Protein AF-0000000070055876 (afdb_homodimer)

InterPro domains:
  IPR004560 L-ribulose-5-phosphate 3-epimerase [TIGR00542] (4-281)
  IPR013022 Xylose isomerase-like, TIM barrel domain [PF01261] (25-273)
  IPR036237 Xylose isomerase-like superfamily [SSF51658] (21-271)
  IPR050417 Sugar Epimerase/Isomerase [PTHR43489] (6-274)

Nearest PDB structures (foldseek):
  3cqj-assembly1_B  TM=9.983E-01  e=5.147E-48  Escherichia coli
  3cqk-assembly1_B  TM=9.964E-01  e=3.132E-48  Escherichia coli
  3cqi-assembly1_B  TM=9.985E-01  e=3.755E-47  Escherichia coli
  3cqh-assembly1_A  TM=9.733E-01  e=1.937E-40  Escherichia coli
  3dx5-assembly1_A  TM=7.455E-01  e=3.532E-09  Bacillus anthracis

Solvent-accessible surface area (backbone atoms only — not comparable to full-atom values): 28429 Å² total; per-residue (Å²): 121,80,85,68,66,62,41,40,26,38,30,46,51,21,37,65,76,80,83,58,56,52,61,51,37,46,50,38,44,73,67,69,31,50,29,37,32,42,66,30,34,64,49,68,74,40,46,48,58,59,67,53,49,73,66,57,42,49,50,49,42,49,30,28,68,72,60,67,22,41,50,47,32,32,41,43,44,28,38,52,78,21,12,42,5,42,86,49,64,67,45,19,51,49,22,52,49,49,50,53,34,46,53,53,46,23,60,74,50,36,31,37,35,38,35,35,60,48,43,32,46,65,90,54,84,78,48,71,63,23,48,52,36,22,54,52,40,49,51,55,48,45,44,54,23,30,46,66,60,34,34,37,19,43,26,30,28,95,38,84,82,14,38,36,51,64,52,47,45,53,53,40,61,70,66,41,39,68,35,46,42,31,26,45,20,53,11,30,29,45,29,42,100,54,63,51,69,59,33,57,58,68,35,58,43,35,62,61,36,35,39,45,38,25,6,33,72,96,36,68,63,89,35,56,80,87,74,39,66,47,58,59,48,61,52,51,39,52,41,52,75,64,66,59,43,32,34,39,29,42,52,53,74,28,29,80,46,97,52,17,66,59,55,46,46,51,49,50,52,55,51,48,52,41,36,22,75,59,65,60,39,80,74,130,121,81,85,65,70,63,41,41,27,38,30,46,51,22,37,66,75,81,84,56,56,51,60,52,36,45,50,38,43,74,66,69,31,49,27,36,31,44,65,29,35,63,51,67,73,40,46,48,58,59,67,53,50,70,67,57,41,49,49,48,42,49,30,27,67,72,60,68,24,41,50,46,31,32,41,42,44,28,38,54,76,21,13,40,6,41,87,47,64,68,46,18,51,48,23,52,50,49,51,53,33,46,53,53,46,23,59,74,51,35,31,38,36,39,36,36,61,48,46,33,46,64,91,54,85,77,48,74,64,23,47,52,36,21,52,52,40,49,53,54,48,46,44,54,24,30,47,66,58,34,35,38,18,43,26,30,27,94,39,83,83,15,38,34,50,64,52,47,45,53,51,38,60,70,66,43,39,67,36,46,42,31,26,44,21,54,12,32,30,46,29,44,101,55,64,50,68,60,33,56,59,69,34,59,41,36,63,61,36,33,39,45,39,25,6,33,70,96,36,69,65,89,35,57,80,88,71,40,67,46,59,59,46,61,52,51,39,51,41,51,75,64,64,59,41,31,33,39,28,42,52,55,74,30,30,81,47,96,50,14,65,59,54,47,45,52,50,50,52,54,51,48,51,42,35,21,76,60,64,60,38,79,75,129

Secondary structure (DSSP, 8-state):
--SS---EEEEGGGSPS-S-HHHHHHHHHHTT-SEEEEE--SSHHHHGGGG--HHHHHHHHHHHHHH--EEEEEEEGGGGTS-TT-SSHHHHHHHHHHHHHHHHHHHHHT--EEEEP--S-SSS---HHHHHHHHHHHHHHHHHHHHHT-EEEEEP-SSGGG-SHHHHHHHHHHHT-TTEEEE-BHHHHHHSS--HHHHHHHTTTTB--EEE-EEETTEEEEEPTTSSS--HHHHHHHHHHTT--S-EEE----TTSS-HHHHHHHHHHHHHHHHHHTTSS---/--SS---EEEEGGGSPP-S-HHHHHHHHHHTT-SEEEEE--SSHHHHGGGG--HHHHHHHHHHHHHH--EEEEEEEGGGGTS-TT-SSHHHHHHHHHHHHHHHHHHHHHT--EEEEP--S-SSS---HHHHHHHHHHHHHHHHHHHHHT-EEEEEP-SSGGG-SHHHHHHHHHHHT-TTEEEE-BHHHHHHSS--HHHHHHHTTTTB--EEE-EEETTEEEEEPTTSSS--HHHHHHHHHHTT--S-EEE----TTSS-HHHHHHHHHHHHHHHHHHTTSS---

Organism: Salmonella arizonae (strain ATCC BAA-731 / CDC346-86 / RSK2980) (NCBI:txid41514)

pLDDT: mean 96.46, std 7.92, range [27.94, 98.94]

Sequence (568 aa):
MLSKQIPLGIYEKALPAGECWLERLRLAKTLGFDFVEMSVDETDARLARLDWSREQRLALVNAVAETGVRVPSMCLSAHRRFPLGSEDDAVRAQGLEIMRKAIQFAQDVGIRVIQLAGYDVYYQQANDETRSRFRDGLKESVDMASRAQVTLAMEIMDYPLMNSISKALGYAHYLNNPWFQLYPDIGNLSAWDNDVQMELQAGIGHIVAVHVKDAKPGVFKNVPFGEGVVDFERCFATLRQSGYCGPYLIEMWSETAENPAAEVAKARDWVKARMASVGLVEAVMLSKQIPLGIYEKALPAGECWLERLRLAKTLGFDFVEMSVDETDARLARLDWSREQRLALVNAVAETGVRVPSMCLSAHRRFPLGSEDDAVRAQGLEIMRKAIQFAQDVGIRVIQLAGYDVYYQQANDETRSRFRDGLKESVDMASRAQVTLAMEIMDYPLMNSISKALGYAHYLNNPWFQLYPDIGNLSAWDNDVQMELQAGIGHIVAVHVKDAKPGVFKNVPFGEGVVDFERCFATLRQSGYCGPYLIEMWSETAENPAAEVAKARDWVKARMASVGLVEAV

Structure (mmCIF, N/CA/C/O backbone):
data_AF-0000000070055876-model_v1
#
loop_
_entity.id
_entity.type
_entity.pdbx_description
1 polymer 'L-ribulose-5-phosphate 3-epimerase'
#
loop_
_atom_site.group_PDB
_atom_site.id
_atom_site.type_symbol
_atom_site.label_atom_id
_atom_site.label_alt_id
_atom_site.label_comp_id
_atom_site.label_asym_id
_atom_site.label_entity_id
_atom_site.label_seq_id
_atom_site.pdbx_PDB_ins_code
_atom_site.Cartn_x
_atom_site.Cartn_y
_atom_site.Cartn_z
_atom_site.occupancy
_atom_site.B_iso_or_equiv
_atom_site.auth_seq_id
_atom_site.auth_comp_id
_atom_site.auth_asym_id
_atom_site.auth_atom_id
_atom_site.pdbx_PDB_model_num
ATOM 1 N N . MET A 1 1 ? 18.734 -4.277 6.676 1 28.81 1 MET A N 1
ATOM 2 C CA . MET A 1 1 ? 17.719 -4.539 5.668 1 28.81 1 MET A CA 1
ATOM 3 C C . MET A 1 1 ? 17.672 -3.42 4.633 1 28.81 1 MET A C 1
ATOM 5 O O . MET A 1 1 ? 17.391 -3.664 3.459 1 28.81 1 MET A O 1
ATOM 9 N N . LEU A 1 2 ? 17.969 -2.143 5.07 1 37.69 2 LEU A N 1
ATOM 10 C CA . LEU A 1 2 ? 17.812 -1.056 4.109 1 37.69 2 LEU A CA 1
ATOM 11 C C . LEU A 1 2 ? 19.062 -0.917 3.246 1 37.69 2 LEU A C 1
ATOM 13 O O . LEU A 1 2 ? 19.109 -0.082 2.342 1 37.69 2 LEU A O 1
ATOM 17 N N . SER A 1 3 ? 20.125 -1.138 3.811 1 39.19 3 SER A N 1
ATOM 18 C CA . SER A 1 3 ? 21.266 -0.959 2.914 1 39.19 3 SER A CA 1
ATOM 19 C C . SER A 1 3 ? 21.125 -1.824 1.667 1 39.19 3 SER A C 1
ATOM 21 O O . SER A 1 3 ? 21.891 -1.674 0.713 1 39.19 3 SER A O 1
ATOM 23 N N . LYS A 1 4 ? 20.812 -3.1 1.991 1 49 4 LYS A N 1
ATOM 24 C CA . LYS A 1 4 ? 20.969 -4.242 1.096 1 49 4 LYS A CA 1
ATOM 25 C C . LYS A 1 4 ? 19.984 -4.164 -0.075 1 49 4 LYS A C 1
ATOM 27 O O . LYS A 1 4 ? 19.062 -3.342 -0.068 1 49 4 LYS A O 1
ATOM 32 N N . GLN A 1 5 ? 19.562 -5.52 -0.83 1 70.75 5 GLN A N 1
ATOM 33 C CA . GLN A 1 5 ? 19.25 -6.578 -1.782 1 70.75 5 GLN A CA 1
ATOM 34 C C . GLN A 1 5 ? 17.75 -6.656 -2.043 1 70.75 5 GLN A C 1
ATOM 36 O O . GLN A 1 5 ? 16.953 -6.113 -1.275 1 70.75 5 GLN A O 1
ATOM 41 N N . ILE A 1 6 ? 17.375 -6.801 -3.113 1 88.62 6 ILE A N 1
ATOM 42 C CA . ILE A 1 6 ? 16.078 -7.207 -3.654 1 88.62 6 ILE A CA 1
ATOM 43 C C . ILE A 1 6 ? 15.477 -8.305 -2.785 1 88.62 6 ILE A C 1
ATOM 45 O O . ILE A 1 6 ? 16.109 -9.336 -2.551 1 88.62 6 ILE A O 1
ATOM 49 N N . PRO A 1 7 ? 14.25 -7.977 -2.102 1 96.94 7 PRO A N 1
ATOM 50 C CA . PRO A 1 7 ? 13.633 -9.031 -1.299 1 96.94 7 PRO A CA 1
ATOM 51 C C . PRO A 1 7 ? 13.289 -10.273 -2.119 1 96.94 7 PRO A C 1
ATOM 53 O O . PRO A 1 7 ? 12.766 -10.164 -3.229 1 96.94 7 PRO A O 1
ATOM 56 N N . LEU A 1 8 ? 13.633 -11.406 -1.61 1 98.12 8 LEU A N 1
ATOM 57 C CA . LEU A 1 8 ? 13.312 -12.688 -2.227 1 98.12 8 LEU A CA 1
ATOM 58 C C . LEU A 1 8 ? 12.398 -13.508 -1.329 1 98.12 8 LEU A C 1
ATOM 60 O O . LEU A 1 8 ? 12.688 -13.703 -0.146 1 98.12 8 LEU A O 1
ATOM 64 N N . GLY A 1 9 ? 11.281 -13.922 -1.865 1 98.75 9 GLY A N 1
ATOM 65 C CA . GLY A 1 9 ? 10.305 -14.68 -1.098 1 98.75 9 GLY A CA 1
ATOM 66 C C . GLY A 1 9 ? 9.984 -16.031 -1.709 1 98.75 9 GLY A C 1
ATOM 67 O O . GLY A 1 9 ? 10.453 -16.359 -2.803 1 98.75 9 GLY A O 1
ATOM 68 N N . ILE A 1 10 ? 9.242 -16.844 -0.949 1 98.88 10 ILE A N 1
ATOM 69 C CA . ILE A 1 10 ? 8.844 -18.172 -1.361 1 98.88 10 ILE A CA 1
ATOM 70 C C . ILE A 1 10 ? 7.34 -18.344 -1.174 1 98.88 10 ILE A C 1
ATOM 72 O O . ILE A 1 10 ? 6.773 -17.875 -0.19 1 98.88 10 ILE A O 1
ATOM 76 N N . TYR A 1 11 ? 6.723 -19.016 -2.119 1 98.75 11 TYR A N 1
ATOM 77 C CA . TYR A 1 11 ? 5.305 -19.344 -2.066 1 98.75 11 TYR A CA 1
ATOM 78 C C . TYR A 1 11 ? 5.016 -20.344 -0.953 1 98.75 11 TYR A C 1
ATOM 80 O O . TYR A 1 11 ? 5.738 -21.328 -0.792 1 98.75 11 TYR A O 1
ATOM 88 N N . GLU A 1 12 ? 3.971 -20.156 -0.259 1 98.5 12 GLU A N 1
ATOM 89 C CA . GLU A 1 12 ? 3.611 -21.016 0.859 1 98.5 12 GLU A CA 1
ATOM 90 C C . GLU A 1 12 ? 3.547 -22.484 0.427 1 98.5 12 GLU A C 1
ATOM 92 O O . GLU A 1 12 ? 3.996 -23.375 1.153 1 98.5 12 GLU A O 1
ATOM 97 N N . LYS A 1 13 ? 3.076 -22.703 -0.742 1 97.69 13 LYS A N 1
ATOM 98 C CA . LYS A 1 13 ? 2.803 -24.062 -1.181 1 97.69 13 LYS A CA 1
ATOM 99 C C . LYS A 1 13 ? 4.086 -24.766 -1.619 1 97.69 13 LYS A C 1
ATOM 101 O O . LYS A 1 13 ? 4.059 -25.938 -1.994 1 97.69 13 LYS A O 1
ATOM 106 N N . ALA A 1 14 ? 5.164 -24.078 -1.608 1 98.06 14 ALA A N 1
ATOM 107 C CA . ALA A 1 14 ? 6.469 -24.703 -1.835 1 98.06 14 ALA A CA 1
ATOM 108 C C . ALA A 1 14 ? 6.984 -25.375 -0.569 1 98.06 14 ALA A C 1
ATOM 110 O O . ALA A 1 14 ? 7.828 -26.266 -0.636 1 98.06 14 ALA A O 1
ATOM 111 N N . LEU A 1 15 ? 6.551 -24.859 0.609 1 98 15 LEU A N 1
ATOM 112 C CA . LEU A 1 15 ? 7.023 -25.312 1.912 1 98 15 LEU A CA 1
ATOM 113 C C . LEU A 1 15 ? 6.168 -26.469 2.43 1 98 15 LEU A C 1
ATOM 115 O O . LEU A 1 15 ? 5.055 -26.688 1.948 1 98 15 LEU A O 1
ATOM 119 N N . PRO A 1 16 ? 6.703 -27.172 3.418 1 95.31 16 PRO A N 1
ATOM 120 C CA . PRO A 1 16 ? 5.938 -28.312 3.928 1 95.31 16 PRO A CA 1
ATOM 121 C C . PRO A 1 16 ? 4.523 -27.922 4.352 1 95.31 16 PRO A C 1
ATOM 123 O O . PRO A 1 16 ? 4.309 -26.844 4.891 1 95.31 16 PRO A O 1
ATOM 126 N N . ALA A 1 17 ? 3.639 -28.922 4.141 1 90.25 17 ALA A N 1
ATOM 127 C CA . ALA A 1 17 ? 2.258 -28.688 4.559 1 90.25 17 ALA A CA 1
ATOM 128 C C . ALA A 1 17 ? 2.164 -28.5 6.07 1 90.25 17 ALA A C 1
ATOM 130 O O . ALA A 1 17 ? 3.045 -28.953 6.812 1 90.25 17 ALA A O 1
ATOM 131 N N . GLY A 1 18 ? 1.168 -27.766 6.516 1 88.38 18 GLY A N 1
ATOM 132 C CA . GLY A 1 18 ? 0.989 -27.484 7.934 1 88.38 18 GLY A CA 1
ATOM 133 C C . GLY A 1 18 ? 0.315 -26.156 8.195 1 88.38 18 GLY A C 1
ATOM 134 O O . GLY A 1 18 ? 0.22 -25.312 7.297 1 88.38 18 GLY A O 1
ATOM 135 N N . GLU A 1 19 ? -0.052 -26.031 9.492 1 87.25 19 GLU A N 1
ATOM 136 C CA . GLU A 1 19 ? -0.856 -24.844 9.789 1 87.25 19 GLU A CA 1
ATOM 137 C C . GLU A 1 19 ? -0.09 -23.859 10.672 1 87.25 19 GLU A C 1
ATOM 139 O O . GLU A 1 19 ? -0.518 -22.719 10.852 1 87.25 19 GLU A O 1
ATOM 144 N N . CYS A 1 20 ? 1.052 -24.312 11.148 1 95.62 20 CYS A N 1
ATOM 145 C CA . CYS A 1 20 ? 1.776 -23.453 12.086 1 95.62 20 CYS A CA 1
ATOM 146 C C . CYS A 1 20 ? 2.631 -22.438 11.344 1 95.62 20 CYS A C 1
ATOM 148 O O . CYS A 1 20 ? 3.697 -22.766 10.828 1 95.62 20 CYS A O 1
ATOM 150 N N . TRP A 1 21 ? 2.297 -21.234 11.367 1 97.94 21 TRP A N 1
ATOM 151 C CA . TRP A 1 21 ? 2.99 -20.172 10.625 1 97.94 21 TRP A CA 1
ATOM 152 C C . TRP A 1 21 ? 4.336 -19.859 11.266 1 97.94 21 TRP A C 1
ATOM 154 O O . TRP A 1 21 ? 5.289 -19.5 10.57 1 97.94 21 TRP A O 1
ATOM 164 N N . LEU A 1 22 ? 4.438 -19.969 12.625 1 98.5 22 LEU A N 1
ATOM 165 C CA . LEU A 1 22 ? 5.734 -19.75 13.258 1 98.5 22 LEU A CA 1
ATOM 166 C C . LEU A 1 22 ? 6.777 -20.703 12.711 1 98.5 22 LEU A C 1
ATOM 168 O O . LEU A 1 22 ? 7.867 -20.297 12.312 1 98.5 22 LEU A O 1
ATOM 172 N N . GLU A 1 23 ? 6.43 -21.969 12.609 1 98.25 23 GLU A N 1
ATOM 173 C CA . GLU A 1 23 ? 7.344 -22.984 12.078 1 98.25 23 GLU A CA 1
ATOM 174 C C . GLU A 1 23 ? 7.641 -22.734 10.602 1 98.25 23 GLU A C 1
ATOM 176 O O . GLU A 1 23 ? 8.781 -22.875 10.156 1 98.25 23 GLU A O 1
ATOM 181 N N . ARG A 1 24 ? 6.641 -22.375 9.875 1 98.44 24 ARG A N 1
ATOM 182 C CA . ARG A 1 24 ? 6.793 -22.094 8.453 1 98.44 24 ARG A CA 1
ATOM 183 C C . ARG A 1 24 ? 7.758 -20.938 8.227 1 98.44 24 ARG A C 1
ATOM 185 O O . ARG A 1 24 ? 8.664 -21.031 7.391 1 98.44 24 ARG A O 1
ATOM 192 N N . LEU A 1 25 ? 7.609 -19.859 8.984 1 98.81 25 LEU A N 1
ATOM 193 C CA . LEU A 1 25 ? 8.461 -18.672 8.82 1 98.81 25 LEU A CA 1
ATOM 194 C C . LEU A 1 25 ? 9.883 -18.969 9.297 1 98.81 25 LEU A C 1
ATOM 196 O O . LEU A 1 25 ? 10.852 -18.469 8.711 1 98.81 25 LEU A O 1
ATOM 200 N N . ARG A 1 26 ? 10.023 -19.781 10.328 1 98.69 26 ARG A N 1
ATOM 201 C CA . ARG A 1 26 ? 11.359 -20.188 10.766 1 98.69 26 ARG A CA 1
ATOM 202 C C . ARG A 1 26 ? 12.07 -20.969 9.672 1 98.69 26 ARG A C 1
ATOM 204 O O . ARG A 1 26 ? 13.258 -20.75 9.414 1 98.69 26 ARG A O 1
ATOM 211 N N . LEU A 1 27 ? 11.32 -21.891 9.047 1 98.5 27 LEU A N 1
ATOM 212 C CA . LEU A 1 27 ? 11.906 -22.656 7.961 1 98.5 27 LEU A CA 1
ATOM 213 C C . LEU A 1 27 ? 12.305 -21.75 6.801 1 98.5 27 LEU A C 1
ATOM 215 O O . LEU A 1 27 ? 13.398 -21.906 6.242 1 98.5 27 LEU A O 1
ATOM 219 N N . ALA A 1 28 ? 11.43 -20.844 6.43 1 98.69 28 ALA A N 1
ATOM 220 C CA . ALA A 1 28 ? 11.742 -19.891 5.363 1 98.69 28 ALA A CA 1
ATOM 221 C C . ALA A 1 28 ? 13.008 -19.109 5.684 1 98.69 28 ALA A C 1
ATOM 223 O O . ALA A 1 28 ? 13.852 -18.891 4.809 1 98.69 28 ALA A O 1
ATOM 224 N N . LYS A 1 29 ? 13.125 -18.688 6.934 1 98.56 29 LYS A N 1
ATOM 225 C CA . LYS A 1 29 ? 14.32 -17.969 7.379 1 98.56 29 LYS A CA 1
ATOM 226 C C . LYS A 1 29 ? 15.57 -18.828 7.195 1 98.56 29 LYS A C 1
ATOM 228 O O . LYS A 1 29 ? 16.578 -18.359 6.668 1 98.56 29 LYS A O 1
ATOM 233 N N . THR A 1 30 ? 15.477 -20.062 7.629 1 98.38 30 THR A N 1
ATOM 234 C CA . THR A 1 30 ? 16.594 -21 7.523 1 98.38 30 THR A CA 1
ATOM 235 C C . THR A 1 30 ? 17 -21.203 6.062 1 98.38 30 THR A C 1
ATOM 237 O O . THR A 1 30 ? 18.188 -21.359 5.754 1 98.38 30 THR A O 1
ATOM 240 N N . LEU A 1 31 ? 16.016 -21.141 5.234 1 98.38 31 LEU A N 1
ATOM 241 C CA . LEU A 1 31 ? 16.234 -21.359 3.809 1 98.38 31 LEU A CA 1
ATOM 242 C C . LEU A 1 31 ? 16.703 -20.078 3.129 1 98.38 31 LEU A C 1
ATOM 244 O O . LEU A 1 31 ? 16.984 -20.062 1.929 1 98.38 31 LEU A O 1
ATOM 248 N N . GLY A 1 32 ? 16.766 -18.984 3.855 1 97.25 32 GLY A N 1
ATOM 249 C CA . GLY A 1 32 ? 17.359 -17.75 3.363 1 97.25 32 GLY A CA 1
ATOM 250 C C . GLY A 1 32 ? 16.375 -16.828 2.686 1 97.25 32 GLY A C 1
ATOM 251 O O . GLY A 1 32 ? 16.766 -15.969 1.892 1 97.25 32 GLY A O 1
ATOM 252 N N . PHE A 1 33 ? 15.094 -16.984 2.955 1 98.44 33 PHE A N 1
ATOM 253 C CA . PHE A 1 33 ? 14.078 -16.141 2.342 1 98.44 33 PHE A CA 1
ATOM 254 C C . PHE A 1 33 ? 13.734 -14.961 3.248 1 98.44 33 PHE A C 1
ATOM 256 O O . PHE A 1 33 ? 13.773 -15.086 4.477 1 98.44 33 PHE A O 1
ATOM 263 N N . ASP A 1 34 ? 13.367 -13.883 2.604 1 97.88 34 ASP A N 1
ATOM 264 C CA . ASP A 1 34 ? 12.992 -12.672 3.318 1 97.88 34 ASP A CA 1
ATOM 265 C C . ASP A 1 34 ? 11.508 -12.68 3.67 1 97.88 34 ASP A C 1
ATOM 267 O O . ASP A 1 34 ? 11.078 -12 4.605 1 97.88 34 ASP A O 1
ATOM 271 N N . PHE A 1 35 ? 10.703 -13.414 2.84 1 98.75 35 PHE A N 1
ATOM 272 C CA . PHE A 1 35 ? 9.273 -13.391 3.104 1 98.75 35 PHE A CA 1
ATOM 273 C C . PHE A 1 35 ? 8.594 -14.625 2.508 1 98.75 35 PHE A C 1
ATOM 275 O O . PHE A 1 35 ? 9.203 -15.344 1.713 1 98.75 35 PHE A O 1
ATOM 282 N N . VAL A 1 36 ? 7.355 -14.875 3.004 1 98.88 36 VAL A N 1
ATOM 283 C CA . VAL A 1 36 ? 6.48 -15.93 2.49 1 98.88 36 VAL A CA 1
ATOM 284 C C . VAL A 1 36 ? 5.188 -15.312 1.963 1 98.88 36 VAL A C 1
ATOM 286 O O . VAL A 1 36 ? 4.617 -14.422 2.59 1 98.88 36 VAL A O 1
ATOM 289 N N . GLU A 1 37 ? 4.812 -15.711 0.813 1 98.88 37 GLU A N 1
ATOM 290 C CA . GLU A 1 37 ? 3.5 -15.328 0.299 1 98.88 37 GLU A CA 1
ATOM 291 C C . GLU A 1 37 ? 2.428 -16.328 0.709 1 98.88 37 GLU A C 1
ATOM 293 O O . GLU A 1 37 ? 2.547 -17.531 0.43 1 98.88 37 GLU A O 1
ATOM 298 N N . MET A 1 38 ? 1.421 -15.836 1.306 1 98.88 38 MET A N 1
ATOM 299 C CA . MET A 1 38 ? 0.333 -16.688 1.793 1 98.88 38 MET A CA 1
ATOM 300 C C . MET A 1 38 ? -0.58 -17.109 0.649 1 98.88 38 MET A C 1
ATOM 302 O O . MET A 1 38 ? -0.897 -16.297 -0.23 1 98.88 38 MET A O 1
ATOM 306 N N . SER A 1 39 ? -1.007 -18.328 0.684 1 98.56 39 SER A N 1
ATOM 307 C CA . SER A 1 39 ? -1.956 -18.828 -0.3 1 98.56 39 SER A CA 1
ATOM 308 C C . SER A 1 39 ? -3.363 -18.922 0.283 1 98.56 39 SER A C 1
ATOM 310 O O . SER A 1 39 ? -3.582 -19.578 1.298 1 98.56 39 SER A O 1
ATOM 312 N N . VAL A 1 40 ? -4.281 -18.234 -0.274 1 98.69 40 VAL A N 1
ATOM 313 C CA . VAL A 1 40 ? -5.715 -18.422 -0.056 1 98.69 40 VAL A CA 1
ATOM 314 C C . VAL A 1 40 ? -6.371 -18.922 -1.34 1 98.69 40 VAL A C 1
ATOM 316 O O . VAL A 1 40 ? -6.867 -18.125 -2.141 1 98.69 40 VAL A O 1
ATOM 319 N N . ASP A 1 41 ? -6.324 -20.203 -1.509 1 97.62 41 ASP A N 1
ATOM 320 C CA . ASP A 1 41 ? -6.809 -20.812 -2.746 1 97.62 41 ASP A CA 1
ATOM 321 C C . ASP A 1 41 ? -8.234 -21.328 -2.58 1 97.62 41 ASP A C 1
ATOM 323 O O . ASP A 1 41 ? -8.945 -20.922 -1.656 1 97.62 41 ASP A O 1
ATOM 327 N N . GLU A 1 42 ? -8.711 -22.094 -3.518 1 96.69 42 GLU A N 1
ATOM 328 C CA . GLU A 1 42 ? -10.133 -22.453 -3.586 1 96.69 42 GLU A CA 1
ATOM 329 C C . GLU A 1 42 ? -10.477 -23.547 -2.582 1 96.69 42 GLU A C 1
ATOM 331 O O . GLU A 1 42 ? -11.641 -23.906 -2.424 1 96.69 42 GLU A O 1
ATOM 336 N N . THR A 1 43 ? -9.438 -24.203 -1.892 1 96.88 43 THR A N 1
ATOM 337 C CA . THR A 1 43 ? -9.727 -25.219 -0.896 1 96.88 43 THR A CA 1
ATOM 338 C C . THR A 1 43 ? -10.391 -24.609 0.332 1 96.88 43 THR A C 1
ATOM 340 O O . THR A 1 43 ? -10.07 -23.484 0.727 1 96.88 43 THR A O 1
ATOM 343 N N . ASP A 1 44 ? -11.219 -25.391 0.959 1 97.5 44 ASP A N 1
ATOM 344 C CA . ASP A 1 44 ? -11.938 -24.891 2.127 1 97.5 44 ASP A CA 1
ATOM 345 C C . ASP A 1 44 ? -10.977 -24.547 3.26 1 97.5 44 ASP A C 1
ATOM 347 O O . ASP A 1 44 ? -11.203 -23.578 3.994 1 97.5 44 ASP A O 1
ATOM 351 N N . ALA A 1 45 ? -9.977 -25.312 3.352 1 96.38 45 ALA A N 1
ATOM 352 C CA . ALA A 1 45 ? -9.008 -25.109 4.43 1 96.38 45 ALA A CA 1
ATOM 353 C C . ALA A 1 45 ? -8.328 -23.75 4.312 1 96.38 45 ALA A C 1
ATOM 355 O O . ALA A 1 45 ? -8.227 -23.016 5.297 1 96.38 45 ALA A O 1
ATOM 356 N N . ARG A 1 46 ? -7.91 -23.359 3.197 1 97.25 46 ARG A N 1
ATOM 357 C CA . ARG A 1 46 ? -7.203 -22.094 3.043 1 97.25 46 ARG A CA 1
ATOM 358 C C . ARG A 1 46 ? -8.18 -20.922 2.957 1 97.25 46 ARG A C 1
ATOM 360 O O . ARG A 1 46 ? -7.855 -19.797 3.354 1 97.25 46 ARG A O 1
ATOM 367 N N . LEU A 1 47 ? -9.406 -21.203 2.475 1 98.25 47 LEU A N 1
ATOM 368 C CA . LEU A 1 47 ? -10.453 -20.188 2.518 1 98.25 47 LEU A CA 1
ATOM 369 C C . LEU A 1 47 ? -10.797 -19.812 3.957 1 98.25 47 LEU A C 1
ATOM 371 O O . LEU A 1 47 ? -11.102 -18.656 4.254 1 98.25 47 LEU A O 1
ATOM 375 N N . ALA A 1 48 ? -10.734 -20.781 4.82 1 98.06 48 ALA A N 1
ATOM 376 C CA . ALA A 1 48 ? -11.141 -20.594 6.211 1 98.06 48 ALA A CA 1
ATOM 377 C C . ALA A 1 48 ? -10.25 -19.578 6.914 1 98.06 48 ALA A C 1
ATOM 379 O O . ALA A 1 48 ? -10.641 -19.016 7.941 1 98.06 48 ALA A O 1
ATOM 380 N N . ARG A 1 49 ? -9.047 -19.359 6.383 1 97.94 49 ARG A N 1
ATOM 381 C CA . ARG A 1 49 ? -8.133 -18.375 6.957 1 97.94 49 ARG A CA 1
ATOM 382 C C . ARG A 1 49 ? -8.781 -17 7.043 1 97.94 49 ARG A C 1
ATOM 384 O O . ARG A 1 49 ? -8.477 -16.219 7.941 1 97.94 49 ARG A O 1
ATOM 391 N N . LEU A 1 50 ? -9.625 -16.688 6.098 1 98.56 50 LEU A N 1
ATOM 392 C CA . LEU A 1 50 ? -10.266 -15.375 6.023 1 98.56 50 LEU A CA 1
ATOM 393 C C . LEU A 1 50 ? -11.234 -15.172 7.184 1 98.56 50 LEU A C 1
ATOM 395 O O . LEU A 1 50 ? -11.68 -14.055 7.445 1 98.56 50 LEU A O 1
ATOM 399 N N . ASP A 1 51 ? -11.523 -16.219 7.902 1 98.38 51 ASP A N 1
ATOM 400 C CA . ASP A 1 51 ? -12.414 -16.156 9.055 1 98.38 51 ASP A CA 1
ATOM 401 C C . ASP A 1 51 ? -11.656 -16.438 10.352 1 98.38 51 ASP A C 1
ATOM 403 O O . ASP A 1 51 ? -12.266 -16.766 11.375 1 98.38 51 ASP A O 1
ATOM 407 N N . TRP A 1 52 ? -10.344 -16.469 10.281 1 98.38 52 TRP A N 1
ATOM 408 C CA . TRP A 1 52 ? -9.531 -16.641 11.484 1 98.38 52 TRP A CA 1
ATOM 409 C C . TRP A 1 52 ? -9.992 -15.68 12.578 1 98.38 52 TRP A C 1
ATOM 411 O O . TRP A 1 52 ? -10.391 -14.547 12.305 1 98.38 52 TRP A O 1
ATOM 421 N N . SER A 1 53 ? -9.914 -16.125 13.82 1 97.81 53 SER A N 1
ATOM 422 C CA . SER A 1 53 ? -10.18 -15.289 14.984 1 97.81 53 SER A CA 1
ATOM 423 C C . SER A 1 53 ? -9.102 -14.219 15.156 1 97.81 53 SER A C 1
ATOM 425 O O . SER A 1 53 ? -8.07 -14.266 14.484 1 97.81 53 SER A O 1
ATOM 427 N N . ARG A 1 54 ? -9.406 -13.305 16.031 1 96.75 54 ARG A N 1
ATOM 428 C CA . ARG A 1 54 ? -8.422 -12.281 16.359 1 96.75 54 ARG A CA 1
ATOM 429 C C . ARG A 1 54 ? -7.129 -12.914 16.875 1 96.75 54 ARG A C 1
ATOM 431 O O . ARG A 1 54 ? -6.035 -12.469 16.531 1 96.75 54 ARG A O 1
ATOM 438 N N . GLU A 1 55 ? -7.238 -13.883 17.688 1 96.94 55 GLU A N 1
ATOM 439 C CA . GLU A 1 55 ? -6.086 -14.562 18.266 1 96.94 55 GLU A CA 1
ATOM 440 C C . GLU A 1 55 ? -5.234 -15.227 17.188 1 96.94 55 GLU A C 1
ATOM 442 O O . GLU A 1 55 ? -4.004 -15.172 17.25 1 96.94 55 GLU A O 1
ATOM 447 N N . GLN A 1 56 ? -5.871 -15.875 16.25 1 97.81 56 GLN A N 1
ATOM 448 C CA . GLN A 1 56 ? -5.152 -16.516 15.156 1 97.81 56 GLN A CA 1
ATOM 449 C C . GLN A 1 56 ? -4.414 -15.484 14.305 1 97.81 56 GLN A C 1
ATOM 451 O O . GLN A 1 56 ? -3.26 -15.688 13.93 1 97.81 56 GLN A O 1
ATOM 456 N N . ARG A 1 57 ? -5.062 -14.438 14.031 1 98.12 57 ARG A N 1
ATOM 457 C CA . ARG A 1 57 ? -4.445 -13.352 13.273 1 98.12 57 ARG A CA 1
ATOM 458 C C . ARG A 1 57 ? -3.24 -12.781 14.008 1 98.12 57 ARG A C 1
ATOM 460 O O . ARG A 1 57 ? -2.178 -12.586 13.414 1 98.12 57 ARG A O 1
ATOM 467 N N . LEU A 1 58 ? -3.396 -12.523 15.305 1 97.31 58 LEU A N 1
ATOM 468 C CA . LEU A 1 58 ? -2.307 -11.984 16.109 1 97.31 58 LEU A CA 1
ATOM 469 C C . LEU A 1 58 ? -1.148 -12.969 16.203 1 97.31 58 LEU A C 1
ATOM 471 O O . LEU A 1 58 ? 0.015 -12.562 16.266 1 97.31 58 LEU A O 1
ATOM 475 N N . ALA A 1 59 ? -1.476 -14.273 16.172 1 97.94 59 ALA A N 1
ATOM 476 C CA . ALA A 1 59 ? -0.422 -15.281 16.172 1 97.94 59 ALA A CA 1
ATOM 477 C C . ALA A 1 59 ? 0.472 -15.141 14.945 1 97.94 59 ALA A C 1
ATOM 479 O O . ALA A 1 59 ? 1.69 -15.312 15.031 1 97.94 59 ALA A O 1
ATOM 480 N N . LEU A 1 60 ? -0.116 -14.875 13.836 1 98.56 60 LEU A N 1
ATOM 481 C CA . LEU A 1 60 ? 0.67 -14.648 12.625 1 98.56 60 LEU A CA 1
ATOM 482 C C . LEU A 1 60 ? 1.536 -13.398 12.773 1 98.56 60 LEU A C 1
ATOM 484 O O . LEU A 1 60 ? 2.723 -13.422 12.438 1 98.56 60 LEU A O 1
ATOM 488 N N . VAL A 1 61 ? 0.952 -12.336 13.281 1 98.44 61 VAL A N 1
ATOM 489 C CA . VAL A 1 61 ? 1.687 -11.094 13.477 1 98.44 61 VAL A CA 1
ATOM 490 C C . VAL A 1 61 ? 2.877 -11.336 14.406 1 98.44 61 VAL A C 1
ATOM 492 O O . VAL A 1 61 ? 3.986 -10.867 14.141 1 98.44 61 VAL A O 1
ATOM 495 N N . ASN A 1 62 ? 2.666 -12.094 15.438 1 97.69 62 ASN A N 1
ATOM 496 C CA . ASN A 1 62 ? 3.727 -12.422 16.375 1 97.69 62 ASN A CA 1
ATOM 497 C C . ASN A 1 62 ? 4.812 -13.273 15.727 1 97.69 62 ASN A C 1
ATOM 499 O O . ASN A 1 62 ? 6 -13.086 16 1 97.69 62 ASN A O 1
ATOM 503 N N . ALA A 1 63 ? 4.387 -14.219 14.922 1 98.5 63 ALA A N 1
ATOM 504 C CA . ALA A 1 63 ? 5.352 -15.062 14.219 1 98.5 63 ALA A CA 1
ATOM 505 C C . ALA A 1 63 ? 6.262 -14.227 13.328 1 98.5 63 ALA A C 1
ATOM 507 O O . ALA A 1 63 ? 7.473 -14.453 13.281 1 98.5 63 ALA A O 1
ATOM 508 N N . VAL A 1 64 ? 5.684 -13.273 12.656 1 98.62 64 VAL A N 1
ATOM 509 C CA . VAL A 1 64 ? 6.449 -12.367 11.797 1 98.62 64 VAL A CA 1
ATOM 510 C C . VAL A 1 64 ? 7.445 -11.578 12.641 1 98.62 64 VAL A C 1
ATOM 512 O O . VAL A 1 64 ? 8.625 -11.484 12.297 1 98.62 64 VAL A O 1
ATOM 515 N N . ALA A 1 65 ? 6.973 -11.039 13.742 1 97.44 65 ALA A N 1
ATOM 516 C CA . ALA A 1 65 ? 7.824 -10.242 14.625 1 97.44 65 ALA A CA 1
ATOM 517 C C . ALA A 1 65 ? 8.961 -11.078 15.195 1 97.44 65 ALA A C 1
ATOM 519 O O . ALA A 1 65 ? 10.094 -10.602 15.32 1 97.44 65 ALA A O 1
ATOM 520 N N . GLU A 1 66 ? 8.664 -12.266 15.523 1 97.12 66 GLU A N 1
ATOM 521 C CA . GLU A 1 66 ? 9.633 -13.148 16.172 1 97.12 66 GLU A CA 1
ATOM 522 C C . GLU A 1 66 ? 10.703 -13.602 15.18 1 97.12 66 GLU A C 1
ATOM 524 O O . GLU A 1 66 ? 11.891 -13.633 15.516 1 97.12 66 GLU A O 1
ATOM 529 N N . THR A 1 67 ? 10.336 -13.945 13.938 1 98.12 67 THR A N 1
ATOM 530 C CA . THR A 1 67 ? 11.258 -14.57 12.992 1 98.12 67 THR A CA 1
ATOM 531 C C . THR A 1 67 ? 11.969 -13.516 12.156 1 98.12 67 THR A C 1
ATOM 533 O O . THR A 1 67 ? 13.055 -13.766 11.625 1 98.12 67 THR A O 1
ATOM 536 N N . GLY A 1 68 ? 11.297 -12.414 11.961 1 96.88 68 GLY A N 1
ATOM 537 C CA . GLY A 1 68 ? 11.828 -11.406 11.047 1 96.88 68 GLY A CA 1
ATOM 538 C C . GLY A 1 68 ? 11.516 -11.695 9.594 1 96.88 68 GLY A C 1
ATOM 539 O O . GLY A 1 68 ? 11.898 -10.938 8.703 1 96.88 68 GLY A O 1
ATOM 540 N N . VAL A 1 69 ? 10.852 -12.82 9.312 1 98.62 69 VAL A N 1
ATOM 541 C CA . VAL A 1 69 ? 10.391 -13.156 7.969 1 98.62 69 VAL A CA 1
ATOM 542 C C . VAL A 1 69 ? 8.977 -12.625 7.762 1 98.62 69 VAL A C 1
ATOM 544 O O . VAL A 1 69 ? 8.07 -12.93 8.539 1 98.62 69 VAL A O 1
ATOM 547 N N . ARG A 1 70 ? 8.789 -11.867 6.758 1 98.38 70 ARG A N 1
ATOM 548 C CA . ARG A 1 70 ? 7.527 -11.164 6.57 1 98.38 70 ARG A CA 1
ATOM 549 C C . ARG A 1 70 ? 6.543 -12.008 5.766 1 98.38 70 ARG A C 1
ATOM 551 O O . ARG A 1 70 ? 6.922 -13.016 5.172 1 98.38 70 ARG A O 1
ATOM 558 N N . VAL A 1 71 ? 5.25 -11.609 5.801 1 98.81 71 VAL A N 1
ATOM 559 C CA . VAL A 1 71 ? 4.168 -12.102 4.953 1 98.81 71 VAL A CA 1
ATOM 560 C C . VAL A 1 71 ? 3.473 -10.922 4.27 1 98.81 71 VAL A C 1
ATOM 562 O O . VAL A 1 71 ? 2.318 -10.617 4.578 1 98.81 71 VAL A O 1
ATOM 565 N N . PRO A 1 72 ? 4.117 -10.352 3.291 1 98.69 72 PRO A N 1
ATOM 566 C CA . PRO A 1 72 ? 3.633 -9.078 2.744 1 98.69 72 PRO A CA 1
ATOM 567 C C . PRO A 1 72 ? 2.613 -9.266 1.624 1 98.69 72 PRO A C 1
ATOM 569 O O . PRO A 1 72 ? 1.971 -8.305 1.2 1 98.69 72 PRO A O 1
ATOM 572 N N . SER A 1 73 ? 2.42 -10.492 1.125 1 98.81 73 SER A N 1
ATOM 573 C CA . SER A 1 73 ? 1.498 -10.688 0.012 1 98.81 73 SER A CA 1
ATOM 574 C C . SER A 1 73 ? 0.687 -11.969 0.189 1 98.81 73 SER A C 1
ATOM 576 O O . SER A 1 73 ? 1.097 -12.875 0.92 1 98.81 73 SER A O 1
ATOM 578 N N . MET A 1 74 ? -0.455 -11.891 -0.394 1 98.88 74 MET A N 1
ATOM 579 C CA . MET A 1 74 ? -1.393 -13.016 -0.451 1 98.88 74 MET A CA 1
ATOM 580 C C . MET A 1 74 ? -1.763 -13.336 -1.894 1 98.88 74 MET A C 1
ATOM 582 O O . MET A 1 74 ? -2.098 -12.445 -2.672 1 98.88 74 MET A O 1
ATOM 586 N N . CYS A 1 75 ? -1.568 -14.586 -2.254 1 98.75 75 CYS A N 1
ATOM 587 C CA . CYS A 1 75 ? -2.133 -15.062 -3.514 1 98.75 75 CYS A CA 1
ATOM 588 C C . CYS A 1 75 ? -3.588 -15.477 -3.338 1 98.75 75 CYS A C 1
ATOM 590 O O . CYS A 1 75 ? -3.869 -16.516 -2.727 1 98.75 75 CYS A O 1
ATOM 592 N N . LEU A 1 76 ? -4.516 -14.734 -3.855 1 98.75 76 LEU A N 1
ATOM 593 C CA . LEU A 1 76 ? -5.941 -14.992 -3.689 1 98.75 76 LEU A CA 1
ATOM 594 C C . LEU A 1 76 ? -6.5 -15.75 -4.887 1 98.75 76 LEU A C 1
ATOM 596 O O . LEU A 1 76 ? -7.246 -15.188 -5.691 1 98.75 76 LEU A O 1
ATOM 600 N N . SER A 1 77 ? -6.227 -16.984 -4.969 1 97.81 77 SER A N 1
ATOM 601 C CA . SER A 1 77 ? -6.66 -17.797 -6.09 1 97.81 77 SER A CA 1
ATOM 602 C C . SER A 1 77 ? -8.008 -18.453 -5.805 1 97.81 77 SER A C 1
ATOM 604 O O . SER A 1 77 ? -8.508 -19.234 -6.621 1 97.81 77 SER A O 1
ATOM 606 N N . ALA A 1 78 ? -8.641 -18.141 -4.68 1 98.38 78 ALA A N 1
ATOM 607 C CA . ALA A 1 78 ? -9.992 -18.562 -4.348 1 98.38 78 ALA A CA 1
ATOM 608 C C . ALA A 1 78 ? -10.977 -18.188 -5.449 1 98.38 78 ALA A C 1
ATOM 610 O O . ALA A 1 78 ? -11.992 -18.859 -5.648 1 98.38 78 ALA A O 1
ATOM 611 N N . HIS A 1 79 ? -10.695 -17.188 -6.211 1 97.81 79 HIS A N 1
ATOM 612 C CA . HIS A 1 79 ? -11.594 -16.656 -7.238 1 97.81 79 HIS A CA 1
ATOM 613 C C . HIS A 1 79 ? -11.609 -17.562 -8.469 1 97.81 79 HIS A C 1
ATOM 615 O O . HIS A 1 79 ? -12.383 -17.344 -9.398 1 97.81 79 HIS A O 1
ATOM 621 N N . ARG A 1 80 ? -10.734 -18.562 -8.422 1 97.12 80 ARG A N 1
ATOM 622 C CA . ARG A 1 80 ? -10.891 -19.609 -9.422 1 97.12 80 ARG A CA 1
ATOM 623 C C . ARG A 1 80 ? -12.234 -20.312 -9.273 1 97.12 80 ARG A C 1
ATOM 625 O O . ARG A 1 80 ? -12.953 -20.516 -10.258 1 97.12 80 ARG A O 1
ATOM 632 N N . ARG A 1 81 ? -12.586 -20.656 -8.062 1 97.94 81 ARG A N 1
ATOM 633 C CA . ARG A 1 81 ? -13.844 -21.312 -7.73 1 97.94 81 ARG A CA 1
ATOM 634 C C . ARG A 1 81 ? -14.977 -20.297 -7.617 1 97.94 81 ARG A C 1
ATOM 636 O O . ARG A 1 81 ? -16.125 -20.594 -7.98 1 97.94 81 ARG A O 1
ATOM 643 N N . PHE A 1 82 ? -14.703 -19.094 -7.195 1 98.38 82 PHE A N 1
ATOM 644 C CA . PHE A 1 82 ? -15.695 -18.047 -6.992 1 98.38 82 PHE A CA 1
ATOM 645 C C . PHE A 1 82 ? -15.344 -16.797 -7.797 1 98.38 82 PHE A C 1
ATOM 647 O O . PHE A 1 82 ? -15.086 -15.734 -7.227 1 98.38 82 PHE A O 1
ATOM 654 N N . PRO A 1 83 ? -15.445 -16.938 -9.07 1 98.5 83 PRO A N 1
ATOM 655 C CA . PRO A 1 83 ? -14.992 -15.836 -9.93 1 98.5 83 PRO A CA 1
ATOM 656 C C . PRO A 1 83 ? -15.938 -14.641 -9.898 1 98.5 83 PRO A C 1
ATOM 658 O O . PRO A 1 83 ? -17.156 -14.812 -9.812 1 98.5 83 PRO A O 1
ATOM 661 N N . LEU A 1 84 ? -15.414 -13.469 -10.047 1 98.5 84 LEU A N 1
ATOM 662 C CA . LEU A 1 84 ? -16.188 -12.227 -10.078 1 98.5 84 LEU A CA 1
ATOM 663 C C . LEU A 1 84 ? -17.031 -12.148 -11.336 1 98.5 84 LEU A C 1
ATOM 665 O O . LEU A 1 84 ? -18.016 -11.398 -11.383 1 98.5 84 LEU A O 1
ATOM 669 N N . GLY A 1 85 ? -16.641 -12.883 -12.359 1 98.69 85 GLY A N 1
ATOM 670 C CA . GLY A 1 85 ? -17.344 -12.82 -13.641 1 98.69 85 GLY A CA 1
ATOM 671 C C . GLY A 1 85 ? -18.438 -13.852 -13.773 1 98.69 85 GLY A C 1
ATOM 672 O O . GLY A 1 85 ? -19.094 -13.945 -14.812 1 98.69 85 GLY A O 1
ATOM 673 N N . SER A 1 86 ? -18.719 -14.648 -12.742 1 98.56 86 SER A N 1
ATOM 674 C CA . SER A 1 86 ? -19.688 -15.734 -12.812 1 98.56 86 SER A CA 1
ATOM 675 C C . SER A 1 86 ? -21.062 -15.219 -13.195 1 98.56 86 SER A C 1
ATOM 677 O O . SER A 1 86 ? -21.5 -14.164 -12.727 1 98.56 86 SER A O 1
ATOM 679 N N . GLU A 1 87 ? -21.734 -15.961 -13.961 1 98.12 87 GLU A N 1
ATOM 680 C CA . GLU A 1 87 ? -23.109 -15.633 -14.305 1 98.12 87 GLU A CA 1
ATOM 681 C C . GLU A 1 87 ? -24.078 -16.062 -13.203 1 98.12 87 GLU A C 1
ATOM 683 O O . GLU A 1 87 ? -25.234 -15.664 -13.195 1 98.12 87 GLU A O 1
ATOM 688 N N . ASP A 1 88 ? -23.625 -16.922 -12.367 1 98.25 88 ASP A N 1
ATOM 689 C CA . ASP A 1 88 ? -24.391 -17.266 -11.172 1 98.25 88 ASP A CA 1
ATOM 690 C C . ASP A 1 88 ? -24.219 -16.203 -10.094 1 98.25 88 ASP A C 1
ATOM 692 O O . ASP A 1 88 ? -23.141 -16.047 -9.523 1 98.25 88 ASP A O 1
ATOM 696 N N . ASP A 1 89 ? -25.312 -15.531 -9.758 1 98.25 89 ASP A N 1
ATOM 697 C CA . ASP A 1 89 ? -25.281 -14.398 -8.836 1 98.25 89 ASP A CA 1
ATOM 698 C C . ASP A 1 89 ? -24.766 -14.82 -7.461 1 98.25 89 ASP A C 1
ATOM 700 O O . ASP A 1 89 ? -24.078 -14.055 -6.789 1 98.25 89 ASP A O 1
ATOM 704 N N . ALA A 1 90 ? -25.109 -15.961 -7.07 1 98.5 90 ALA A N 1
ATOM 705 C CA . ALA A 1 90 ? -24.672 -16.438 -5.758 1 98.5 90 ALA A CA 1
ATOM 706 C C . ALA A 1 90 ? -23.156 -16.641 -5.719 1 98.5 90 ALA A C 1
ATOM 708 O O . ALA A 1 90 ? -22.5 -16.297 -4.734 1 98.5 90 ALA A O 1
ATOM 709 N N . VAL A 1 91 ? -22.656 -17.234 -6.793 1 98.38 91 VAL A N 1
ATOM 710 C CA . VAL A 1 91 ? -21.219 -17.469 -6.895 1 98.38 91 VAL A CA 1
ATOM 711 C C . VAL A 1 91 ? -20.484 -16.125 -6.934 1 98.38 91 VAL A C 1
ATOM 713 O O . VAL A 1 91 ? -19.484 -15.938 -6.246 1 98.38 91 VAL A O 1
ATOM 716 N N . ARG A 1 92 ? -20.984 -15.234 -7.711 1 98.25 92 ARG A N 1
ATOM 717 C CA . ARG A 1 92 ? -20.391 -13.906 -7.828 1 98.25 92 ARG A CA 1
ATOM 718 C C . ARG A 1 92 ? -20.406 -13.18 -6.484 1 98.25 92 ARG A C 1
ATOM 720 O O . ARG A 1 92 ? -19.438 -12.531 -6.105 1 98.25 92 ARG A O 1
ATOM 727 N N . ALA A 1 93 ? -21.547 -13.234 -5.777 1 98.44 93 ALA A N 1
ATOM 728 C CA . ALA A 1 93 ? -21.656 -12.609 -4.461 1 98.44 93 ALA A CA 1
ATOM 729 C C . ALA A 1 93 ? -20.641 -13.188 -3.486 1 98.44 93 ALA A C 1
ATOM 731 O O . ALA A 1 93 ? -20.047 -12.453 -2.686 1 98.44 93 ALA A O 1
ATOM 732 N N . GLN A 1 94 ? -20.438 -14.461 -3.57 1 98.5 94 GLN A N 1
ATOM 733 C CA . GLN A 1 94 ? -19.422 -15.094 -2.738 1 98.5 94 GLN A CA 1
ATOM 734 C C . GLN A 1 94 ? -18.016 -14.602 -3.1 1 98.5 94 GLN A C 1
ATOM 736 O O . GLN A 1 94 ? -17.188 -14.398 -2.221 1 98.5 94 GLN A O 1
ATOM 741 N N . GLY A 1 95 ? -17.75 -14.453 -4.414 1 98.56 95 GLY A N 1
ATOM 742 C CA . GLY A 1 95 ? -16.484 -13.883 -4.852 1 98.56 95 GLY A CA 1
ATOM 743 C C . GLY A 1 95 ? -16.219 -12.516 -4.258 1 98.56 95 GLY A C 1
ATOM 744 O O . GLY A 1 95 ? -15.109 -12.242 -3.795 1 98.56 95 GLY A O 1
ATOM 745 N N . LEU A 1 96 ? -17.234 -11.688 -4.242 1 98.69 96 LEU A N 1
ATOM 746 C CA . LEU A 1 96 ? -17.094 -10.344 -3.682 1 98.69 96 LEU A CA 1
ATOM 747 C C . LEU A 1 96 ? -16.906 -10.398 -2.17 1 98.69 96 LEU A C 1
ATOM 749 O O . LEU A 1 96 ? -16.141 -9.617 -1.604 1 98.69 96 LEU A O 1
ATOM 753 N N . GLU A 1 97 ? -17.578 -11.305 -1.514 1 98.69 97 GLU A N 1
ATOM 754 C CA . GLU A 1 97 ? -17.422 -11.484 -0.074 1 98.69 97 GLU A CA 1
ATOM 755 C C . GLU A 1 97 ? -16 -11.938 0.27 1 98.69 97 GLU A C 1
ATOM 757 O O . GLU A 1 97 ? -15.406 -11.461 1.239 1 98.69 97 GLU A O 1
ATOM 762 N N . ILE A 1 98 ? -15.492 -12.805 -0.525 1 98.81 98 ILE A N 1
ATOM 763 C CA . ILE A 1 98 ? -14.117 -13.266 -0.347 1 98.81 98 ILE A CA 1
ATOM 764 C C . ILE A 1 98 ? -13.156 -12.086 -0.485 1 98.81 98 ILE A C 1
ATOM 766 O O . ILE A 1 98 ? -12.234 -11.938 0.319 1 98.81 98 ILE A O 1
ATOM 770 N N . MET A 1 99 ? -13.391 -11.273 -1.494 1 98.75 99 MET A N 1
ATOM 771 C CA . MET A 1 99 ? -12.562 -10.086 -1.679 1 98.75 99 MET A CA 1
ATOM 772 C C . MET A 1 99 ? -12.609 -9.188 -0.445 1 98.75 99 MET A C 1
ATOM 774 O O . MET A 1 99 ? -11.57 -8.758 0.055 1 98.75 99 MET A O 1
ATOM 778 N N . ARG A 1 100 ? -13.789 -8.938 0.033 1 98.5 100 ARG A N 1
ATOM 779 C CA . ARG A 1 100 ? -13.969 -8.086 1.206 1 98.5 100 ARG A CA 1
ATOM 780 C C . ARG A 1 100 ? -13.211 -8.641 2.406 1 98.5 100 ARG A C 1
ATOM 782 O O . ARG A 1 100 ? -12.477 -7.91 3.078 1 98.5 100 ARG A O 1
ATOM 789 N N . LYS A 1 101 ? -13.328 -9.906 2.656 1 98.81 101 LYS A N 1
ATOM 790 C CA . LYS A 1 101 ? -12.68 -10.555 3.793 1 98.81 101 LYS A CA 1
ATOM 791 C C . LYS A 1 101 ? -11.156 -10.57 3.627 1 98.81 101 LYS A C 1
ATOM 793 O O . LYS A 1 101 ? -10.422 -10.398 4.602 1 98.81 101 LYS A O 1
ATOM 798 N N . ALA A 1 102 ? -10.727 -10.781 2.4 1 98.94 102 ALA A N 1
ATOM 799 C CA . ALA A 1 102 ? -9.297 -10.805 2.133 1 98.94 102 ALA A CA 1
ATOM 800 C C . ALA A 1 102 ? -8.664 -9.438 2.412 1 98.94 102 ALA A C 1
ATOM 802 O O . ALA A 1 102 ? -7.574 -9.359 2.98 1 98.94 102 ALA A O 1
ATOM 803 N N . ILE A 1 103 ? -9.359 -8.422 1.998 1 98.75 103 ILE A N 1
ATOM 804 C CA . ILE A 1 103 ? -8.875 -7.066 2.217 1 98.75 103 ILE A CA 1
ATOM 805 C C . ILE A 1 103 ? -8.828 -6.77 3.713 1 98.75 103 ILE A C 1
ATOM 807 O O . ILE A 1 103 ? -7.832 -6.23 4.215 1 98.75 103 ILE A O 1
ATOM 811 N N . GLN A 1 104 ? -9.859 -7.152 4.449 1 98.31 104 GLN A N 1
ATOM 812 C CA . GLN A 1 104 ? -9.867 -6.977 5.895 1 98.31 104 GLN A CA 1
ATOM 813 C C . GLN A 1 104 ? -8.758 -7.781 6.559 1 98.31 104 GLN A C 1
ATOM 815 O O . GLN A 1 104 ? -8.07 -7.281 7.453 1 98.31 104 GLN A O 1
ATOM 820 N N . PHE A 1 105 ? -8.625 -9.016 6.141 1 98.75 105 PHE A N 1
ATOM 821 C CA . PHE A 1 105 ? -7.566 -9.883 6.648 1 98.75 105 PHE A CA 1
ATOM 822 C C . PHE A 1 105 ? -6.195 -9.258 6.434 1 98.75 105 PHE A C 1
ATOM 824 O O . PHE A 1 105 ? -5.367 -9.242 7.344 1 98.75 105 PHE A O 1
ATOM 831 N N . ALA A 1 106 ? -5.973 -8.711 5.238 1 98.88 106 ALA A N 1
ATOM 832 C CA . ALA A 1 106 ? -4.715 -8.047 4.898 1 98.88 106 ALA A CA 1
ATOM 833 C C . ALA A 1 106 ? -4.43 -6.895 5.859 1 98.88 106 ALA A C 1
ATOM 835 O O . ALA A 1 106 ? -3.314 -6.766 6.367 1 98.88 106 ALA A O 1
ATOM 836 N N . GLN A 1 107 ? -5.41 -6.062 6.133 1 98.31 107 GLN A N 1
ATOM 837 C CA . GLN A 1 107 ? -5.238 -4.965 7.078 1 98.31 107 GLN A CA 1
ATOM 838 C C . GLN A 1 107 ? -4.855 -5.484 8.461 1 98.31 107 GLN A C 1
ATOM 840 O O . GLN A 1 107 ? -3.984 -4.91 9.125 1 98.31 107 GLN A O 1
ATOM 845 N N . ASP A 1 108 ? -5.461 -6.566 8.867 1 98.19 108 ASP A N 1
ATOM 846 C CA . ASP A 1 108 ? -5.324 -7.051 10.234 1 98.19 108 ASP A CA 1
ATOM 847 C C . ASP A 1 108 ? -3.945 -7.668 10.461 1 98.19 108 ASP A C 1
ATOM 849 O O . ASP A 1 108 ? -3.398 -7.59 11.562 1 98.19 108 ASP A O 1
ATOM 853 N N . VAL A 1 109 ? -3.377 -8.25 9.383 1 98.44 109 VAL A N 1
ATOM 854 C CA . VAL A 1 109 ? -2.176 -9.039 9.648 1 98.44 109 VAL A CA 1
ATOM 855 C C . VAL A 1 109 ? -0.969 -8.375 8.992 1 98.44 109 VAL A C 1
ATOM 857 O O . VAL A 1 109 ? 0.157 -8.859 9.109 1 98.44 109 VAL A O 1
ATOM 860 N N . GLY A 1 110 ? -1.162 -7.293 8.234 1 98.06 110 GLY A N 1
ATOM 861 C CA . GLY A 1 110 ? -0.049 -6.52 7.707 1 98.06 110 GLY A CA 1
ATOM 862 C C . GLY A 1 110 ? 0.316 -6.891 6.281 1 98.06 110 GLY A C 1
ATOM 863 O O . GLY A 1 110 ? 1.379 -6.508 5.789 1 98.06 110 GLY A O 1
ATOM 864 N N . ILE A 1 111 ? -0.514 -7.688 5.625 1 98.88 111 ILE A N 1
ATOM 865 C CA . ILE A 1 111 ? -0.311 -7.984 4.211 1 98.88 111 ILE A CA 1
ATOM 866 C C . ILE A 1 111 ? -0.468 -6.711 3.387 1 98.88 111 ILE A C 1
ATOM 868 O O . ILE A 1 111 ? -1.431 -5.961 3.566 1 98.88 111 ILE A O 1
ATOM 872 N N . ARG A 1 112 ? 0.454 -6.512 2.475 1 98.81 112 ARG A N 1
ATOM 873 C CA . ARG A 1 112 ? 0.51 -5.27 1.706 1 98.81 112 ARG A CA 1
ATOM 874 C C . ARG A 1 112 ? -0.207 -5.422 0.368 1 98.81 112 ARG A C 1
ATOM 876 O O . ARG A 1 112 ? -0.921 -4.516 -0.066 1 98.81 112 ARG A O 1
ATOM 883 N N . VAL A 1 113 ? -0.023 -6.551 -0.289 1 98.94 113 VAL A N 1
ATOM 884 C CA . VAL A 1 113 ? -0.471 -6.754 -1.663 1 98.94 113 VAL A CA 1
ATOM 885 C C . VAL A 1 113 ? -1.287 -8.039 -1.758 1 98.94 113 VAL A C 1
ATOM 887 O O . VAL A 1 113 ? -0.869 -9.086 -1.256 1 98.94 113 VAL A O 1
ATOM 890 N N . ILE A 1 114 ? -2.451 -7.941 -2.289 1 98.94 114 ILE A N 1
ATOM 891 C CA . ILE A 1 114 ? -3.234 -9.109 -2.668 1 98.94 114 ILE A CA 1
ATOM 892 C C . ILE A 1 114 ? -3.088 -9.367 -4.164 1 98.94 114 ILE A C 1
ATOM 894 O O . ILE A 1 114 ? -3.477 -8.531 -4.984 1 98.94 114 ILE A O 1
ATOM 898 N N . GLN A 1 115 ? -2.48 -10.461 -4.488 1 98.88 115 GLN A N 1
ATOM 899 C CA . GLN A 1 115 ? -2.379 -10.867 -5.883 1 98.88 115 GLN A CA 1
ATOM 900 C C . GLN A 1 115 ? -3.686 -11.492 -6.371 1 98.88 115 GLN A C 1
ATOM 902 O O . GLN A 1 115 ? -4.156 -12.477 -5.801 1 98.88 115 GLN A O 1
ATOM 907 N N . LEU A 1 116 ? -4.246 -10.945 -7.402 1 98.56 116 LEU A N 1
ATOM 908 C CA . LEU A 1 116 ? -5.523 -11.398 -7.938 1 98.56 116 LEU A CA 1
ATOM 909 C C . LEU A 1 116 ? -5.32 -12.297 -9.156 1 98.56 116 LEU A C 1
ATOM 911 O O . LEU A 1 116 ? -4.48 -12.008 -10.008 1 98.56 116 LEU A O 1
ATOM 915 N N . ALA A 1 117 ? -6.07 -13.297 -9.18 1 94.88 117 ALA A N 1
ATOM 916 C CA . ALA A 1 117 ? -6.102 -14.117 -10.391 1 94.88 117 ALA A CA 1
ATOM 917 C C . ALA A 1 117 ? -6.992 -13.492 -11.453 1 94.88 117 ALA A C 1
ATOM 919 O O . ALA A 1 117 ? -8.18 -13.258 -11.227 1 94.88 117 ALA A O 1
ATOM 920 N N . GLY A 1 118 ? -6.496 -13.281 -12.609 1 94.44 118 GLY A N 1
ATOM 921 C CA . GLY A 1 118 ? -7.199 -12.609 -13.695 1 94.44 118 GLY A CA 1
ATOM 922 C C . GLY A 1 118 ? -8.109 -13.539 -14.477 1 94.44 118 GLY A C 1
ATOM 923 O O . GLY A 1 118 ? -8.008 -13.625 -15.703 1 94.44 118 GLY A O 1
ATOM 924 N N . TYR A 1 119 ? -8.938 -14.312 -13.797 1 96.25 119 TYR A N 1
ATOM 925 C CA . TYR A 1 119 ? -9.984 -15.125 -14.398 1 96.25 119 TYR A CA 1
ATOM 926 C C . TYR A 1 119 ? -11.336 -14.422 -14.32 1 96.25 119 TYR A C 1
ATOM 928 O O . TYR A 1 119 ? -11.852 -14.18 -13.227 1 96.25 119 TYR A O 1
ATOM 936 N N . ASP A 1 120 ? -11.914 -14.156 -15.516 1 98.12 120 ASP A N 1
ATOM 937 C CA . ASP A 1 120 ? -13.32 -13.781 -15.398 1 98.12 120 ASP A CA 1
ATOM 938 C C . ASP A 1 120 ? -14.164 -14.961 -14.914 1 98.12 120 ASP A C 1
ATOM 940 O O . ASP A 1 120 ? -15.023 -14.805 -14.047 1 98.12 120 ASP A O 1
ATOM 944 N N . VAL A 1 121 ? -13.906 -16.062 -15.5 1 98.25 121 VAL A N 1
ATOM 945 C CA . VAL A 1 121 ? -14.383 -17.375 -15.07 1 98.25 121 VAL A CA 1
ATOM 946 C C . VAL A 1 121 ? -13.32 -18.438 -15.367 1 98.25 121 VAL A C 1
ATOM 948 O O . VAL A 1 121 ? -12.43 -18.219 -16.188 1 98.25 121 VAL A O 1
ATOM 951 N N . TYR A 1 122 ? -13.469 -19.547 -14.648 1 96.12 122 TYR A N 1
ATOM 952 C CA . TYR A 1 122 ? -12.469 -20.594 -14.891 1 96.12 122 TYR A CA 1
ATOM 953 C C . TYR A 1 122 ? -13.141 -21.906 -15.242 1 96.12 122 TYR A C 1
ATOM 955 O O . TYR A 1 122 ? -12.719 -22.594 -16.188 1 96.12 122 TYR A O 1
ATOM 963 N N . TYR A 1 123 ? -14.18 -22.328 -14.547 1 95.94 123 TYR A N 1
ATOM 964 C CA . TYR A 1 123 ? -14.82 -23.625 -14.742 1 95.94 123 TYR A CA 1
ATOM 965 C C . TYR A 1 123 ? -16.031 -23.5 -15.656 1 95.94 123 TYR A C 1
ATOM 967 O O . TYR A 1 123 ? -16.812 -24.453 -15.789 1 95.94 123 TYR A O 1
ATOM 975 N N . GLN A 1 124 ? -16.312 -22.375 -16.188 1 95 124 GLN A N 1
ATOM 976 C CA . GLN A 1 124 ? -17.344 -22.141 -17.188 1 95 124 GLN A CA 1
ATOM 977 C C . GLN A 1 124 ? -16.766 -21.406 -18.406 1 95 124 GLN A C 1
ATOM 979 O O . GLN A 1 124 ? -15.656 -20.891 -18.359 1 95 124 GLN A O 1
ATOM 984 N N . GLN A 1 125 ? -17.562 -21.406 -19.484 1 96.25 125 GLN A N 1
ATOM 985 C CA . GLN A 1 125 ? -17.109 -20.75 -20.703 1 96.25 125 GLN A CA 1
ATOM 986 C C . GLN A 1 125 ? -17.234 -19.234 -20.578 1 96.25 125 GLN A C 1
ATOM 988 O O . GLN A 1 125 ? -18.281 -18.719 -20.188 1 96.25 125 GLN A O 1
ATOM 993 N N . ALA A 1 126 ? -16.156 -18.625 -20.906 1 97.62 126 ALA A N 1
ATOM 994 C CA . ALA A 1 126 ? -16.141 -17.156 -20.875 1 97.62 126 ALA A CA 1
ATOM 995 C C . ALA A 1 126 ? -16.984 -16.578 -22.016 1 97.62 126 ALA A C 1
ATOM 997 O O . ALA A 1 126 ? -17.094 -17.172 -23.078 1 97.62 126 ALA A O 1
ATOM 998 N N . ASN A 1 127 ? -17.609 -15.445 -21.797 1 97.94 127 ASN A N 1
ATOM 999 C CA . ASN A 1 127 ? -18.344 -14.672 -22.797 1 97.94 127 ASN A CA 1
ATOM 1000 C C . ASN A 1 127 ? -18.359 -13.188 -22.453 1 97.94 127 ASN A C 1
ATOM 1002 O O . ASN A 1 127 ? -17.656 -12.75 -21.531 1 97.94 127 ASN A O 1
ATOM 1006 N N . ASP A 1 128 ? -19.047 -12.43 -23.234 1 98 128 ASP A N 1
ATOM 1007 C CA . ASP A 1 128 ? -19.062 -10.984 -23.031 1 98 128 ASP A CA 1
ATOM 1008 C C . ASP A 1 128 ? -19.656 -10.617 -21.672 1 98 128 ASP A C 1
ATOM 1010 O O . ASP A 1 128 ? -19.188 -9.68 -21.016 1 98 128 ASP A O 1
ATOM 1014 N N . GLU A 1 129 ? -20.594 -11.383 -21.312 1 98.25 129 GLU A N 1
ATOM 1015 C CA . GLU A 1 129 ? -21.234 -11.117 -20.031 1 98.25 129 GLU A CA 1
ATOM 1016 C C . GLU A 1 129 ? -20.281 -11.391 -18.859 1 98.25 129 GLU A C 1
ATOM 1018 O O . GLU A 1 129 ? -20.203 -10.594 -17.922 1 98.25 129 GLU A O 1
ATOM 1023 N N . THR A 1 130 ? -19.594 -12.531 -18.922 1 98.56 130 THR A N 1
ATOM 1024 C CA . THR A 1 130 ? -18.656 -12.859 -17.844 1 98.56 130 THR A CA 1
ATOM 1025 C C . THR A 1 130 ? -17.547 -11.812 -17.75 1 98.56 130 THR A C 1
ATOM 1027 O O . THR A 1 130 ? -17.125 -11.445 -16.656 1 98.56 130 THR A O 1
ATOM 1030 N N . ARG A 1 131 ? -17.078 -11.281 -18.859 1 98.31 131 ARG A N 1
ATOM 1031 C CA . ARG A 1 131 ? -16.047 -10.258 -18.891 1 98.31 131 ARG A CA 1
ATOM 1032 C C . ARG A 1 131 ? -16.562 -8.945 -18.312 1 98.31 131 ARG A C 1
ATOM 1034 O O . ARG A 1 131 ? -15.859 -8.258 -17.562 1 98.31 131 ARG A O 1
ATOM 1041 N N . SER A 1 132 ? -17.812 -8.625 -18.719 1 98.31 132 SER A N 1
ATOM 1042 C CA . SER A 1 132 ? -18.438 -7.418 -18.172 1 98.31 132 SER A CA 1
ATOM 1043 C C . SER A 1 132 ? -18.594 -7.504 -16.656 1 98.31 132 SER A C 1
ATOM 1045 O O . SER A 1 132 ? -18.25 -6.559 -15.945 1 98.31 132 SER A O 1
ATOM 1047 N N . ARG A 1 133 ? -19.016 -8.617 -16.188 1 98.56 133 ARG A N 1
ATOM 1048 C CA . ARG A 1 133 ? -19.219 -8.836 -14.758 1 98.56 133 ARG A CA 1
ATOM 1049 C C . ARG A 1 133 ? -17.875 -8.812 -14.016 1 98.56 133 ARG A C 1
ATOM 1051 O O . ARG A 1 133 ? -17.797 -8.289 -12.898 1 98.56 133 ARG A O 1
ATOM 1058 N N . PHE A 1 134 ? -16.938 -9.359 -14.648 1 98.69 134 PHE A N 1
ATOM 1059 C CA . PHE A 1 134 ? -15.594 -9.336 -14.078 1 98.69 134 PHE A CA 1
ATOM 1060 C C . PHE A 1 134 ? -15.102 -7.902 -13.898 1 98.69 134 PHE A C 1
ATOM 1062 O O . PHE A 1 134 ? -14.625 -7.535 -12.828 1 98.69 134 PHE A O 1
ATOM 1069 N N . ARG A 1 135 ? -15.234 -7.055 -14.891 1 98.19 135 ARG A N 1
ATOM 1070 C CA . ARG A 1 135 ? -14.836 -5.652 -14.82 1 98.19 135 ARG A CA 1
ATOM 1071 C C . ARG A 1 135 ? -15.562 -4.926 -13.703 1 98.19 135 ARG A C 1
ATOM 1073 O O . ARG A 1 135 ? -14.953 -4.176 -12.938 1 98.19 135 ARG A O 1
ATOM 1080 N N . ASP A 1 136 ? -16.844 -5.184 -13.57 1 98.19 136 ASP A N 1
ATOM 1081 C CA . ASP A 1 136 ? -17.641 -4.555 -12.531 1 98.19 136 ASP A CA 1
ATOM 1082 C C . ASP A 1 136 ? -17.188 -5.008 -11.141 1 98.19 136 ASP A C 1
ATOM 1084 O O . ASP A 1 136 ? -17.109 -4.203 -10.211 1 98.19 136 ASP A O 1
ATOM 1088 N N . GLY A 1 137 ? -16.938 -6.328 -11.055 1 98.25 137 GLY A N 1
ATOM 1089 C CA . GLY A 1 137 ? -16.453 -6.863 -9.789 1 98.25 137 GLY A CA 1
ATOM 1090 C C . GLY A 1 137 ? -15.109 -6.301 -9.383 1 98.25 137 GLY A C 1
ATOM 1091 O O . GLY A 1 137 ? -14.867 -6.039 -8.203 1 98.25 137 GLY A O 1
ATOM 1092 N N . LEU A 1 138 ? -14.25 -6.109 -10.367 1 98.56 138 LEU A N 1
ATOM 1093 C CA . LEU A 1 138 ? -12.945 -5.508 -10.102 1 98.56 138 LEU A CA 1
ATOM 1094 C C . LEU A 1 138 ? -13.102 -4.07 -9.617 1 98.56 138 LEU A C 1
ATOM 1096 O O . LEU A 1 138 ? -12.406 -3.65 -8.688 1 98.56 138 LEU A O 1
ATOM 1100 N N . LYS A 1 139 ? -13.992 -3.355 -10.281 1 98 139 LYS A N 1
ATOM 1101 C CA . LYS A 1 139 ? -14.25 -1.98 -9.859 1 98 139 LYS A CA 1
ATOM 1102 C C . LYS A 1 139 ? -14.703 -1.927 -8.398 1 98 139 LYS A C 1
ATOM 1104 O O . LYS A 1 139 ? -14.18 -1.135 -7.613 1 98 139 LYS A O 1
ATOM 1109 N N . GLU A 1 140 ? -15.633 -2.779 -7.9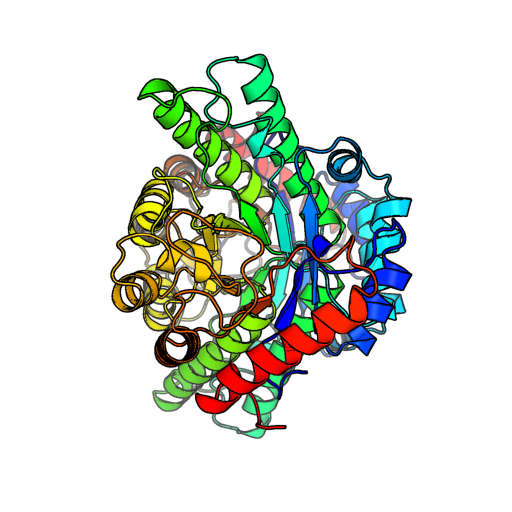92 1 97.75 140 GLU A N 1
ATOM 1110 C CA . GLU A 1 140 ? -16.109 -2.854 -6.613 1 97.75 140 GLU A CA 1
ATOM 1111 C C . GLU A 1 140 ? -14.977 -3.232 -5.66 1 97.75 140 GLU A C 1
ATOM 1113 O O . GLU A 1 140 ? -14.875 -2.691 -4.559 1 97.75 140 GLU A O 1
ATOM 1118 N N . SER A 1 141 ? -14.156 -4.137 -6.109 1 98.56 141 SER A N 1
ATOM 1119 C CA . SER A 1 141 ? -13.016 -4.586 -5.309 1 98.56 141 SER A CA 1
ATOM 1120 C C . SER A 1 141 ? -12.031 -3.449 -5.066 1 98.56 141 SER A C 1
ATOM 1122 O O . SER A 1 141 ? -11.555 -3.268 -3.945 1 98.56 141 SER A O 1
ATOM 1124 N N . VAL A 1 142 ? -11.758 -2.697 -6.078 1 98.38 142 VAL A N 1
ATOM 1125 C CA . VAL A 1 142 ? -10.805 -1.597 -5.988 1 98.38 142 VAL A CA 1
ATOM 1126 C C . VAL A 1 142 ? -11.359 -0.5 -5.082 1 98.38 142 VAL A C 1
ATOM 1128 O O . VAL A 1 142 ? -10.617 0.139 -4.336 1 98.38 142 VAL A O 1
ATOM 1131 N N . ASP A 1 143 ? -12.711 -0.29 -5.117 1 97.31 143 ASP A N 1
ATOM 1132 C CA . ASP A 1 143 ? -13.344 0.645 -4.195 1 97.31 143 ASP A CA 1
ATOM 1133 C C . ASP A 1 143 ? -13.109 0.227 -2.744 1 97.31 143 ASP A C 1
ATOM 1135 O O . ASP A 1 143 ? -12.727 1.048 -1.911 1 97.31 143 ASP A O 1
ATOM 1139 N N . MET A 1 144 ? -13.281 -1.06 -2.457 1 97.94 144 MET A N 1
ATOM 1140 C CA . MET A 1 144 ? -13.047 -1.573 -1.11 1 97.94 144 MET A CA 1
ATOM 1141 C C . MET A 1 144 ? -11.578 -1.436 -0.724 1 97.94 144 MET A C 1
ATOM 1143 O O . MET A 1 144 ? -11.258 -1.029 0.396 1 97.94 144 MET A O 1
ATOM 1147 N N . ALA A 1 145 ? -10.742 -1.762 -1.671 1 98.56 145 ALA A N 1
ATOM 1148 C CA . ALA A 1 145 ? -9.305 -1.691 -1.43 1 98.56 145 ALA A CA 1
ATOM 1149 C C . ALA A 1 145 ? -8.859 -0.256 -1.157 1 98.56 145 ALA A C 1
ATOM 1151 O O . ALA A 1 145 ? -7.973 -0.018 -0.337 1 98.56 145 ALA A O 1
ATOM 1152 N N . SER A 1 146 ? -9.461 0.684 -1.845 1 97.94 146 SER A N 1
ATOM 1153 C CA . SER A 1 146 ? -9.148 2.1 -1.672 1 97.94 146 SER A CA 1
ATOM 1154 C C . SER A 1 146 ? -9.453 2.561 -0.25 1 97.94 146 SER A C 1
ATOM 1156 O O . SER A 1 146 ? -8.641 3.252 0.367 1 97.94 146 SER A O 1
ATOM 1158 N N . ARG A 1 147 ? -10.57 2.111 0.296 1 97.38 147 ARG A N 1
ATOM 1159 C CA . ARG A 1 147 ? -10.953 2.455 1.662 1 97.38 147 ARG A CA 1
ATOM 1160 C C . ARG A 1 147 ? -9.977 1.862 2.67 1 97.38 147 ARG A C 1
ATOM 1162 O O . ARG A 1 147 ? -9.664 2.49 3.686 1 97.38 147 ARG A O 1
ATOM 1169 N N . ALA A 1 148 ? -9.477 0.7 2.311 1 98.19 148 ALA A N 1
ATOM 1170 C CA . ALA A 1 148 ? -8.617 -0.051 3.219 1 98.19 148 ALA A CA 1
ATOM 1171 C C . ALA A 1 148 ? -7.145 0.272 2.969 1 98.19 148 ALA A C 1
ATOM 1173 O O . ALA A 1 148 ? -6.277 -0.08 3.773 1 98.19 148 ALA A O 1
ATOM 1174 N N . GLN A 1 149 ? -6.891 0.886 1.835 1 98.62 149 GLN A N 1
ATOM 1175 C CA . GLN A 1 149 ? -5.531 1.188 1.397 1 98.62 149 GLN A CA 1
ATOM 1176 C C . GLN A 1 149 ? -4.695 -0.084 1.286 1 98.62 149 GLN A C 1
ATOM 1178 O O . GLN A 1 149 ? -3.574 -0.144 1.801 1 98.62 149 GLN A O 1
ATOM 1183 N N . VAL A 1 150 ? -5.223 -1.086 0.684 1 98.81 150 VAL A N 1
ATOM 1184 C CA . VAL A 1 150 ? -4.566 -2.344 0.349 1 98.81 150 VAL A CA 1
ATOM 1185 C C . VAL A 1 150 ? -4.406 -2.457 -1.165 1 98.81 150 VAL A C 1
ATOM 1187 O O . VAL A 1 150 ? -5.352 -2.207 -1.917 1 98.81 150 VAL A O 1
ATOM 1190 N N . THR A 1 151 ? -3.223 -2.787 -1.615 1 98.94 151 THR A N 1
ATOM 1191 C CA . THR A 1 151 ? -2.973 -2.877 -3.049 1 98.94 151 THR A CA 1
ATOM 1192 C C . THR A 1 151 ? -3.49 -4.199 -3.607 1 98.94 151 THR A C 1
ATOM 1194 O O . THR A 1 151 ? -3.172 -5.27 -3.08 1 98.94 151 THR A O 1
ATOM 1197 N N . LEU A 1 152 ? -4.371 -4.113 -4.57 1 98.94 152 LEU A N 1
ATOM 1198 C CA . LEU A 1 152 ? -4.699 -5.258 -5.414 1 98.94 152 LEU A CA 1
ATOM 1199 C C . LEU A 1 152 ? -3.812 -5.293 -6.652 1 98.94 152 LEU A C 1
ATOM 1201 O O . LEU A 1 152 ? -3.627 -4.27 -7.32 1 98.94 152 LEU A O 1
ATOM 1205 N N . ALA A 1 153 ? -3.205 -6.418 -6.941 1 98.94 153 ALA A N 1
ATOM 1206 C CA . ALA A 1 153 ? -2.311 -6.512 -8.094 1 98.94 153 ALA A CA 1
ATOM 1207 C C . ALA A 1 153 ? -2.688 -7.691 -8.984 1 98.94 153 ALA A C 1
ATOM 1209 O O . ALA A 1 153 ? -2.82 -8.82 -8.508 1 98.94 153 ALA A O 1
ATOM 1210 N N . MET A 1 154 ? -2.836 -7.457 -10.25 1 98.81 154 MET A N 1
ATOM 1211 C CA . MET A 1 154 ? -3.305 -8.438 -11.227 1 98.81 154 MET A CA 1
ATOM 1212 C C . MET A 1 154 ? -2.16 -9.328 -11.695 1 98.81 154 MET A C 1
ATOM 1214 O O . MET A 1 154 ? -1.145 -8.828 -12.188 1 98.81 154 MET A O 1
ATOM 1218 N N . GLU A 1 155 ? -2.361 -10.578 -11.547 1 98.69 155 GLU A N 1
ATOM 1219 C CA . GLU A 1 155 ? -1.371 -11.531 -12.039 1 98.69 155 GLU A CA 1
ATOM 1220 C C . GLU A 1 155 ? -1.522 -11.766 -13.539 1 98.69 155 GLU A C 1
ATOM 1222 O O . GLU A 1 155 ? -2.643 -11.828 -14.055 1 98.69 155 GLU A O 1
ATOM 1227 N N . ILE A 1 156 ? -0.436 -11.891 -14.242 1 98.44 156 ILE A N 1
ATOM 1228 C CA . ILE A 1 156 ? -0.486 -12.461 -15.586 1 98.44 156 ILE A CA 1
ATOM 1229 C C . ILE A 1 156 ? -0.726 -13.961 -15.492 1 98.44 156 ILE A C 1
ATOM 1231 O O . ILE A 1 156 ? 0.032 -14.68 -14.836 1 98.44 156 ILE A O 1
ATOM 1235 N N . MET A 1 157 ? -1.736 -14.414 -16.172 1 97.5 157 MET A N 1
ATOM 1236 C CA . MET A 1 157 ? -2.295 -15.734 -15.883 1 97.5 157 MET A CA 1
ATOM 1237 C C . MET A 1 157 ? -1.958 -16.719 -17 1 97.5 157 MET A C 1
ATOM 1239 O O . MET A 1 157 ? -1.462 -16.328 -18.047 1 97.5 157 MET A O 1
ATOM 1243 N N . ASP A 1 158 ? -2.217 -18 -16.75 1 97.19 158 ASP A N 1
ATOM 1244 C CA . ASP A 1 158 ? -2.285 -19.062 -17.734 1 97.19 158 ASP A CA 1
ATOM 1245 C C . ASP A 1 158 ? -3.629 -19.062 -18.469 1 97.19 158 ASP A C 1
ATOM 1247 O O . ASP A 1 158 ? -4.199 -20.125 -18.734 1 97.19 158 ASP A O 1
ATOM 1251 N N . TYR A 1 159 ? -4.227 -17.969 -18.578 1 95.06 159 TYR A N 1
ATOM 1252 C CA . TYR A 1 159 ? -5.578 -17.719 -19.062 1 95.06 159 TYR A CA 1
ATOM 1253 C C . TYR A 1 159 ? -5.594 -16.594 -20.078 1 95.06 159 TYR A C 1
ATOM 1255 O O . TYR A 1 159 ? -4.965 -15.547 -19.875 1 95.06 159 TYR A O 1
ATOM 1263 N N . PRO A 1 160 ? -6.293 -16.75 -21.219 1 95.44 160 PRO A N 1
ATOM 1264 C CA . PRO A 1 160 ? -6.188 -15.82 -22.328 1 95.44 160 PRO A CA 1
ATOM 1265 C C . PRO A 1 160 ? -6.594 -14.398 -21.953 1 95.44 160 PRO A C 1
ATOM 1267 O O . PRO A 1 160 ? -6.012 -13.43 -22.469 1 95.44 160 PRO A O 1
ATOM 1270 N N . LEU A 1 161 ? -7.527 -14.203 -21.141 1 97.12 161 LEU A N 1
ATOM 1271 C CA . LEU A 1 161 ? -8.023 -12.875 -20.797 1 97.12 161 LEU A CA 1
ATOM 1272 C C . LEU A 1 161 ? -6.914 -12.008 -20.219 1 97.12 161 LEU A C 1
ATOM 1274 O O . LEU A 1 161 ? -6.871 -10.805 -20.453 1 97.12 161 LEU A O 1
ATOM 1278 N N . MET A 1 162 ? -6.055 -12.633 -19.438 1 98.31 162 MET A N 1
ATOM 1279 C CA . MET A 1 162 ? -5.039 -11.906 -18.688 1 98.31 162 MET A CA 1
ATOM 1280 C C . MET A 1 162 ? -3.662 -12.531 -18.875 1 98.31 162 MET A C 1
ATOM 1282 O O . MET A 1 162 ? -2.961 -12.82 -17.906 1 98.31 162 MET A O 1
ATOM 1286 N N . ASN A 1 163 ? -3.254 -12.648 -20.141 1 98.44 163 ASN A N 1
ATOM 1287 C CA . ASN A 1 163 ? -2.043 -13.398 -20.453 1 98.44 163 ASN A CA 1
ATOM 1288 C C . ASN A 1 163 ? -0.896 -12.469 -20.844 1 98.44 163 ASN A C 1
ATOM 1290 O O . ASN A 1 163 ? 0.11 -12.922 -21.391 1 98.44 163 ASN A O 1
ATOM 1294 N N . SER A 1 164 ? -1.045 -11.164 -20.594 1 98.69 164 SER A N 1
ATOM 1295 C CA . SER A 1 164 ? 0.023 -10.211 -20.875 1 98.69 164 SER A CA 1
ATOM 1296 C C . SER A 1 164 ? -0.071 -8.992 -19.953 1 98.69 164 SER A C 1
ATOM 1298 O O . SER A 1 164 ? -1.132 -8.711 -19.406 1 98.69 164 SER A O 1
ATOM 1300 N N . ILE A 1 165 ? 1.037 -8.32 -19.812 1 98.81 165 ILE A N 1
ATOM 1301 C CA . ILE A 1 165 ? 1.079 -7.094 -19.031 1 98.81 165 ILE A CA 1
ATOM 1302 C C . ILE A 1 165 ? 0.251 -6.008 -19.719 1 98.81 165 ILE A C 1
ATOM 1304 O O . ILE A 1 165 ? -0.467 -5.254 -19.062 1 98.81 165 ILE A O 1
ATOM 1308 N N . SER A 1 166 ? 0.277 -6.004 -21.016 1 98.62 166 SER A N 1
ATOM 1309 C CA . SER A 1 166 ? -0.479 -5.02 -21.781 1 98.62 166 SER A CA 1
ATOM 1310 C C . SER A 1 166 ? -1.975 -5.133 -21.5 1 98.62 166 SER A C 1
ATOM 1312 O O . SER A 1 166 ? -2.662 -4.121 -21.344 1 98.62 166 SER A O 1
ATOM 1314 N N . LYS A 1 167 ? -2.455 -6.336 -21.469 1 98.44 167 LYS A N 1
ATOM 1315 C CA . LYS A 1 167 ? -3.869 -6.531 -21.172 1 98.44 167 LYS A CA 1
ATOM 1316 C C . LYS A 1 167 ? -4.191 -6.094 -19.734 1 98.44 167 LYS A C 1
ATOM 1318 O O . LYS A 1 167 ? -5.215 -5.453 -19.5 1 98.44 167 LYS A O 1
ATOM 1323 N N . ALA A 1 168 ? -3.318 -6.441 -18.797 1 98.62 168 ALA A N 1
ATOM 1324 C CA . ALA A 1 168 ? -3.506 -6.016 -17.422 1 98.62 168 ALA A CA 1
ATOM 1325 C C . ALA A 1 168 ? -3.482 -4.496 -17.297 1 98.62 168 ALA A C 1
ATOM 1327 O O . ALA A 1 168 ? -4.25 -3.914 -16.531 1 98.62 168 ALA A O 1
ATOM 1328 N N . LEU A 1 169 ? -2.594 -3.869 -18.094 1 98.62 169 LEU A N 1
ATOM 1329 C CA . LEU A 1 169 ? -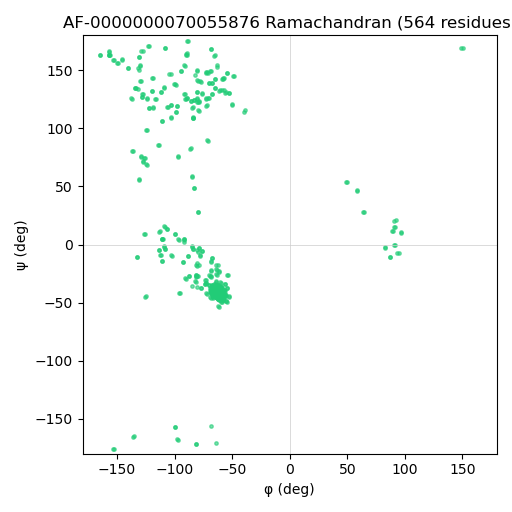2.518 -2.412 -18.109 1 98.62 169 LEU A CA 1
ATOM 1330 C C . LEU A 1 169 ? -3.82 -1.803 -18.609 1 98.62 169 LEU A C 1
ATOM 1332 O O . LEU A 1 169 ? -4.223 -0.728 -18.156 1 98.62 169 LEU A O 1
ATOM 1336 N N . GLY A 1 170 ? -4.461 -2.455 -19.578 1 98.44 170 GLY A N 1
ATOM 1337 C CA . GLY A 1 170 ? -5.773 -1.996 -20 1 98.44 170 GLY A CA 1
ATOM 1338 C C . GLY A 1 170 ? -6.754 -1.848 -18.844 1 98.44 170 GLY A C 1
ATOM 1339 O O . GLY A 1 170 ? -7.457 -0.84 -18.75 1 98.44 170 GLY A O 1
ATOM 1340 N N . TYR A 1 171 ? -6.746 -2.855 -17.984 1 98.25 171 TYR A N 1
ATOM 1341 C CA . TYR A 1 171 ? -7.609 -2.799 -16.797 1 98.25 171 TYR A CA 1
ATOM 1342 C C . TYR A 1 171 ? -7.137 -1.729 -15.828 1 98.25 171 TYR A C 1
ATOM 1344 O O . TYR A 1 171 ? -7.949 -1.015 -15.234 1 98.25 171 TYR A O 1
ATOM 1352 N N . ALA A 1 172 ? -5.801 -1.624 -15.633 1 98.25 172 ALA A N 1
ATOM 1353 C CA . ALA A 1 172 ? -5.262 -0.61 -14.734 1 98.25 172 ALA A CA 1
ATOM 1354 C C . ALA A 1 172 ? -5.66 0.792 -15.18 1 98.25 172 ALA A C 1
ATOM 1356 O O . ALA A 1 172 ? -6.047 1.628 -14.359 1 98.25 172 ALA A O 1
ATOM 1357 N N . HIS A 1 173 ? -5.594 1.017 -16.469 1 97.12 173 HIS A N 1
ATOM 1358 C CA . HIS A 1 173 ? -5.961 2.318 -17.016 1 97.12 173 HIS A CA 1
ATOM 1359 C C . HIS A 1 173 ? -7.457 2.566 -16.891 1 97.12 173 HIS A C 1
ATOM 1361 O O . HIS A 1 173 ? -7.879 3.678 -16.562 1 97.12 173 HIS A O 1
ATOM 1367 N N . TYR A 1 174 ? -8.219 1.546 -17.141 1 97.44 174 TYR A N 1
ATOM 1368 C CA . TYR A 1 174 ? -9.672 1.642 -17.031 1 97.44 174 TYR A CA 1
ATOM 1369 C C . TYR A 1 174 ? -10.086 2 -15.609 1 97.44 174 TYR A C 1
ATOM 1371 O O . TYR A 1 174 ? -10.914 2.895 -15.406 1 97.44 174 TYR A O 1
ATOM 1379 N N . LEU A 1 175 ? -9.516 1.308 -14.664 1 97.88 175 LEU A N 1
ATOM 1380 C CA . LEU A 1 175 ? -9.875 1.519 -13.273 1 97.88 175 LEU A CA 1
ATOM 1381 C C . LEU A 1 175 ? -9.305 2.834 -12.75 1 97.88 175 LEU A C 1
ATOM 1383 O O . LEU A 1 175 ? -9.906 3.48 -11.891 1 97.88 175 LEU A O 1
ATOM 1387 N N . ASN A 1 176 ? -8.094 3.248 -13.219 1 97.56 176 ASN A N 1
ATOM 1388 C CA . ASN A 1 176 ? -7.43 4.508 -12.906 1 97.56 176 ASN A CA 1
ATOM 1389 C C . ASN A 1 176 ? -7.406 4.77 -11.406 1 97.56 176 ASN A C 1
ATOM 1391 O O . ASN A 1 176 ? -7.84 5.828 -10.945 1 97.56 176 ASN A O 1
ATOM 1395 N N . ASN A 1 177 ? -6.93 3.871 -10.695 1 98.19 177 ASN A N 1
ATOM 1396 C CA . ASN A 1 177 ? -6.891 3.877 -9.234 1 98.19 177 ASN A CA 1
ATOM 1397 C C . ASN A 1 177 ? -5.523 3.443 -8.711 1 98.19 177 ASN A C 1
ATOM 1399 O O . ASN A 1 177 ? -4.941 2.477 -9.203 1 98.19 177 ASN A O 1
ATOM 1403 N N . PRO A 1 178 ? -5.008 4.172 -7.738 1 98.25 178 PRO A N 1
ATOM 1404 C CA . PRO A 1 178 ? -3.652 3.873 -7.277 1 98.25 178 PRO A CA 1
ATOM 1405 C C . PRO A 1 178 ? -3.555 2.527 -6.562 1 98.25 178 PRO A C 1
ATOM 1407 O O . PRO A 1 178 ? -2.453 2.021 -6.336 1 98.25 178 PRO A O 1
ATOM 1410 N N . TRP A 1 179 ? -4.641 1.924 -6.168 1 98.75 179 TRP A N 1
ATOM 1411 C CA . TRP A 1 179 ? -4.621 0.708 -5.359 1 98.75 179 TRP A CA 1
ATOM 1412 C C . TRP A 1 179 ? -4.844 -0.526 -6.23 1 98.75 179 TRP A C 1
ATOM 1414 O O . TRP A 1 179 ? -5.062 -1.624 -5.715 1 98.75 179 TRP A O 1
ATOM 1424 N N . PHE A 1 180 ? -4.828 -0.381 -7.559 1 98.81 180 PHE A N 1
ATOM 1425 C CA . PHE A 1 180 ? -4.805 -1.493 -8.5 1 98.81 180 PHE A CA 1
ATOM 1426 C C . PHE A 1 180 ? -3.539 -1.455 -9.352 1 98.81 180 PHE A C 1
ATOM 1428 O O . PHE A 1 180 ? -3.316 -0.502 -10.102 1 98.81 180 PHE A O 1
ATOM 1435 N N . GLN A 1 181 ? -2.734 -2.477 -9.242 1 98.88 181 GLN A N 1
ATOM 1436 C CA . GLN A 1 181 ? -1.438 -2.537 -9.906 1 98.88 181 GLN A CA 1
ATOM 1437 C C . GLN A 1 181 ? -1.21 -3.906 -10.539 1 98.88 181 GLN A C 1
ATOM 1439 O O . GLN A 1 181 ? -2.166 -4.617 -10.859 1 98.88 181 GLN A O 1
ATOM 1444 N N . LEU A 1 182 ? 0.059 -4.191 -10.914 1 98.88 182 LEU A N 1
ATOM 1445 C CA . LEU A 1 182 ? 0.355 -5.41 -11.656 1 98.88 182 LEU A CA 1
ATOM 1446 C C . LEU A 1 182 ? 1.312 -6.305 -10.875 1 98.88 182 LEU A C 1
ATOM 1448 O O . LEU A 1 182 ? 2.217 -5.812 -10.203 1 98.88 182 LEU A O 1
ATOM 1452 N N . TYR A 1 183 ? 1.108 -7.547 -10.977 1 98.88 183 TYR A N 1
ATOM 1453 C CA . TYR A 1 183 ? 1.906 -8.617 -10.391 1 98.88 183 TYR A CA 1
ATOM 1454 C C . TYR A 1 183 ? 2.281 -9.656 -11.43 1 98.88 183 TYR A C 1
ATOM 1456 O O . TYR A 1 183 ? 1.753 -10.773 -11.422 1 98.88 183 TYR A O 1
ATOM 1464 N N . PRO A 1 184 ? 3.273 -9.336 -12.312 1 98.75 184 PRO A N 1
ATOM 1465 C CA . PRO A 1 184 ? 3.592 -10.273 -13.398 1 98.75 184 PRO A CA 1
ATOM 1466 C C . PRO A 1 184 ? 4.148 -11.602 -12.883 1 98.75 184 PRO A C 1
ATOM 1468 O O . PRO A 1 184 ? 4.871 -11.625 -11.891 1 98.75 184 PRO A O 1
ATOM 1471 N N . ASP A 1 185 ? 3.777 -12.633 -13.516 1 98.81 185 ASP A N 1
ATOM 1472 C CA . ASP A 1 185 ? 4.426 -13.938 -13.477 1 98.81 185 ASP A CA 1
ATOM 1473 C C . ASP A 1 185 ? 5.262 -14.18 -14.734 1 98.81 185 ASP A C 1
ATOM 1475 O O . ASP A 1 185 ? 4.715 -14.398 -15.812 1 98.81 185 ASP A O 1
ATOM 1479 N N . ILE A 1 186 ? 6.535 -14.164 -14.609 1 98.75 186 ILE A N 1
ATOM 1480 C CA . ILE A 1 186 ? 7.379 -14.188 -15.797 1 98.75 186 ILE A CA 1
ATOM 1481 C C . ILE A 1 186 ? 7.281 -15.562 -16.469 1 98.75 186 ILE A C 1
ATOM 1483 O O . ILE A 1 186 ? 7.555 -15.695 -17.656 1 98.75 186 ILE A O 1
ATOM 1487 N N . GLY A 1 187 ? 6.98 -16.609 -15.695 1 98.75 187 GLY A N 1
ATOM 1488 C CA . GLY A 1 187 ? 6.695 -17.891 -16.312 1 98.75 187 GLY A CA 1
ATOM 1489 C C . GLY A 1 187 ? 5.484 -17.859 -17.234 1 98.75 187 GLY A C 1
ATOM 1490 O O . GLY A 1 187 ? 5.582 -18.188 -18.406 1 98.75 187 GLY A O 1
ATOM 1491 N N . ASN A 1 188 ? 4.344 -17.391 -16.703 1 98.62 188 ASN A N 1
ATOM 1492 C CA . ASN A 1 188 ? 3.135 -17.281 -17.516 1 98.62 188 ASN A CA 1
ATOM 1493 C C . ASN A 1 188 ? 3.348 -16.328 -18.703 1 98.62 188 ASN A C 1
ATOM 1495 O O . ASN A 1 188 ? 2.953 -16.641 -19.828 1 98.62 188 ASN A O 1
ATOM 1499 N N . LEU A 1 189 ? 3.957 -15.258 -18.422 1 98.69 189 LEU A N 1
ATOM 1500 C CA . LEU A 1 189 ? 4.215 -14.266 -19.469 1 98.69 189 LEU A CA 1
ATOM 1501 C C . LEU A 1 189 ? 4.996 -14.883 -20.625 1 98.69 189 LEU A C 1
ATOM 1503 O O . LEU A 1 189 ? 4.707 -14.609 -21.781 1 98.69 189 LEU A O 1
ATOM 1507 N N . SER A 1 190 ? 5.949 -15.734 -20.328 1 98.69 190 SER A N 1
ATOM 1508 C CA . SER A 1 190 ? 6.875 -16.312 -21.312 1 98.69 190 SER A CA 1
ATOM 1509 C C . SER A 1 190 ? 6.242 -17.484 -22.047 1 98.69 190 SER A C 1
ATOM 1511 O O . SER A 1 190 ? 6.633 -17.797 -23.172 1 98.69 190 SER A O 1
ATOM 1513 N N . ALA A 1 191 ? 5.293 -18.125 -21.391 1 98.5 191 ALA A N 1
ATOM 1514 C CA . ALA A 1 191 ? 4.73 -19.344 -21.953 1 98.5 191 ALA A CA 1
ATOM 1515 C C . ALA A 1 191 ? 3.711 -19.031 -23.047 1 98.5 191 ALA A C 1
ATOM 1517 O O . ALA A 1 191 ? 3.314 -19.906 -23.812 1 98.5 191 ALA A O 1
ATOM 1518 N N . TRP A 1 192 ? 3.252 -17.781 -23.047 1 98.06 192 TRP A N 1
ATOM 1519 C CA . TRP A 1 192 ? 2.393 -17.297 -24.125 1 98.06 192 TRP A CA 1
ATOM 1520 C C . TRP A 1 192 ? 3.221 -16.734 -25.281 1 98.06 192 TRP A C 1
ATOM 1522 O O . TRP A 1 192 ? 4.453 -16.75 -25.234 1 98.06 192 TRP A O 1
ATOM 1532 N N . ASP A 1 193 ? 2.594 -16.344 -26.391 1 96.56 193 ASP A N 1
ATOM 1533 C CA . ASP A 1 193 ? 3.273 -15.75 -27.531 1 96.56 193 ASP A CA 1
ATOM 1534 C C . ASP A 1 193 ? 3.445 -14.242 -27.344 1 96.56 193 ASP A C 1
ATOM 1536 O O . ASP A 1 193 ? 2.986 -13.453 -28.172 1 96.56 193 ASP A O 1
ATOM 1540 N N . ASN A 1 194 ? 4.137 -13.844 -26.234 1 98.12 194 ASN A N 1
ATOM 1541 C CA . ASN A 1 194 ? 4.375 -12.438 -25.922 1 98.12 194 ASN A CA 1
ATOM 1542 C C . ASN A 1 194 ? 5.809 -12.031 -26.25 1 98.12 194 ASN A C 1
ATOM 1544 O O . ASN A 1 194 ? 6.715 -12.867 -26.219 1 98.12 194 ASN A O 1
ATOM 1548 N N . ASP A 1 195 ? 6.035 -10.781 -26.672 1 98.56 195 ASP A N 1
ATOM 1549 C CA . ASP A 1 195 ? 7.34 -10.141 -26.531 1 98.56 195 ASP A CA 1
ATOM 1550 C C . ASP A 1 195 ? 7.621 -9.781 -25.062 1 98.56 195 ASP A C 1
ATOM 1552 O O . ASP A 1 195 ? 7.258 -8.695 -24.609 1 98.56 195 ASP A O 1
ATOM 1556 N N . VAL A 1 196 ? 8.234 -10.711 -24.344 1 98.69 196 VAL A N 1
ATOM 1557 C CA . VAL A 1 196 ? 8.352 -10.656 -22.891 1 98.69 196 VAL A CA 1
ATOM 1558 C C . VAL A 1 196 ? 9.055 -9.367 -22.469 1 98.69 196 VAL A C 1
ATOM 1560 O O . VAL A 1 196 ? 8.633 -8.695 -21.531 1 98.69 196 VAL A O 1
ATOM 1563 N N . GLN A 1 197 ? 10.117 -9 -23.141 1 98.5 197 GLN A N 1
ATOM 1564 C CA . GLN A 1 197 ? 10.883 -7.797 -22.797 1 98.5 197 GLN A CA 1
ATOM 1565 C C . GLN A 1 197 ? 10.039 -6.539 -22.984 1 98.5 197 GLN A C 1
ATOM 1567 O O . GLN A 1 197 ? 10.039 -5.652 -22.125 1 98.5 197 GLN A O 1
ATOM 1572 N N . MET A 1 198 ? 9.32 -6.457 -24.078 1 98.38 198 MET A N 1
ATOM 1573 C CA . MET A 1 198 ? 8.445 -5.309 -24.312 1 98.38 198 MET A CA 1
ATOM 1574 C C . MET A 1 198 ? 7.344 -5.234 -23.266 1 98.38 198 MET A C 1
ATOM 1576 O O . MET A 1 198 ? 6.996 -4.148 -22.797 1 98.38 198 MET A O 1
ATOM 1580 N N . GLU A 1 199 ? 6.797 -6.438 -22.953 1 98.81 199 GLU A N 1
ATOM 1581 C CA . GLU A 1 199 ? 5.738 -6.48 -21.938 1 98.81 199 GLU A CA 1
ATOM 1582 C C . GLU A 1 199 ? 6.242 -5.984 -20.594 1 98.81 199 GLU A C 1
ATOM 1584 O O . GLU A 1 199 ? 5.57 -5.199 -19.922 1 98.81 199 GLU A O 1
ATOM 1589 N N . LEU A 1 200 ? 7.426 -6.438 -20.172 1 98.81 200 LEU A N 1
ATOM 1590 C CA . LEU A 1 200 ? 8.008 -5.988 -18.906 1 98.81 200 LEU A CA 1
ATOM 1591 C C . LEU A 1 200 ? 8.258 -4.484 -18.922 1 98.81 200 LEU A C 1
ATOM 1593 O O . LEU A 1 200 ? 7.988 -3.795 -17.938 1 98.81 200 LEU A O 1
ATOM 1597 N N . GLN A 1 201 ? 8.695 -3.971 -20.047 1 98.31 201 GLN A N 1
ATOM 1598 C CA . GLN A 1 201 ? 8.93 -2.537 -20.188 1 98.31 201 GLN A CA 1
ATOM 1599 C C . GLN A 1 201 ? 7.613 -1.761 -20.109 1 98.31 201 GLN A C 1
ATOM 1601 O O . GLN A 1 201 ? 7.559 -0.685 -19.516 1 98.31 201 GLN A O 1
ATOM 1606 N N . ALA A 1 202 ? 6.609 -2.336 -20.672 1 98.19 202 ALA A N 1
ATOM 1607 C CA . ALA A 1 202 ? 5.305 -1.679 -20.656 1 98.19 202 ALA A CA 1
ATOM 1608 C C . ALA A 1 202 ? 4.777 -1.533 -19.234 1 98.19 202 ALA A C 1
ATOM 1610 O O . ALA A 1 202 ? 3.986 -0.632 -18.953 1 98.19 202 ALA A O 1
ATOM 1611 N N . GLY A 1 203 ? 5.219 -2.396 -18.375 1 98.31 203 GLY A N 1
ATOM 1612 C CA . GLY A 1 203 ? 4.703 -2.43 -17.016 1 98.31 203 GLY A CA 1
ATOM 1613 C C . GLY A 1 203 ? 5.402 -1.449 -16.078 1 98.31 203 GLY A C 1
ATOM 1614 O O . GLY A 1 203 ? 5.039 -1.324 -14.914 1 98.31 203 GLY A O 1
ATOM 1615 N N . ILE A 1 204 ? 6.418 -0.717 -16.672 1 97.69 204 ILE A N 1
ATOM 1616 C CA . ILE A 1 204 ? 7.176 0.232 -15.859 1 97.69 204 ILE A CA 1
ATOM 1617 C C . ILE A 1 204 ? 6.215 1.185 -15.148 1 97.69 204 ILE A C 1
ATOM 1619 O O . ILE A 1 204 ? 5.281 1.708 -15.758 1 97.69 204 ILE A O 1
ATOM 1623 N N . GLY A 1 205 ? 6.41 1.333 -13.852 1 97.31 205 GLY A N 1
ATOM 1624 C CA . GLY A 1 205 ? 5.602 2.242 -13.055 1 97.31 205 GLY A CA 1
ATOM 1625 C C . GLY A 1 205 ? 4.375 1.582 -12.453 1 97.31 205 GLY A C 1
ATOM 1626 O O . GLY A 1 205 ? 3.639 2.207 -11.688 1 97.31 205 GLY A O 1
ATOM 1627 N N . HIS A 1 206 ? 4.18 0.229 -12.742 1 98.56 206 HIS A N 1
ATOM 1628 C CA . HIS A 1 206 ? 2.951 -0.406 -12.281 1 98.56 206 HIS A CA 1
ATOM 1629 C C . HIS A 1 206 ? 3.24 -1.74 -11.602 1 98.56 206 HIS A C 1
ATOM 1631 O O . HIS A 1 206 ? 2.367 -2.309 -10.945 1 98.56 206 HIS A O 1
ATOM 1637 N N . ILE A 1 207 ? 4.426 -2.256 -11.695 1 98.81 207 ILE A N 1
ATOM 1638 C CA . ILE A 1 207 ? 4.742 -3.584 -11.188 1 98.81 207 ILE A CA 1
ATOM 1639 C C . ILE A 1 207 ? 5.102 -3.496 -9.703 1 98.81 207 ILE A C 1
ATOM 1641 O O . ILE A 1 207 ? 6.02 -2.768 -9.32 1 98.81 207 ILE A O 1
ATOM 1645 N N . VAL A 1 208 ? 4.379 -4.262 -8.875 1 98.75 208 VAL A N 1
ATOM 1646 C CA . VAL A 1 208 ? 4.59 -4.125 -7.441 1 98.75 208 VAL A CA 1
ATOM 1647 C C . VAL A 1 208 ? 5.25 -5.391 -6.895 1 98.75 208 VAL A C 1
ATOM 1649 O O . VAL A 1 208 ? 5.754 -5.398 -5.77 1 98.75 208 VAL A O 1
ATOM 1652 N N . ALA A 1 209 ? 5.266 -6.449 -7.629 1 98.75 209 ALA A N 1
ATOM 1653 C CA . ALA A 1 209 ? 5.895 -7.727 -7.32 1 98.75 209 ALA A CA 1
ATOM 1654 C C . ALA A 1 209 ? 6.016 -8.602 -8.562 1 98.75 209 ALA A C 1
ATOM 1656 O O . ALA A 1 209 ? 5.371 -8.328 -9.586 1 98.75 209 ALA A O 1
ATOM 1657 N N . VAL A 1 210 ? 6.863 -9.633 -8.5 1 98.88 210 VAL A N 1
ATOM 1658 C CA . VAL A 1 210 ? 7.07 -10.508 -9.648 1 98.88 210 VAL A CA 1
ATOM 1659 C C . VAL A 1 210 ? 7.121 -11.961 -9.188 1 98.88 210 VAL A C 1
ATOM 1661 O O . VAL A 1 210 ? 7.871 -12.305 -8.273 1 98.88 210 VAL A O 1
ATOM 1664 N N . HIS A 1 211 ? 6.312 -12.812 -9.758 1 98.88 211 HIS A N 1
ATOM 1665 C CA . HIS A 1 211 ? 6.438 -14.25 -9.578 1 98.88 211 HIS A CA 1
ATOM 1666 C C . HIS A 1 211 ? 7.52 -14.828 -10.484 1 98.88 211 HIS A C 1
ATOM 1668 O O . HIS A 1 211 ? 7.535 -14.57 -11.688 1 98.88 211 HIS A O 1
ATOM 1674 N N . VAL A 1 212 ? 8.359 -15.602 -9.914 1 98.81 212 VAL A N 1
ATOM 1675 C CA . VAL A 1 212 ? 9.453 -16.266 -10.617 1 98.81 212 VAL A CA 1
ATOM 1676 C C . VAL A 1 212 ? 9.18 -17.781 -10.672 1 98.81 212 VAL A C 1
ATOM 1678 O O . VAL A 1 212 ? 9.273 -18.469 -9.648 1 98.81 212 VAL A O 1
ATOM 1681 N N . LYS A 1 213 ? 8.844 -18.203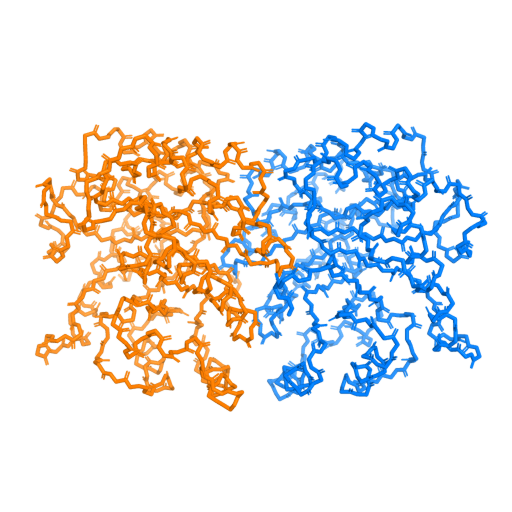 -11.727 1 98.62 213 LYS A N 1
ATOM 1682 C CA . LYS A 1 213 ? 8.664 -19.641 -11.984 1 98.62 213 LYS A CA 1
ATOM 1683 C C . LYS A 1 213 ? 8.969 -19.969 -13.438 1 98.62 213 LYS A C 1
ATOM 1685 O O . LYS A 1 213 ? 8.977 -19.078 -14.297 1 98.62 213 LYS A O 1
ATOM 1690 N N . ASP A 1 214 ? 9.328 -21.219 -13.742 1 98.62 214 ASP A N 1
ATOM 1691 C CA . ASP A 1 214 ? 9.531 -21.656 -15.125 1 98.62 214 ASP A CA 1
ATOM 1692 C C . ASP A 1 214 ? 8.242 -22.219 -15.711 1 98.62 214 ASP A C 1
ATOM 1694 O O . ASP A 1 214 ? 7.305 -22.547 -14.984 1 98.62 214 ASP A O 1
ATOM 1698 N N . ALA A 1 215 ? 8.18 -22.125 -16.969 1 98.62 215 ALA A N 1
ATOM 1699 C CA . ALA A 1 215 ? 6.984 -22.594 -17.672 1 98.62 215 ALA A CA 1
ATOM 1700 C C . ALA A 1 215 ? 7.297 -22.938 -19.125 1 98.62 215 ALA A C 1
ATOM 1702 O O . ALA A 1 215 ? 8.391 -22.641 -19.625 1 98.62 215 ALA A O 1
ATOM 1703 N N . LYS A 1 216 ? 6.41 -23.688 -19.766 1 97.62 216 LYS A N 1
ATOM 1704 C CA . LYS A 1 216 ? 6.395 -24.016 -21.188 1 97.62 216 LYS A CA 1
ATOM 1705 C C . LYS A 1 216 ? 5.016 -23.75 -21.797 1 97.62 216 LYS A C 1
ATOM 1707 O O . LYS A 1 216 ? 4.012 -23.734 -21.078 1 97.62 216 LYS A O 1
ATOM 1712 N N . PRO A 1 217 ? 5.07 -23.484 -23.156 1 97.19 217 PRO A N 1
ATOM 1713 C CA . PRO A 1 217 ? 3.742 -23.344 -23.75 1 97.19 217 PRO A CA 1
ATOM 1714 C C . PRO A 1 217 ? 2.807 -24.5 -23.391 1 97.19 217 PRO A C 1
ATOM 1716 O O . PRO A 1 217 ? 3.146 -25.656 -23.609 1 97.19 217 PRO A O 1
ATOM 1719 N N . GLY A 1 218 ? 1.733 -24.125 -22.766 1 96.75 218 GLY A N 1
ATOM 1720 C CA . GLY A 1 218 ? 0.733 -25.109 -22.406 1 96.75 218 GLY A CA 1
ATOM 1721 C C . GLY A 1 218 ? 0.996 -25.766 -21.062 1 96.75 218 GLY A C 1
ATOM 1722 O O . GLY A 1 218 ? 0.155 -26.5 -20.547 1 96.75 218 GLY A O 1
ATOM 1723 N N . VAL A 1 219 ? 2.135 -25.578 -20.453 1 98.06 219 VAL A N 1
ATOM 1724 C CA . VAL A 1 219 ? 2.479 -26.125 -19.156 1 98.06 219 VAL A CA 1
ATOM 1725 C C . VAL A 1 219 ? 2.908 -25 -18.219 1 98.06 219 VAL A C 1
ATOM 1727 O O . VAL A 1 219 ? 4.082 -24.625 -18.172 1 98.06 219 VAL A O 1
ATOM 1730 N N . PHE A 1 220 ? 2.047 -24.562 -17.406 1 96.94 220 PHE A N 1
ATOM 1731 C CA . PHE A 1 220 ? 2.244 -23.312 -16.688 1 96.94 220 PHE A CA 1
ATOM 1732 C C . PHE A 1 220 ? 2.658 -23.578 -15.242 1 96.94 220 PHE A C 1
ATOM 1734 O O . PHE A 1 220 ? 3.037 -22.656 -14.516 1 96.94 220 PHE A O 1
ATOM 1741 N N . LYS A 1 221 ? 2.605 -24.828 -14.797 1 95.06 221 LYS A N 1
ATOM 1742 C CA . LYS A 1 221 ? 2.961 -25.156 -13.422 1 95.06 221 LYS A CA 1
ATOM 1743 C C . LYS A 1 221 ? 3.924 -26.344 -13.383 1 95.06 221 LYS A C 1
ATOM 1745 O O . LYS A 1 221 ? 3.912 -27.188 -14.273 1 95.06 221 LYS A O 1
ATOM 1750 N N . ASN A 1 222 ? 4.707 -26.375 -12.398 1 95.06 222 ASN A N 1
ATOM 1751 C CA . ASN A 1 222 ? 5.543 -27.5 -12.031 1 95.06 222 ASN A CA 1
ATOM 1752 C C . ASN A 1 222 ? 6.582 -27.812 -13.109 1 95.06 222 ASN A C 1
ATOM 1754 O O . ASN A 1 222 ? 6.863 -28.969 -13.398 1 95.06 222 ASN A O 1
ATOM 1758 N N . VAL A 1 223 ? 6.973 -26.859 -13.828 1 97.19 223 VAL A N 1
ATOM 1759 C CA . VAL A 1 223 ? 8.141 -26.984 -14.695 1 97.19 223 VAL A CA 1
ATOM 1760 C C . VAL A 1 223 ? 9.406 -26.703 -13.898 1 97.19 223 VAL A C 1
ATOM 1762 O O . VAL A 1 223 ? 9.547 -25.625 -13.305 1 97.19 223 VAL A O 1
ATOM 1765 N N . PRO A 1 224 ? 10.281 -27.703 -13.805 1 96.25 224 PRO A N 1
ATOM 1766 C CA . PRO A 1 224 ? 11.516 -27.438 -13.062 1 96.25 224 PRO A CA 1
ATOM 1767 C C . PRO A 1 224 ? 12.305 -26.266 -13.625 1 96.25 224 PRO A C 1
ATOM 1769 O O . PRO A 1 224 ? 12.352 -26.078 -14.844 1 96.25 224 PRO A O 1
ATOM 1772 N N . PHE A 1 225 ? 12.898 -25.531 -12.742 1 97.94 225 PHE A N 1
ATOM 1773 C CA . PHE A 1 225 ? 13.711 -24.391 -13.156 1 97.94 225 PHE A CA 1
ATOM 1774 C C . PHE A 1 225 ? 14.789 -24.828 -14.133 1 97.94 225 PHE A C 1
ATOM 17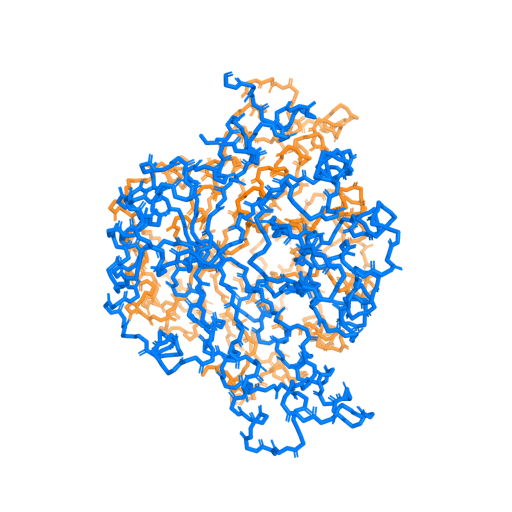76 O O . PHE A 1 225 ? 15.508 -25.797 -13.883 1 97.94 225 PHE A O 1
ATOM 1783 N N . GLY A 1 226 ? 14.898 -24.125 -15.219 1 97.19 226 GLY A N 1
ATOM 1784 C CA . GLY A 1 226 ? 15.906 -24.438 -16.234 1 97.19 226 GLY A CA 1
ATOM 1785 C C . GLY A 1 226 ? 15.398 -25.344 -17.328 1 97.19 226 GLY A C 1
ATOM 1786 O O . GLY A 1 226 ? 16.062 -25.531 -18.344 1 97.19 226 GLY A O 1
ATOM 1787 N N . GLU A 1 227 ? 14.25 -25.828 -17.172 1 97.88 227 GLU A N 1
ATOM 1788 C CA . GLU A 1 227 ? 13.719 -26.781 -18.156 1 97.88 227 GLU A CA 1
ATOM 1789 C C . GLU A 1 227 ? 12.609 -26.141 -18.984 1 97.88 227 GLU A C 1
ATOM 1791 O O . GLU A 1 227 ? 12.039 -26.797 -19.875 1 97.88 227 GLU A O 1
ATOM 1796 N N . GLY A 1 228 ? 12.242 -24.922 -18.672 1 98.38 228 GLY A N 1
ATOM 1797 C CA . GLY A 1 228 ? 11.195 -24.219 -19.406 1 98.38 228 GLY A CA 1
ATOM 1798 C C . GLY A 1 228 ? 11.734 -23.234 -20.422 1 98.38 228 GLY A C 1
ATOM 1799 O O . GLY A 1 228 ? 12.828 -23.422 -20.953 1 98.38 228 GLY A O 1
ATOM 1800 N N . VAL A 1 229 ? 10.938 -22.25 -20.797 1 98.5 229 VAL A N 1
ATOM 1801 C CA . VAL A 1 229 ? 11.258 -21.359 -21.906 1 98.5 229 VAL A CA 1
ATOM 1802 C C . VAL A 1 229 ? 11.602 -19.969 -21.375 1 98.5 229 VAL A C 1
ATOM 1804 O O . VAL A 1 229 ? 11.93 -19.078 -22.156 1 98.5 229 VAL A O 1
ATOM 1807 N N . VAL A 1 230 ? 11.531 -19.797 -20.078 1 98.69 230 VAL A N 1
ATOM 1808 C CA . VAL A 1 230 ? 11.734 -18.469 -19.5 1 98.69 230 VAL A CA 1
ATOM 1809 C C . VAL A 1 230 ? 13.203 -18.062 -19.625 1 98.69 230 VAL A C 1
ATOM 1811 O O . VAL A 1 230 ? 14.086 -18.828 -19.219 1 98.69 230 VAL A O 1
ATOM 1814 N N . ASP A 1 231 ? 13.469 -16.922 -20.188 1 98.62 231 ASP A N 1
ATOM 1815 C CA . ASP A 1 231 ? 14.797 -16.328 -20.141 1 98.62 231 ASP A CA 1
ATOM 1816 C C . ASP A 1 231 ? 14.969 -15.492 -18.875 1 98.62 231 ASP A C 1
ATOM 1818 O O . ASP A 1 231 ? 14.859 -14.266 -18.906 1 98.62 231 ASP A O 1
ATOM 1822 N N . PHE A 1 232 ? 15.281 -16.141 -17.797 1 98.75 232 PHE A N 1
ATOM 1823 C CA . PHE A 1 232 ? 15.297 -15.531 -16.484 1 98.75 232 PHE A CA 1
ATOM 1824 C C . PHE A 1 232 ? 16.266 -14.359 -16.438 1 98.75 232 PHE A C 1
ATOM 1826 O O . PHE A 1 232 ? 15.914 -13.273 -15.961 1 98.75 232 PHE A O 1
ATOM 1833 N N . GLU A 1 233 ? 17.469 -14.547 -16.891 1 98.5 233 GLU A N 1
ATOM 1834 C CA . GLU A 1 233 ? 18.484 -13.492 -16.828 1 98.5 233 GLU A CA 1
ATOM 1835 C C . GLU A 1 233 ? 18.031 -12.25 -17.578 1 98.5 233 GLU A C 1
ATOM 1837 O O . GLU A 1 233 ? 18.188 -11.133 -17.094 1 98.5 233 GLU A O 1
ATOM 1842 N N . ARG A 1 234 ? 17.469 -12.453 -18.719 1 98.5 234 ARG A N 1
ATOM 1843 C CA . ARG A 1 234 ? 17 -11.32 -19.5 1 98.5 234 ARG A CA 1
ATOM 1844 C C . ARG A 1 234 ? 15.836 -10.625 -18.812 1 98.5 234 ARG A C 1
ATOM 1846 O O . ARG A 1 234 ? 15.742 -9.391 -18.828 1 98.5 234 ARG A O 1
ATOM 1853 N N . CYS A 1 235 ? 14.883 -11.43 -18.234 1 98.81 235 CYS A N 1
ATOM 1854 C CA . CYS A 1 235 ? 13.773 -10.844 -17.484 1 98.81 235 CYS A CA 1
ATOM 1855 C C . CYS A 1 235 ? 14.297 -10.008 -16.328 1 98.81 235 CYS A C 1
ATOM 1857 O O . CYS A 1 235 ? 13.883 -8.859 -16.141 1 98.81 235 CYS A O 1
ATOM 1859 N N . PHE A 1 236 ? 15.242 -10.539 -15.57 1 98.38 236 PHE A N 1
ATOM 1860 C CA . PHE A 1 236 ? 15.812 -9.844 -14.43 1 98.38 236 PHE A CA 1
ATOM 1861 C C . PHE A 1 236 ? 16.531 -8.578 -14.875 1 98.38 236 PHE A C 1
ATOM 1863 O O . PHE A 1 236 ? 16.406 -7.523 -14.242 1 98.38 236 PHE A O 1
ATOM 1870 N N . ALA A 1 237 ? 17.25 -8.672 -15.938 1 98.06 237 ALA A N 1
ATOM 1871 C CA . ALA A 1 237 ? 17.969 -7.516 -16.469 1 98.06 237 ALA A CA 1
ATOM 1872 C C . ALA A 1 237 ? 17 -6.406 -16.875 1 98.06 237 ALA A C 1
ATOM 1874 O O . ALA A 1 237 ? 17.234 -5.23 -16.578 1 98.06 237 ALA A O 1
ATOM 1875 N N . THR A 1 238 ? 15.938 -6.809 -17.547 1 98.5 238 THR A N 1
ATOM 1876 C CA . THR A 1 238 ? 14.945 -5.84 -18 1 98.5 238 THR A CA 1
ATOM 1877 C C . THR A 1 238 ? 14.305 -5.145 -16.797 1 98.5 238 THR A C 1
ATOM 1879 O O . THR A 1 238 ? 14.164 -3.918 -16.781 1 98.5 238 THR A O 1
ATOM 1882 N N . LEU A 1 239 ? 13.93 -5.91 -15.789 1 98.12 239 LEU A N 1
ATOM 1883 C CA . LEU A 1 239 ? 13.328 -5.352 -14.578 1 98.12 239 LEU A CA 1
ATOM 1884 C C . LEU A 1 239 ? 14.305 -4.422 -13.867 1 98.12 239 LEU A C 1
ATOM 1886 O O . LEU A 1 239 ? 13.93 -3.311 -13.477 1 98.12 239 LEU A O 1
ATOM 1890 N N . ARG A 1 240 ? 15.531 -4.84 -13.734 1 95.75 240 ARG A N 1
ATOM 1891 C CA . ARG A 1 240 ? 16.547 -4.016 -13.094 1 95.75 240 ARG A CA 1
ATOM 1892 C C . ARG A 1 240 ? 16.75 -2.705 -13.844 1 95.75 240 ARG A C 1
ATOM 1894 O O . ARG A 1 240 ? 16.766 -1.632 -13.242 1 95.75 240 ARG A O 1
ATOM 1901 N N . GLN A 1 241 ? 16.828 -2.76 -15.148 1 95.56 241 GLN A N 1
ATOM 1902 C CA . GLN A 1 241 ? 17.078 -1.595 -15.992 1 95.56 241 GLN A CA 1
ATOM 1903 C C . GLN A 1 241 ? 15.891 -0.636 -15.969 1 95.56 241 GLN A C 1
ATOM 1905 O O . GLN A 1 241 ? 16.047 0.57 -16.172 1 95.56 241 GLN A O 1
ATOM 1910 N N . SER A 1 242 ? 14.75 -1.246 -15.719 1 95.81 242 SER A N 1
ATOM 1911 C CA . SER A 1 242 ? 13.531 -0.439 -15.695 1 95.81 242 SER A CA 1
ATOM 1912 C C . SER A 1 242 ? 13.375 0.281 -14.359 1 95.81 242 SER A C 1
ATOM 1914 O O . SER A 1 242 ? 12.469 1.1 -14.195 1 95.81 242 SER A O 1
ATOM 1916 N N . GLY A 1 243 ? 14.25 0.032 -13.398 1 94.12 243 GLY A N 1
ATOM 1917 C CA . GLY A 1 243 ? 14.203 0.691 -12.102 1 94.12 243 GLY A CA 1
ATOM 1918 C C . GLY A 1 243 ? 13.344 -0.045 -11.094 1 94.12 243 GLY A C 1
ATOM 1919 O O . GLY A 1 243 ? 13.055 0.481 -10.016 1 94.12 243 GLY A O 1
ATOM 1920 N N . TYR A 1 244 ? 12.945 -1.28 -11.422 1 97.31 244 TYR A N 1
ATOM 1921 C CA . TYR A 1 244 ? 12.156 -2.068 -10.484 1 97.31 244 TYR A CA 1
ATOM 1922 C C . TYR A 1 244 ? 12.977 -2.457 -9.266 1 97.31 244 TYR A C 1
ATOM 1924 O O . TYR A 1 244 ? 14.078 -2.992 -9.398 1 97.31 244 TYR A O 1
ATOM 1932 N N . CYS A 1 245 ? 12.383 -2.176 -8.055 1 95.38 245 CYS A N 1
ATOM 1933 C CA . CYS A 1 245 ? 13.086 -2.465 -6.812 1 95.38 245 CYS A CA 1
ATOM 1934 C C . CYS A 1 245 ? 12.234 -3.33 -5.891 1 95.38 245 CYS A C 1
ATOM 1936 O O . CYS A 1 245 ? 12.594 -3.539 -4.727 1 95.38 245 CYS A O 1
ATOM 1938 N N . GLY A 1 246 ? 11.117 -3.834 -6.363 1 97.44 246 GLY A N 1
ATOM 1939 C CA . GLY A 1 246 ? 10.195 -4.582 -5.523 1 97.44 246 GLY A CA 1
ATOM 1940 C C . GLY A 1 246 ? 10.609 -6.031 -5.332 1 97.44 246 GLY A C 1
ATOM 1941 O O . GLY A 1 246 ? 11.719 -6.422 -5.703 1 97.44 246 GLY A O 1
ATOM 1942 N N . PRO A 1 247 ? 9.766 -6.824 -4.746 1 98.44 247 PRO A N 1
ATOM 1943 C CA . PRO A 1 247 ? 10.094 -8.203 -4.387 1 98.44 247 PRO A CA 1
ATOM 1944 C C . PRO A 1 247 ? 9.977 -9.164 -5.566 1 98.44 247 PRO A C 1
ATOM 1946 O O . PRO A 1 247 ? 9.219 -8.906 -6.5 1 98.44 247 PRO A O 1
ATOM 1949 N N . TYR A 1 248 ? 10.812 -10.18 -5.488 1 98.69 248 TYR A N 1
ATOM 1950 C CA . TYR A 1 248 ? 10.703 -11.367 -6.336 1 98.69 248 TYR A CA 1
ATOM 1951 C C . TYR A 1 248 ? 10.25 -12.578 -5.523 1 98.69 248 TYR A C 1
ATOM 1953 O O . TYR A 1 248 ? 10.695 -12.773 -4.391 1 98.69 248 TYR A O 1
ATOM 1961 N N . LEU A 1 249 ? 9.336 -13.328 -6.004 1 98.81 249 LEU A N 1
ATOM 1962 C CA . LEU A 1 249 ? 8.758 -14.469 -5.305 1 98.81 249 LEU A CA 1
ATOM 1963 C C . LEU A 1 249 ? 8.93 -15.742 -6.117 1 98.81 249 LEU A C 1
ATOM 1965 O O . LEU A 1 249 ? 8.461 -15.836 -7.254 1 98.81 249 LEU A O 1
ATOM 1969 N N . ILE A 1 250 ? 9.648 -16.656 -5.566 1 98.81 250 ILE A N 1
ATOM 1970 C CA . ILE A 1 250 ? 9.727 -17.984 -6.199 1 98.81 250 ILE A CA 1
ATOM 1971 C C . ILE A 1 250 ? 8.406 -18.719 -6.008 1 98.81 250 ILE A C 1
ATOM 1973 O O . ILE A 1 250 ? 7.969 -18.938 -4.875 1 98.81 250 ILE A O 1
ATOM 1977 N N . GLU A 1 251 ? 7.832 -19.031 -7.078 1 98.62 251 GLU A N 1
ATOM 1978 C CA . GLU A 1 251 ? 6.574 -19.766 -7.062 1 98.62 251 GLU A CA 1
ATOM 1979 C C . GLU A 1 251 ? 6.785 -21.219 -7.484 1 98.62 251 GLU A C 1
ATOM 1981 O O . GLU A 1 251 ? 7.266 -21.484 -8.586 1 98.62 251 GLU A O 1
ATOM 1986 N N . MET A 1 252 ? 6.5 -22.094 -6.641 1 97.62 252 MET A N 1
ATOM 1987 C CA . MET A 1 252 ? 6.598 -23.531 -6.895 1 97.62 252 MET A CA 1
ATOM 1988 C C . MET A 1 252 ? 5.68 -24.312 -5.957 1 97.62 252 MET A C 1
ATOM 1990 O O . MET A 1 252 ? 5.105 -23.75 -5.031 1 97.62 252 MET A O 1
ATOM 1994 N N . TRP A 1 253 ? 5.453 -25.562 -6.25 1 95.75 253 TRP A N 1
ATOM 1995 C CA . TRP A 1 253 ? 4.504 -26.391 -5.512 1 95.75 253 TRP A CA 1
ATOM 1996 C C . TRP A 1 253 ? 5.16 -27.688 -5.039 1 95.75 253 TRP A C 1
ATOM 1998 O O . TRP A 1 253 ? 4.781 -28.781 -5.473 1 95.75 253 TRP A O 1
ATOM 2008 N N . SER A 1 254 ? 5.961 -27.547 -4.137 1 93.31 254 SER A N 1
ATOM 2009 C CA . SER A 1 254 ? 6.715 -28.719 -3.691 1 93.31 254 SER A CA 1
ATOM 2010 C C . SER A 1 254 ? 6.254 -29.172 -2.312 1 93.31 254 SER A C 1
ATOM 2012 O O . SER A 1 254 ? 6.961 -29.922 -1.631 1 93.31 254 SER A O 1
ATOM 2014 N N . GLU A 1 255 ? 5.082 -28.703 -1.881 1 89.94 255 GLU A N 1
ATOM 2015 C CA . GLU A 1 255 ? 4.656 -28.953 -0.507 1 89.94 255 GLU A CA 1
ATOM 2016 C C . GLU A 1 255 ? 4.449 -30.438 -0.251 1 89.94 255 GLU A C 1
ATOM 2018 O O . GLU A 1 255 ? 4.547 -30.891 0.889 1 89.94 255 GLU A O 1
ATOM 2023 N N . THR A 1 256 ? 4.316 -31.234 -1.354 1 87.38 256 THR A N 1
ATOM 2024 C CA . THR A 1 256 ? 4.059 -32.656 -1.17 1 87.38 256 THR A CA 1
ATOM 2025 C C . THR A 1 256 ? 5.266 -33.5 -1.604 1 87.38 256 THR A C 1
ATOM 2027 O O . THR A 1 256 ? 5.188 -34.719 -1.688 1 87.38 256 THR A O 1
ATOM 2030 N N . ALA A 1 257 ? 6.328 -32.844 -1.965 1 90.75 257 ALA A N 1
ATOM 2031 C CA . ALA A 1 257 ? 7.555 -33.562 -2.32 1 90.75 257 ALA A CA 1
ATOM 2032 C C . ALA A 1 257 ? 8.125 -34.312 -1.118 1 90.75 257 ALA A C 1
ATOM 2034 O O . ALA A 1 257 ? 7.746 -34.031 0.025 1 90.75 257 ALA A O 1
ATOM 2035 N N . GLU A 1 258 ? 8.992 -35.25 -1.358 1 93.12 258 GLU A N 1
ATOM 2036 C CA . GLU A 1 258 ? 9.633 -36 -0.29 1 93.12 258 GLU A CA 1
ATOM 2037 C C . GLU A 1 258 ? 10.438 -35.094 0.63 1 93.12 258 GLU A C 1
ATOM 2039 O O . GLU A 1 258 ? 10.422 -35.25 1.852 1 93.12 258 GLU A O 1
ATOM 2044 N N . ASN A 1 259 ? 11.086 -34.156 0.086 1 96.12 259 ASN A N 1
ATOM 2045 C CA . ASN A 1 259 ? 11.867 -33.188 0.831 1 96.12 259 ASN A CA 1
ATOM 2046 C C . ASN A 1 259 ? 11.656 -31.766 0.287 1 96.12 259 ASN A C 1
ATOM 2048 O O . ASN A 1 259 ? 12.516 -31.234 -0.413 1 96.12 259 ASN A O 1
ATOM 2052 N N . PRO A 1 260 ? 10.531 -31.188 0.717 1 96.12 260 PRO A N 1
ATOM 2053 C CA . PRO A 1 260 ? 10.195 -29.859 0.192 1 96.12 260 PRO A CA 1
ATOM 2054 C C . PRO A 1 260 ? 11.297 -28.828 0.434 1 96.12 260 PRO A C 1
ATOM 2056 O O . PRO A 1 260 ? 11.609 -28.031 -0.456 1 96.12 260 PRO A O 1
ATOM 2059 N N . ALA A 1 261 ? 11.898 -28.875 1.597 1 96.81 261 ALA A N 1
ATOM 2060 C CA . ALA A 1 261 ? 12.938 -27.906 1.941 1 96.81 261 ALA A CA 1
ATOM 2061 C C . ALA A 1 261 ? 14.117 -28 0.979 1 96.81 261 ALA A C 1
ATOM 2063 O O . ALA A 1 261 ? 14.672 -26.984 0.562 1 96.81 261 ALA A O 1
ATOM 2064 N N . ALA A 1 262 ? 14.477 -29.203 0.618 1 97.19 262 ALA A N 1
ATOM 2065 C CA . ALA A 1 262 ? 15.594 -29.406 -0.3 1 97.19 262 ALA A CA 1
ATOM 2066 C C . ALA A 1 262 ? 15.266 -28.875 -1.693 1 97.19 262 ALA A C 1
ATOM 2068 O O . ALA A 1 262 ? 16.125 -28.297 -2.365 1 97.19 262 ALA A O 1
ATOM 2069 N N . GLU A 1 263 ? 14.023 -29.141 -2.096 1 97.25 263 GLU A N 1
ATOM 2070 C CA . GLU A 1 263 ? 13.594 -28.641 -3.396 1 97.25 263 GLU A CA 1
ATOM 2071 C C . GLU A 1 263 ? 13.609 -27.109 -3.438 1 97.25 263 GLU A C 1
ATOM 2073 O O . GLU A 1 263 ? 14.031 -26.516 -4.434 1 97.25 263 GLU A O 1
ATOM 2078 N N . VAL A 1 264 ? 13.18 -26.531 -2.379 1 98.19 264 VAL A N 1
ATOM 2079 C CA . VAL A 1 264 ? 13.133 -25.078 -2.275 1 98.19 264 VAL A CA 1
ATOM 2080 C C . VAL A 1 264 ? 14.547 -24.516 -2.275 1 98.19 264 VAL A C 1
ATOM 2082 O O . VAL A 1 264 ? 14.828 -23.516 -2.945 1 98.19 264 VAL A O 1
ATOM 2085 N N . ALA A 1 265 ? 15.422 -25.109 -1.549 1 98.19 265 ALA A N 1
ATOM 2086 C CA . ALA A 1 265 ? 16.812 -24.656 -1.497 1 98.19 265 ALA A CA 1
ATOM 2087 C C . ALA A 1 265 ? 17.453 -24.703 -2.881 1 98.19 265 ALA A C 1
ATOM 2089 O O . ALA A 1 265 ? 18.156 -23.766 -3.27 1 98.19 265 ALA A O 1
ATOM 2090 N N . LYS A 1 266 ? 17.188 -25.781 -3.555 1 97.69 266 LYS A N 1
ATOM 2091 C CA . LYS A 1 266 ? 17.719 -25.922 -4.906 1 97.69 266 LYS A CA 1
ATOM 2092 C C . LYS A 1 266 ? 17.188 -24.812 -5.824 1 97.69 266 LYS A C 1
ATOM 2094 O O . LYS A 1 266 ? 17.953 -24.203 -6.578 1 97.69 266 LYS A O 1
ATOM 2099 N N . ALA A 1 267 ? 15.938 -24.578 -5.762 1 98 267 ALA A N 1
ATOM 2100 C CA . ALA A 1 267 ? 15.305 -23.531 -6.574 1 98 267 ALA A CA 1
ATOM 2101 C C . ALA A 1 267 ? 15.859 -22.156 -6.223 1 98 267 ALA A C 1
ATOM 2103 O O . ALA A 1 267 ? 16.172 -21.359 -7.109 1 98 267 ALA A O 1
ATOM 2104 N N . ARG A 1 268 ? 15.953 -21.875 -4.934 1 98 268 ARG A N 1
ATOM 2105 C CA . ARG A 1 268 ? 16.484 -20.609 -4.453 1 98 268 ARG A CA 1
ATOM 2106 C C . ARG A 1 268 ? 17.891 -20.359 -5.016 1 98 268 ARG A C 1
ATOM 2108 O O . ARG A 1 268 ? 18.156 -19.297 -5.555 1 98 268 ARG A O 1
ATOM 2115 N N . ASP A 1 269 ? 18.734 -21.359 -4.914 1 98 269 ASP A N 1
ATOM 2116 C CA . ASP A 1 269 ? 20.109 -21.219 -5.375 1 98 269 ASP A CA 1
ATOM 2117 C C . ASP A 1 269 ? 20.156 -21 -6.887 1 98 269 ASP A C 1
ATOM 2119 O O . ASP A 1 269 ? 20.953 -20.188 -7.371 1 98 269 ASP A O 1
ATOM 2123 N N . TRP A 1 270 ? 19.375 -21.734 -7.531 1 98.19 270 TRP A N 1
ATOM 2124 C CA . TRP A 1 270 ? 19.312 -21.609 -8.984 1 98.19 270 TRP A CA 1
ATOM 2125 C C . TRP A 1 270 ? 18.875 -20.188 -9.383 1 98.19 270 TRP A C 1
ATOM 2127 O O . TRP A 1 270 ? 19.516 -19.562 -10.227 1 98.19 270 TRP A O 1
ATOM 2137 N N . VAL A 1 271 ? 17.859 -19.656 -8.766 1 98.12 271 VAL A N 1
ATOM 2138 C CA . VAL A 1 271 ? 17.312 -18.344 -9.07 1 98.12 271 VAL A CA 1
ATOM 2139 C C . VAL A 1 271 ? 18.328 -17.266 -8.688 1 98.12 271 VAL A C 1
ATOM 2141 O O . VAL A 1 271 ? 18.594 -16.344 -9.469 1 98.12 271 VAL A O 1
ATOM 2144 N N . LYS A 1 272 ? 18.922 -17.422 -7.547 1 97.25 272 LYS A N 1
ATOM 2145 C CA . LYS A 1 272 ? 19.891 -16.438 -7.066 1 97.25 272 LYS A CA 1
ATOM 2146 C C . LYS A 1 272 ? 21.094 -16.359 -7.996 1 97.25 272 LYS A C 1
ATOM 2148 O O . LYS A 1 272 ? 21.672 -15.281 -8.18 1 97.25 272 LYS A O 1
ATOM 2153 N N . ALA A 1 273 ? 21.469 -17.5 -8.531 1 97.75 273 ALA A N 1
ATOM 2154 C CA . ALA A 1 273 ? 22.594 -17.5 -9.477 1 97.75 273 ALA A CA 1
ATOM 2155 C C . ALA A 1 273 ? 22.266 -16.656 -10.711 1 97.75 273 ALA A C 1
ATOM 2157 O O . ALA A 1 273 ? 23.125 -15.93 -11.211 1 97.75 273 ALA A O 1
ATOM 2158 N N . ARG A 1 274 ? 21.094 -16.75 -11.219 1 97.88 274 ARG A N 1
ATOM 2159 C CA . ARG A 1 274 ? 20.672 -15.977 -12.375 1 97.88 274 ARG A CA 1
ATOM 2160 C C . ARG A 1 274 ? 20.547 -14.492 -12.016 1 97.88 274 ARG A C 1
ATOM 2162 O O . ARG A 1 274 ? 20.906 -13.633 -12.82 1 97.88 274 ARG A O 1
ATOM 2169 N N . MET A 1 275 ? 20.031 -14.211 -10.82 1 97.19 275 MET A N 1
ATOM 2170 C CA . MET A 1 275 ? 19.953 -12.828 -10.359 1 97.19 275 MET A CA 1
ATOM 2171 C C . MET A 1 275 ? 21.344 -12.211 -10.242 1 97.19 275 MET A C 1
ATOM 2173 O O . MET A 1 275 ? 21.547 -11.055 -10.625 1 97.19 275 MET A O 1
ATOM 2177 N N . ALA A 1 276 ? 22.203 -12.984 -9.719 1 96.31 276 ALA A N 1
ATOM 2178 C CA . ALA A 1 276 ? 23.578 -12.516 -9.531 1 96.31 276 ALA A CA 1
ATOM 2179 C C . ALA A 1 276 ? 24.25 -12.227 -10.875 1 96.31 276 ALA A C 1
ATOM 2181 O O . ALA A 1 276 ? 25.016 -11.273 -11 1 96.31 276 ALA A O 1
ATOM 2182 N N . SER A 1 277 ? 23.984 -13.039 -11.82 1 96.44 277 SER A N 1
ATOM 2183 C CA . SER A 1 277 ? 24.609 -12.922 -13.133 1 96.44 277 SER A CA 1
ATOM 2184 C C . SER A 1 277 ? 24.266 -11.586 -13.781 1 96.44 277 SER A C 1
ATOM 2186 O O . SER A 1 277 ? 25 -11.102 -14.648 1 96.44 277 SER A O 1
ATOM 2188 N N . VAL A 1 278 ? 23.156 -10.984 -13.352 1 95.75 278 VAL A N 1
ATOM 2189 C CA . VAL A 1 278 ? 22.766 -9.719 -13.961 1 95.75 278 VAL A CA 1
ATOM 2190 C C . VAL A 1 278 ? 22.922 -8.586 -12.945 1 95.75 278 VAL A C 1
ATOM 2192 O O . VAL A 1 278 ? 22.422 -7.48 -13.156 1 95.75 278 VAL A O 1
ATOM 2195 N N . GLY A 1 279 ? 23.453 -8.844 -11.766 1 92.44 279 GLY A N 1
ATOM 2196 C CA . GLY A 1 279 ? 23.859 -7.824 -10.805 1 92.44 279 GLY A CA 1
ATOM 2197 C C . GLY A 1 279 ? 22.75 -7.457 -9.836 1 92.44 279 GLY A C 1
ATOM 2198 O O . GLY A 1 279 ? 22.781 -6.391 -9.211 1 92.44 279 GLY A O 1
ATOM 2199 N N . LEU A 1 280 ? 21.734 -8.258 -9.766 1 92.62 280 LEU A N 1
ATOM 2200 C CA . LEU A 1 280 ? 20.625 -7.965 -8.859 1 92.62 280 LEU A CA 1
ATOM 2201 C C . LEU A 1 280 ? 21 -8.305 -7.418 1 92.62 280 LEU A C 1
ATOM 2203 O O . LEU A 1 280 ? 20.531 -7.648 -6.48 1 92.62 280 LEU A O 1
ATOM 2207 N N . VAL A 1 281 ? 21.766 -9.414 -7.277 1 90.19 281 VAL A N 1
ATOM 2208 C CA . VAL A 1 281 ? 22.234 -9.812 -5.957 1 90.19 281 VAL A CA 1
ATOM 2209 C C . VAL A 1 281 ? 23.734 -10.094 -6 1 90.19 281 VAL A C 1
ATOM 2211 O O . VAL A 1 281 ? 24.328 -10.219 -7.082 1 90.19 281 VAL A O 1
ATOM 2214 N N . GLU A 1 282 ? 24.25 -10.078 -4.844 1 82.06 282 GLU A N 1
ATOM 2215 C CA . GLU A 1 282 ? 25.672 -10.406 -4.789 1 82.06 282 GLU A CA 1
ATOM 2216 C C . GLU A 1 282 ? 25.906 -11.883 -5.102 1 82.06 282 GLU A C 1
ATOM 2218 O O . GLU A 1 282 ? 25.094 -12.742 -4.738 1 82.06 282 GLU A O 1
ATOM 2223 N N . ALA A 1 283 ? 26.969 -12.195 -5.902 1 74.88 283 ALA A N 1
ATOM 2224 C CA . ALA A 1 283 ? 27.344 -13.578 -6.199 1 74.88 283 ALA A CA 1
ATOM 2225 C C . ALA A 1 283 ? 27.703 -14.336 -4.926 1 74.88 283 ALA A C 1
ATOM 2227 O O . ALA A 1 283 ? 28.312 -13.766 -4.016 1 74.88 283 ALA A O 1
ATOM 2228 N N . VAL A 1 284 ? 27.203 -15.508 -4.734 1 59.94 284 VAL A N 1
ATOM 2229 C CA . VAL A 1 284 ? 27.609 -16.359 -3.629 1 59.94 284 VAL A CA 1
ATOM 2230 C C . VAL A 1 284 ? 29 -16.938 -3.912 1 59.94 284 VAL A C 1
ATOM 2232 O O . VAL A 1 284 ? 29.312 -17.312 -5.047 1 59.94 284 VAL A O 1
ATOM 2235 N N . MET B 1 1 ? -18.812 -3.26 7.988 1 27.94 1 MET B N 1
ATOM 2236 C CA . MET B 1 1 ? -17.781 -2.33 7.562 1 27.94 1 MET B CA 1
ATOM 2237 C C . MET B 1 1 ? -17.719 -2.242 6.039 1 27.94 1 MET B C 1
ATOM 2239 O O . MET B 1 1 ? -17.312 -1.218 5.488 1 27.94 1 MET B O 1
ATOM 2243 N N . LEU B 1 2 ? -18.047 -3.357 5.344 1 36.03 2 LEU B N 1
ATOM 2244 C CA . LEU B 1 2 ? -17.953 -3.332 3.889 1 36.03 2 LEU B CA 1
ATOM 2245 C C . LEU B 1 2 ? -19.188 -2.654 3.277 1 36.03 2 LEU B C 1
ATOM 2247 O O . LEU B 1 2 ? -19.266 -2.492 2.057 1 36.03 2 LEU B O 1
ATOM 2251 N N . SER B 1 3 ? -20.203 -2.9 3.865 1 38.47 3 SER B N 1
ATOM 2252 C CA . SER B 1 3 ? -21.328 -2.221 3.23 1 38.47 3 SER B CA 1
ATOM 2253 C C . SER B 1 3 ? -21.094 -0.715 3.16 1 38.47 3 SER B C 1
ATOM 2255 O O . SER B 1 3 ? -21.891 0.014 2.561 1 38.47 3 SER B O 1
ATOM 2257 N N . LYS B 1 4 ? -20.578 -0.28 4.344 1 48.69 4 LYS B N 1
ATOM 2258 C CA . LYS B 1 4 ? -20.578 1.138 4.695 1 48.69 4 LYS B CA 1
ATOM 2259 C C . LYS B 1 4 ? -19.703 1.939 3.736 1 48.69 4 LYS B C 1
ATOM 2261 O O . LYS B 1 4 ? -18.891 1.369 3.006 1 48.69 4 LYS B O 1
ATOM 2266 N N . GLN B 1 5 ? -19.391 3.527 4.09 1 70.12 5 GLN B N 1
ATOM 2267 C CA . GLN B 1 5 ? -19.094 4.957 4.148 1 70.12 5 GLN B CA 1
ATOM 2268 C C . GLN B 1 5 ? -17.594 5.215 4.059 1 70.12 5 GLN B C 1
ATOM 2270 O O . GLN B 1 5 ? -16.781 4.293 4.211 1 70.12 5 GLN B O 1
ATOM 2275 N N . ILE B 1 6 ? -17.219 6.133 3.527 1 88.62 6 ILE B N 1
ATOM 2276 C CA . ILE B 1 6 ? -15.938 6.84 3.463 1 88.62 6 ILE B CA 1
ATOM 2277 C C . ILE B 1 6 ? -15.297 6.867 4.848 1 88.62 6 ILE B C 1
ATOM 2279 O O . ILE B 1 6 ? -15.906 7.332 5.812 1 88.62 6 ILE B O 1
ATOM 2283 N N . PRO B 1 7 ? -14.07 6.125 5 1 96.94 7 PRO B N 1
ATOM 2284 C CA . PRO B 1 7 ? -13.406 6.191 6.305 1 96.94 7 PRO B CA 1
ATOM 2285 C C . PRO B 1 7 ? -13.07 7.621 6.723 1 96.94 7 PRO B C 1
ATOM 2287 O O . PRO B 1 7 ? -12.578 8.406 5.91 1 96.94 7 PRO B O 1
ATOM 2290 N N . LEU B 1 8 ? -13.383 7.949 7.922 1 98.12 8 LEU B N 1
ATOM 2291 C CA . LEU B 1 8 ? -13.062 9.25 8.5 1 98.12 8 LEU B CA 1
ATOM 2292 C C . LEU B 1 8 ? -12.102 9.102 9.68 1 98.12 8 LEU B C 1
ATOM 2294 O O . LEU B 1 8 ? -12.352 8.312 10.594 1 98.12 8 LEU B O 1
ATOM 2298 N N . GLY B 1 9 ? -11 9.797 9.625 1 98.75 9 GLY B N 1
ATOM 2299 C CA . GLY B 1 9 ? -9.984 9.703 10.664 1 98.75 9 GLY B CA 1
ATOM 2300 C C . GLY B 1 9 ? -9.664 11.039 11.305 1 98.75 9 GLY B C 1
ATOM 2301 O O . GLY B 1 9 ? -10.164 12.078 10.867 1 98.75 9 GLY B O 1
ATOM 2302 N N . ILE B 1 10 ? -8.891 10.984 12.383 1 98.88 10 ILE B N 1
ATOM 2303 C CA . ILE B 1 10 ? -8.492 12.164 13.133 1 98.88 10 ILE B CA 1
ATOM 2304 C C . ILE B 1 10 ? -6.977 12.148 13.344 1 98.88 10 ILE B C 1
ATOM 2306 O O . ILE B 1 10 ? -6.387 11.094 13.586 1 98.88 10 ILE B O 1
ATOM 2310 N N . TYR B 1 11 ? -6.375 13.305 13.24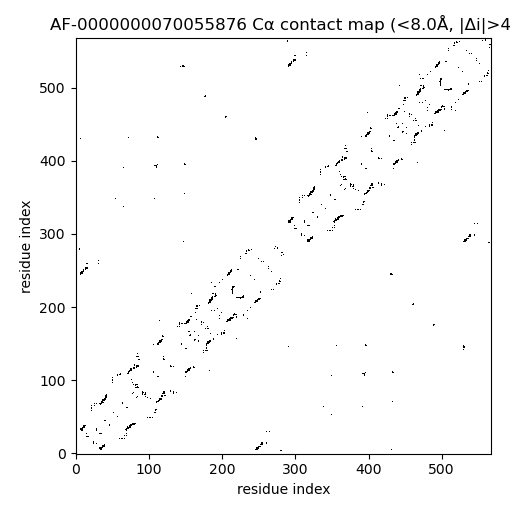2 1 98.75 11 TYR B N 1
ATOM 2311 C CA . TYR B 1 11 ? -4.949 13.492 13.484 1 98.75 11 TYR B CA 1
ATOM 2312 C C . TYR B 1 11 ? -4.613 13.281 14.953 1 98.75 11 TYR B C 1
ATOM 2314 O O . TYR B 1 11 ? -5.32 13.781 15.836 1 98.75 11 TYR B O 1
ATOM 2322 N N . GLU B 1 12 ? -3.557 12.648 15.211 1 98.5 12 GLU B N 1
ATOM 2323 C CA . GLU B 1 12 ? -3.15 12.352 16.578 1 98.5 12 GLU B CA 1
ATOM 2324 C C . GLU B 1 12 ? -3.08 13.617 17.422 1 98.5 12 GLU B C 1
ATOM 2326 O O . GLU B 1 12 ? -3.494 13.625 18.594 1 98.5 12 GLU B O 1
ATOM 2331 N N . LYS B 1 13 ? -2.635 14.656 16.828 1 97.69 13 LYS B N 1
ATOM 2332 C CA . LYS B 1 13 ? -2.357 15.875 17.594 1 97.69 13 LYS B CA 1
ATOM 2333 C C . LYS B 1 13 ? -3.641 16.641 17.891 1 97.69 13 LYS B C 1
ATOM 2335 O O . LYS B 1 13 ? -3.607 17.688 18.547 1 97.69 13 LYS B O 1
ATOM 2340 N N . ALA B 1 14 ? -4.734 16.188 17.406 1 98.12 14 ALA B N 1
ATOM 2341 C CA . ALA B 1 14 ? -6.039 16.734 17.781 1 98.12 14 ALA B CA 1
ATOM 2342 C C . ALA B 1 14 ? -6.504 16.188 19.125 1 98.12 14 ALA B C 1
ATOM 2344 O O . ALA B 1 14 ? -7.344 16.797 19.781 1 98.12 14 ALA B O 1
ATOM 2345 N N . LEU B 1 15 ? -6.035 14.961 19.469 1 98 15 LEU B N 1
ATOM 2346 C CA . LEU B 1 15 ? -6.465 14.242 20.656 1 98 15 LEU B CA 1
ATOM 2347 C C . LEU B 1 15 ? -5.574 14.594 21.844 1 98 15 LEU B C 1
ATOM 2349 O O . LEU B 1 15 ? -4.473 15.109 21.672 1 98 15 LEU B O 1
ATOM 2353 N N . PRO B 1 16 ? -6.082 14.273 23.047 1 95.31 16 PRO B N 1
ATOM 2354 C CA . PRO B 1 16 ? -5.281 14.625 24.219 1 95.31 16 PRO B CA 1
ATOM 2355 C C . PRO B 1 16 ? -3.861 14.07 24.156 1 95.31 16 PRO B C 1
ATOM 2357 O O . PRO B 1 16 ? -3.65 12.961 23.656 1 95.31 16 PRO B O 1
ATOM 2360 N N . ALA B 1 17 ? -2.971 14.867 24.75 1 90.31 17 ALA B N 1
ATOM 2361 C CA . ALA B 1 17 ? -1.584 14.414 24.797 1 90.31 17 ALA B CA 1
ATOM 2362 C C . ALA B 1 17 ? -1.451 13.133 25.609 1 90.31 17 ALA B C 1
ATOM 2364 O O . ALA B 1 17 ? -2.307 12.836 26.453 1 90.31 17 ALA B O 1
ATOM 2365 N N . GLY B 1 18 ? -0.435 12.359 25.312 1 88.5 18 GLY B N 1
ATOM 2366 C CA . GLY B 1 18 ? -0.22 11.094 26 1 88.5 18 GLY B CA 1
ATOM 2367 C C . GLY B 1 18 ? 0.439 10.039 25.125 1 88.5 18 GLY B C 1
ATOM 2368 O O . GLY B 1 18 ? 0.493 10.195 23.906 1 88.5 18 GLY B O 1
ATOM 2369 N N . GLU B 1 19 ? 0.844 8.977 25.844 1 87.38 19 GLU B N 1
ATOM 2370 C CA . GLU B 1 19 ? 1.639 7.996 25.109 1 87.38 19 GLU B CA 1
ATOM 2371 C C . GLU B 1 19 ? 0.885 6.68 24.938 1 87.38 19 GLU B C 1
ATOM 2373 O O . GLU B 1 19 ? 1.303 5.809 24.172 1 87.38 19 GLU B O 1
ATOM 2378 N N . CYS B 1 20 ? -0.235 6.59 25.625 1 95.62 20 CYS B N 1
ATOM 2379 C CA . CYS B 1 20 ? -0.946 5.316 25.594 1 95.62 20 CYS B CA 1
ATOM 2380 C C . CYS B 1 20 ? -1.838 5.211 24.359 1 95.62 20 CYS B C 1
ATOM 2382 O O . CYS B 1 20 ? -2.914 5.812 24.328 1 95.62 20 CYS B O 1
ATOM 2384 N N . TRP B 1 21 ? -1.525 4.422 23.438 1 97.94 21 TRP B N 1
ATOM 2385 C CA . TRP B 1 21 ? -2.258 4.305 22.172 1 97.94 21 TRP B CA 1
ATOM 2386 C C . TRP B 1 21 ? -3.59 3.596 22.391 1 97.94 21 TRP B C 1
ATOM 2388 O O . TRP B 1 21 ? -4.566 3.877 21.688 1 97.94 21 TRP B O 1
ATOM 2398 N N . LEU B 1 22 ? -3.646 2.629 23.344 1 98.44 22 LEU B N 1
ATOM 2399 C CA . LEU B 1 22 ? -4.926 1.984 23.625 1 98.44 22 LEU B CA 1
ATOM 2400 C C . LEU B 1 22 ? -5.973 3.012 24.047 1 98.44 22 LEU B C 1
ATOM 2402 O O . LEU B 1 22 ? -7.078 3.033 23.5 1 98.44 22 LEU B O 1
ATOM 2406 N N . GLU B 1 23 ? -5.613 3.9 24.938 1 98.25 23 GLU B N 1
ATOM 2407 C CA . GLU B 1 23 ? -6.523 4.945 25.406 1 98.25 23 GLU B CA 1
ATOM 2408 C C . GLU B 1 23 ? -6.871 5.91 24.266 1 98.25 23 GLU B C 1
ATOM 2410 O O . GLU B 1 23 ? -8.023 6.328 24.141 1 98.25 23 GLU B O 1
ATOM 2415 N N . ARG B 1 24 ? -5.895 6.254 23.5 1 98.5 24 ARG B N 1
ATOM 2416 C CA . ARG B 1 24 ? -6.094 7.164 22.375 1 98.5 24 ARG B CA 1
ATOM 2417 C C . ARG B 1 24 ? -7.082 6.582 21.375 1 98.5 24 ARG B C 1
ATOM 2419 O O . ARG B 1 24 ? -8.008 7.27 20.938 1 98.5 24 ARG B O 1
ATOM 2426 N N . LEU B 1 25 ? -6.926 5.305 21.031 1 98.81 25 LEU B N 1
ATOM 2427 C CA . LEU B 1 25 ? -7.797 4.664 20.047 1 98.81 25 LEU B CA 1
ATOM 2428 C C . LEU B 1 25 ? -9.203 4.469 20.609 1 98.81 25 LEU B C 1
ATOM 2430 O O . LEU B 1 25 ? -10.188 4.578 19.891 1 98.81 25 LEU B O 1
ATOM 2434 N N . ARG B 1 26 ? -9.305 4.191 21.906 1 98.69 26 ARG B N 1
ATOM 2435 C CA . ARG B 1 26 ? -10.617 4.102 22.531 1 98.69 26 ARG B CA 1
ATOM 2436 C C . ARG B 1 26 ? -11.352 5.438 22.453 1 98.69 26 ARG B C 1
ATOM 2438 O O . ARG B 1 26 ? -12.547 5.473 22.156 1 98.69 26 ARG B O 1
ATOM 2445 N N . LEU B 1 27 ? -10.609 6.504 22.734 1 98.5 27 LEU B N 1
ATOM 2446 C CA . LEU B 1 27 ? -11.219 7.828 22.656 1 98.5 27 LEU B CA 1
ATOM 2447 C C . LEU B 1 27 ? -11.656 8.133 21.234 1 98.5 27 LEU B C 1
ATOM 2449 O O . LEU B 1 27 ? -12.766 8.641 21.016 1 98.5 27 LEU B O 1
ATOM 2453 N N . ALA B 1 28 ? -10.812 7.848 20.25 1 98.69 28 ALA B N 1
ATOM 2454 C CA . ALA B 1 28 ? -11.172 8.055 18.859 1 98.69 28 ALA B CA 1
ATOM 2455 C C . ALA B 1 28 ? -12.438 7.289 18.5 1 98.69 28 ALA B C 1
ATOM 2457 O O . ALA B 1 28 ? -13.305 7.812 17.797 1 98.69 28 ALA B O 1
ATOM 2458 N N . LYS B 1 29 ? -12.516 6.059 18.969 1 98.56 29 LYS B N 1
ATOM 2459 C CA . LYS B 1 29 ? -13.711 5.246 18.75 1 98.56 29 LYS B CA 1
ATOM 2460 C C . LYS B 1 29 ? -14.953 5.922 19.328 1 98.56 29 LYS B C 1
ATOM 2462 O O . LYS B 1 29 ? -15.984 6.008 18.656 1 98.56 29 LYS B O 1
ATOM 2467 N N . THR B 1 30 ? -14.828 6.379 20.562 1 98.38 30 THR B N 1
ATOM 2468 C CA . THR B 1 30 ? -15.938 7.039 21.234 1 98.38 30 THR B CA 1
ATOM 2469 C C . THR B 1 30 ? -16.375 8.289 20.469 1 98.38 30 THR B C 1
ATOM 2471 O O . THR B 1 30 ? -17.562 8.609 20.422 1 98.38 30 THR B O 1
ATOM 2474 N N . LEU B 1 31 ? -15.414 8.891 19.859 1 98.31 31 LEU B N 1
ATOM 2475 C CA . LEU B 1 31 ? -15.68 10.125 19.125 1 98.31 31 LEU B CA 1
ATOM 2476 C C . LEU B 1 31 ? -16.188 9.812 17.719 1 98.31 31 LEU B C 1
ATOM 2478 O O . LEU B 1 31 ? -16.5 10.727 16.953 1 98.31 31 LEU B O 1
ATOM 2482 N N . GLY B 1 32 ? -16.234 8.562 17.344 1 97.25 32 GLY B N 1
ATOM 2483 C CA . GLY B 1 32 ? -16.875 8.141 16.109 1 97.25 32 GLY B CA 1
ATOM 2484 C C . GLY B 1 32 ? -15.914 8.086 14.938 1 97.25 32 GLY B C 1
ATOM 2485 O O . GLY B 1 32 ? -16.344 8.141 13.773 1 97.25 32 GLY B O 1
ATOM 2486 N N . PHE B 1 33 ? -14.625 7.992 15.188 1 98.44 33 PHE B N 1
ATOM 2487 C CA . PHE B 1 33 ? -13.641 7.93 14.109 1 98.44 33 PHE B CA 1
ATOM 2488 C C . PHE B 1 33 ? -13.289 6.484 13.781 1 98.44 33 PHE B C 1
ATOM 2490 O O . PHE B 1 33 ? -13.289 5.621 14.656 1 98.44 33 PHE B O 1
ATOM 2497 N N . ASP B 1 34 ? -12.961 6.301 12.516 1 97.88 34 ASP B N 1
ATOM 2498 C CA . ASP B 1 34 ? -12.578 4.977 12.031 1 97.88 34 ASP B CA 1
ATOM 2499 C C . ASP B 1 34 ? -11.086 4.734 12.219 1 97.88 34 ASP B C 1
ATOM 2501 O O . ASP B 1 34 ? -10.641 3.586 12.289 1 97.88 34 ASP B O 1
ATOM 2505 N N . PHE B 1 35 ? -10.289 5.848 12.227 1 98.75 35 PHE B N 1
ATOM 2506 C CA . PHE B 1 35 ? -8.852 5.652 12.336 1 98.75 35 PHE B CA 1
ATOM 2507 C C . PHE B 1 35 ? -8.18 6.906 12.883 1 98.75 35 PHE B C 1
ATOM 2509 O O . PHE B 1 35 ? -8.797 7.973 12.945 1 98.75 35 PHE B O 1
ATOM 2516 N N . VAL B 1 36 ? -6.914 6.707 13.352 1 98.88 36 VAL B N 1
ATOM 2517 C CA . VAL B 1 36 ? -6.043 7.789 13.805 1 98.88 36 VAL B CA 1
ATOM 2518 C C . VAL B 1 36 ? -4.773 7.816 12.961 1 98.88 36 VAL B C 1
ATOM 2520 O O . VAL B 1 36 ? -4.195 6.77 12.656 1 98.88 36 VAL B O 1
ATOM 2523 N N . GLU B 1 37 ? -4.426 8.961 12.516 1 98.88 37 GLU B N 1
ATOM 2524 C CA . GLU B 1 37 ? -3.135 9.125 11.852 1 98.88 37 GLU B CA 1
ATOM 2525 C C . GLU B 1 37 ? -2.037 9.469 12.852 1 98.88 37 GLU B C 1
ATOM 2527 O O . GLU B 1 37 ? -2.148 10.445 13.594 1 98.88 37 GLU B O 1
ATOM 2532 N N . MET B 1 38 ? -1.018 8.711 12.828 1 98.88 38 MET B N 1
ATOM 2533 C CA . MET B 1 38 ? 0.094 8.891 13.758 1 98.88 38 MET B CA 1
ATOM 2534 C C . MET B 1 38 ? 0.979 10.055 13.328 1 98.88 38 MET B C 1
ATOM 2536 O O . MET B 1 38 ? 1.262 10.219 12.133 1 98.88 38 MET B O 1
ATOM 2540 N N . SER B 1 39 ? 1.425 10.812 14.266 1 98.56 39 SER B N 1
ATOM 2541 C CA . SER B 1 39 ? 2.352 11.906 14 1 98.56 39 SER B CA 1
ATOM 2542 C C . SER B 1 39 ? 3.777 11.531 14.398 1 98.56 39 SER B C 1
ATOM 2544 O O . SER B 1 39 ? 4.035 11.18 15.547 1 98.56 39 SER B O 1
ATOM 2546 N N . VAL B 1 40 ? 4.668 11.539 13.492 1 98.69 40 VAL B N 1
ATOM 2547 C CA . VAL B 1 40 ? 6.105 11.508 13.727 1 98.69 40 VAL B CA 1
ATOM 2548 C C . VAL B 1 40 ? 6.734 12.82 13.266 1 98.69 40 VAL B C 1
ATOM 2550 O O . VAL B 1 40 ? 7.195 12.93 12.125 1 98.69 40 VAL B O 1
ATOM 2553 N N . ASP B 1 41 ? 6.707 13.773 14.148 1 97.62 41 ASP B N 1
ATOM 2554 C CA . ASP B 1 41 ? 7.168 15.117 13.805 1 97.62 41 ASP B CA 1
ATOM 2555 C C . ASP B 1 41 ? 8.602 15.336 14.266 1 97.62 41 ASP B C 1
ATOM 2557 O O . ASP B 1 41 ? 9.336 14.375 14.523 1 97.62 41 ASP B O 1
ATOM 2561 N N . GLU B 1 42 ? 9.062 16.547 14.258 1 96.62 42 GLU B N 1
ATOM 2562 C CA . GLU B 1 42 ? 10.484 16.859 14.445 1 96.62 42 GLU B CA 1
ATOM 2563 C C . GLU B 1 42 ? 10.875 16.781 15.922 1 96.62 42 GLU B C 1
ATOM 2565 O O . GLU B 1 42 ? 12.055 16.875 16.266 1 96.62 42 GLU B O 1
ATOM 2570 N N . THR B 1 43 ? 9.859 16.656 16.891 1 96.88 43 THR B N 1
ATOM 2571 C CA . THR B 1 43 ? 10.195 16.562 18.297 1 96.88 43 THR B CA 1
ATOM 2572 C C . THR B 1 43 ? 10.883 15.227 18.594 1 96.88 43 THR B C 1
ATOM 2574 O O . THR B 1 43 ? 10.555 14.203 18 1 96.88 43 THR B O 1
ATOM 2577 N N . ASP B 1 44 ? 11.734 15.25 19.562 1 97.5 44 ASP B N 1
ATOM 2578 C CA . ASP B 1 44 ? 12.484 14.047 19.906 1 97.5 44 ASP B CA 1
ATOM 2579 C C . ASP B 1 44 ? 11.547 12.945 20.391 1 97.5 44 ASP B C 1
ATOM 2581 O O . ASP B 1 44 ? 11.773 11.766 20.125 1 97.5 44 ASP B O 1
ATOM 2585 N N . ALA B 1 45 ? 10.555 13.352 21.078 1 96.31 45 ALA B N 1
ATOM 2586 C CA . ALA B 1 45 ? 9.617 12.391 21.656 1 96.31 45 ALA B CA 1
ATOM 2587 C C . ALA B 1 45 ? 8.914 11.602 20.547 1 96.31 45 ALA B C 1
ATOM 2589 O O . ALA B 1 45 ? 8.828 10.367 20.609 1 96.31 45 ALA B O 1
ATOM 2590 N N . ARG B 1 46 ? 8.461 12.203 19.547 1 97.19 46 ARG B N 1
ATOM 2591 C CA . ARG B 1 46 ? 7.73 11.5 18.484 1 97.19 46 ARG B CA 1
ATOM 2592 C C . ARG B 1 46 ? 8.688 10.828 17.516 1 97.19 46 ARG B C 1
ATOM 2594 O O . ARG B 1 46 ? 8.359 9.797 16.922 1 97.19 46 ARG B O 1
ATOM 2601 N N . LEU B 1 47 ? 9.906 11.391 17.375 1 98.25 47 LEU B N 1
ATOM 2602 C CA . LEU B 1 47 ? 10.938 10.719 16.594 1 98.25 47 LEU B CA 1
ATOM 2603 C C . LEU B 1 47 ? 11.32 9.383 17.234 1 98.25 47 LEU B C 1
ATOM 2605 O O . LEU B 1 47 ? 11.617 8.414 16.516 1 98.25 47 LEU B O 1
ATOM 2609 N N . ALA B 1 48 ? 11.297 9.336 18.516 1 98.06 48 ALA B N 1
ATOM 2610 C CA . ALA B 1 48 ? 11.734 8.156 19.266 1 98.06 48 ALA B CA 1
ATOM 2611 C C . ALA B 1 48 ? 10.852 6.949 18.953 1 98.06 48 ALA B C 1
ATOM 2613 O O . ALA B 1 48 ? 11.258 5.805 19.172 1 98.06 48 ALA B O 1
ATOM 2614 N N . ARG B 1 49 ? 9.625 7.199 18.469 1 98 49 ARG B N 1
ATOM 2615 C CA . ARG B 1 49 ? 8.719 6.117 18.109 1 98 49 ARG B CA 1
ATOM 2616 C C . ARG B 1 49 ? 9.352 5.18 17.094 1 98 49 ARG B C 1
ATOM 2618 O O . ARG B 1 49 ? 9.062 3.982 17.078 1 98 49 ARG B O 1
ATOM 2625 N N . LEU B 1 50 ? 10.164 5.715 16.219 1 98.56 50 LEU B N 1
ATOM 2626 C CA . LEU B 1 50 ? 10.781 4.941 15.156 1 98.56 50 LEU B CA 1
ATOM 2627 C C . LEU B 1 50 ? 11.781 3.939 15.719 1 98.56 50 LEU B C 1
ATOM 2629 O O . LEU B 1 50 ? 12.227 3.029 15.016 1 98.56 50 LEU B O 1
ATOM 2633 N N . ASP B 1 51 ? 12.117 4.066 16.984 1 98.38 51 ASP B N 1
ATOM 2634 C CA . ASP B 1 51 ? 13.039 3.158 17.656 1 98.38 51 ASP B CA 1
ATOM 2635 C C . ASP B 1 51 ? 12.32 2.334 18.719 1 98.38 51 ASP B C 1
ATOM 2637 O O . ASP B 1 51 ? 12.961 1.762 19.609 1 98.38 51 ASP B O 1
ATOM 2641 N N . TRP B 1 52 ? 11.008 2.377 18.719 1 98.38 52 TRP B N 1
ATOM 2642 C CA . TRP B 1 52 ? 10.234 1.548 19.641 1 98.38 52 TRP B CA 1
ATOM 2643 C C . TRP B 1 52 ? 10.711 0.101 19.594 1 98.38 52 TRP B C 1
ATOM 2645 O O . TRP B 1 52 ? 11.094 -0.407 18.531 1 98.38 52 TRP B O 1
ATOM 2655 N N . SER B 1 53 ? 10.672 -0.563 20.734 1 97.75 53 SER B N 1
ATOM 2656 C CA . SER B 1 53 ? 10.961 -1.99 20.828 1 97.75 53 SER B CA 1
ATOM 2657 C C . SER B 1 53 ? 9.875 -2.82 20.156 1 97.75 53 SER B C 1
ATOM 2659 O O . SER B 1 53 ? 8.828 -2.293 19.781 1 97.75 53 SER B O 1
ATOM 2661 N N . ARG B 1 54 ? 10.188 -4.07 20 1 96.69 54 ARG B N 1
ATOM 2662 C CA . ARG B 1 54 ? 9.195 -4.996 19.453 1 96.69 54 ARG B CA 1
ATOM 2663 C C . ARG B 1 54 ? 7.934 -5.008 20.312 1 96.69 54 ARG B C 1
ATOM 2665 O O . ARG B 1 54 ? 6.82 -5.043 19.781 1 96.69 54 ARG B O 1
ATOM 2672 N N . GLU B 1 55 ? 8.078 -5.004 21.578 1 96.88 55 GLU B N 1
ATOM 2673 C CA . GLU B 1 55 ? 6.953 -5.027 22.5 1 96.88 55 GLU B CA 1
ATOM 2674 C C . GLU B 1 55 ? 6.078 -3.785 22.344 1 96.88 55 GLU B C 1
ATOM 2676 O O . GLU B 1 55 ? 4.852 -3.877 22.375 1 96.88 55 GLU B O 1
ATOM 2681 N N . GLN B 1 56 ? 6.695 -2.645 22.219 1 97.75 56 GLN B N 1
ATOM 2682 C CA . GLN B 1 56 ? 5.953 -1.403 22.031 1 97.75 56 GLN B CA 1
ATOM 2683 C C . GLN B 1 56 ? 5.176 -1.426 20.719 1 97.75 56 GLN B C 1
ATOM 2685 O O . GLN B 1 56 ? 4.016 -1.019 20.672 1 97.75 56 GLN B O 1
ATOM 2690 N N . ARG B 1 57 ? 5.801 -1.881 19.719 1 98.12 57 ARG B N 1
ATOM 2691 C CA . ARG B 1 57 ? 5.152 -1.998 18.422 1 98.12 57 ARG B CA 1
ATOM 2692 C C . ARG B 1 57 ? 3.961 -2.947 18.484 1 98.12 57 ARG B C 1
ATOM 2694 O O . ARG B 1 57 ? 2.879 -2.633 17.984 1 98.12 57 ARG B O 1
ATOM 2701 N N . LEU B 1 58 ? 4.152 -4.098 19.109 1 97.25 58 LEU B N 1
ATOM 2702 C CA . LEU B 1 58 ? 3.082 -5.082 19.234 1 97.25 58 LEU B CA 1
ATOM 2703 C C . LEU B 1 58 ? 1.939 -4.531 20.078 1 97.25 58 LEU B C 1
ATOM 2705 O O . LEU B 1 58 ? 0.774 -4.859 19.844 1 97.25 58 LEU B O 1
ATOM 2709 N N . ALA B 1 59 ? 2.281 -3.678 21.062 1 97.94 59 ALA B N 1
ATOM 2710 C CA . ALA B 1 59 ? 1.242 -3.047 21.875 1 97.94 59 ALA B CA 1
ATOM 2711 C C . ALA B 1 59 ? 0.31 -2.205 21 1 97.94 59 ALA B C 1
ATOM 2713 O O . ALA B 1 59 ? -0.904 -2.186 21.219 1 97.94 59 ALA B O 1
ATOM 2714 N N . LEU B 1 60 ? 0.857 -1.517 20.078 1 98.56 60 LEU B N 1
ATOM 2715 C CA . LEU B 1 60 ? 0.032 -0.748 19.156 1 98.56 60 LEU B CA 1
ATOM 2716 C C . LEU B 1 60 ? -0.846 -1.669 18.312 1 98.56 60 LEU B C 1
ATOM 2718 O O . LEU B 1 60 ? -2.041 -1.414 18.141 1 98.56 60 LEU B O 1
ATOM 2722 N N . VAL B 1 61 ? -0.261 -2.73 17.797 1 98.44 61 VAL B N 1
ATOM 2723 C CA . VAL B 1 61 ? -1.007 -3.689 17 1 98.44 61 VAL B CA 1
ATOM 2724 C C . VAL B 1 61 ? -2.166 -4.262 17.812 1 98.44 61 VAL B C 1
ATOM 2726 O O . VAL B 1 61 ? -3.287 -4.375 17.312 1 98.44 61 VAL B O 1
ATOM 2729 N N . ASN B 1 62 ? -1.907 -4.57 19.047 1 97.69 62 ASN B N 1
ATOM 2730 C CA . ASN B 1 62 ? -2.938 -5.098 19.938 1 97.69 62 ASN B CA 1
ATOM 2731 C C . ASN B 1 62 ? -4.031 -4.066 20.203 1 97.69 62 ASN B C 1
ATOM 2733 O O . ASN B 1 62 ? -5.211 -4.414 20.266 1 97.69 62 ASN B O 1
ATOM 2737 N N . ALA B 1 63 ? -3.613 -2.828 20.406 1 98.5 63 ALA B N 1
ATOM 2738 C CA . ALA B 1 63 ? -4.586 -1.762 20.625 1 98.5 63 ALA B CA 1
ATOM 2739 C C . ALA B 1 63 ? -5.535 -1.625 19.438 1 98.5 63 ALA B C 1
ATOM 2741 O O . ALA B 1 63 ? -6.742 -1.46 19.625 1 98.5 63 ALA B O 1
ATOM 2742 N N . VAL B 1 64 ? -4.988 -1.718 18.25 1 98.62 64 VAL B N 1
ATOM 2743 C CA . VAL B 1 64 ? -5.789 -1.651 17.047 1 98.62 64 VAL B CA 1
ATOM 2744 C C . VAL B 1 64 ? -6.773 -2.82 17 1 98.62 64 VAL B C 1
ATOM 2746 O O . VAL B 1 64 ? -7.961 -2.633 16.734 1 98.62 64 VAL B O 1
ATOM 2749 N N . ALA B 1 65 ? -6.277 -4 17.281 1 97.5 65 ALA B N 1
ATOM 2750 C CA . ALA B 1 65 ? -7.113 -5.199 17.25 1 97.5 65 ALA B CA 1
ATOM 2751 C C . ALA B 1 65 ? -8.227 -5.117 18.297 1 97.5 65 ALA B C 1
ATOM 2753 O O . ALA B 1 65 ? -9.352 -5.535 18.047 1 97.5 65 ALA B O 1
ATOM 2754 N N . GLU B 1 66 ? -7.902 -4.605 19.422 1 97.12 66 GLU B N 1
ATOM 2755 C CA . GLU B 1 66 ? -8.844 -4.543 20.531 1 97.12 66 GLU B CA 1
ATOM 2756 C C . GLU B 1 66 ? -9.938 -3.512 20.281 1 97.12 66 GLU B C 1
ATOM 2758 O O . GLU B 1 66 ? -11.109 -3.766 20.547 1 97.12 66 GLU B O 1
ATOM 2763 N N . THR B 1 67 ? -9.602 -2.326 19.75 1 98.19 67 THR B N 1
ATOM 2764 C CA . THR B 1 67 ? -10.531 -1.211 19.641 1 98.19 67 THR B CA 1
ATOM 2765 C C . THR B 1 67 ? -11.289 -1.248 18.312 1 98.19 67 THR B C 1
ATOM 2767 O O . THR B 1 67 ? -12.383 -0.696 18.203 1 98.19 67 THR B O 1
ATOM 2770 N N . GLY B 1 68 ? -10.641 -1.796 17.312 1 96.94 68 GLY B N 1
ATOM 2771 C CA . GLY B 1 68 ? -11.203 -1.748 15.977 1 96.94 68 GLY B CA 1
ATOM 2772 C C . GLY B 1 68 ? -10.922 -0.442 15.258 1 96.94 68 GLY B C 1
ATOM 2773 O O . GLY B 1 68 ? -11.328 -0.261 14.102 1 96.94 68 GLY B O 1
ATOM 2774 N N . VAL B 1 69 ? -10.266 0.509 15.922 1 98.62 69 VAL B N 1
ATOM 2775 C CA . VAL B 1 69 ? -9.836 1.759 15.305 1 98.62 69 VAL B CA 1
ATOM 2776 C C . VAL B 1 69 ? -8.43 1.589 14.727 1 98.62 69 VAL B C 1
ATOM 2778 O O . VAL B 1 69 ? -7.504 1.191 15.438 1 98.62 69 VAL B O 1
ATOM 2781 N N . ARG B 1 70 ? -8.281 1.879 13.5 1 98.38 70 ARG B N 1
ATOM 2782 C CA . ARG B 1 70 ? -7.035 1.584 12.805 1 98.38 70 ARG B CA 1
ATOM 2783 C C . ARG B 1 70 ? -6.066 2.758 12.898 1 98.38 70 ARG B C 1
ATOM 2785 O O . ARG B 1 70 ? -6.449 3.855 13.305 1 98.38 70 ARG B O 1
ATOM 2792 N N . VAL B 1 71 ? -4.777 2.494 12.586 1 98.81 71 VAL B N 1
ATOM 2793 C CA . VAL B 1 71 ? -3.717 3.479 12.383 1 98.81 71 VAL B CA 1
ATOM 2794 C C . VAL B 1 71 ? -3.059 3.256 11.023 1 98.81 71 VAL B C 1
ATOM 2796 O O . VAL B 1 71 ? -1.902 2.836 10.953 1 98.81 71 VAL B O 1
ATOM 2799 N N . PRO B 1 72 ? -3.744 3.633 9.969 1 98.69 72 PRO B N 1
ATOM 2800 C CA . PRO B 1 72 ? -3.299 3.244 8.633 1 98.69 72 PRO B CA 1
ATOM 2801 C C . PRO B 1 72 ? -2.309 4.238 8.023 1 98.69 72 PRO B C 1
ATOM 2803 O O . PRO B 1 72 ? -1.699 3.953 6.992 1 98.69 72 PRO B O 1
ATOM 2806 N N . SER B 1 73 ? -2.107 5.406 8.641 1 98.81 73 SER B N 1
ATOM 2807 C CA . SER B 1 73 ? -1.216 6.402 8.055 1 98.81 73 SER B CA 1
ATOM 2808 C C . SER B 1 73 ? -0.38 7.094 9.125 1 98.81 73 SER B C 1
ATOM 2810 O O . SER B 1 73 ? -0.754 7.109 10.297 1 98.81 73 SER B O 1
ATOM 2812 N N . MET B 1 74 ? 0.747 7.512 8.656 1 98.88 74 MET B N 1
ATOM 2813 C CA . MET B 1 74 ? 1.702 8.281 9.453 1 98.88 74 MET B CA 1
ATOM 2814 C C . MET B 1 74 ? 2.033 9.602 8.766 1 98.88 74 MET B C 1
ATOM 2816 O O . MET B 1 74 ? 2.328 9.633 7.574 1 98.88 74 MET B O 1
ATOM 2820 N N . CYS B 1 75 ? 1.845 10.672 9.5 1 98.75 75 CYS B N 1
ATOM 2821 C CA . CYS B 1 75 ? 2.379 11.953 9.039 1 98.75 75 CYS B CA 1
ATOM 2822 C C . CYS B 1 75 ? 3.842 12.102 9.43 1 98.75 75 CYS B C 1
ATOM 2824 O O . CYS B 1 75 ? 4.156 12.305 10.609 1 98.75 75 CYS B O 1
ATOM 2826 N N . LEU B 1 76 ? 4.738 12.039 8.508 1 98.75 76 LEU B N 1
ATOM 2827 C CA . LEU B 1 76 ? 6.172 12.102 8.766 1 98.75 76 LEU B CA 1
ATOM 2828 C C . LEU B 1 76 ? 6.703 13.516 8.562 1 98.75 76 LEU B C 1
ATOM 2830 O O . LEU B 1 76 ? 7.406 13.781 7.586 1 98.75 76 LEU B O 1
ATOM 2834 N N . SER B 1 77 ? 6.461 14.359 9.469 1 97.81 77 SER B N 1
ATOM 2835 C CA . SER B 1 77 ? 6.875 15.758 9.367 1 97.81 77 SER B CA 1
ATOM 2836 C C . SER B 1 77 ? 8.242 15.977 10 1 97.81 77 SER B C 1
ATOM 2838 O O . SER B 1 77 ? 8.734 17.109 10.062 1 97.81 77 SER B O 1
ATOM 2840 N N . ALA B 1 78 ? 8.898 14.914 10.453 1 98.38 78 ALA B N 1
ATOM 2841 C CA . ALA B 1 78 ? 10.273 14.945 10.961 1 98.38 78 ALA B CA 1
ATOM 2842 C C . ALA B 1 78 ? 11.219 15.57 9.93 1 98.38 78 ALA B C 1
ATOM 2844 O O . ALA B 1 78 ? 12.227 16.172 10.297 1 98.38 78 ALA B O 1
ATOM 2845 N N . HIS B 1 79 ? 10.898 15.508 8.68 1 97.81 79 HIS B N 1
ATOM 2846 C CA . HIS B 1 79 ? 11.758 15.969 7.598 1 97.81 79 HIS B CA 1
ATOM 2847 C C . HIS B 1 79 ? 11.75 17.484 7.5 1 97.81 79 HIS B C 1
ATOM 2849 O O . HIS B 1 79 ? 12.492 18.062 6.707 1 97.81 79 HIS B O 1
ATOM 2855 N N . ARG B 1 80 ? 10.898 18.078 8.32 1 97.12 80 ARG B N 1
ATOM 2856 C CA . ARG B 1 80 ? 11.031 19.531 8.484 1 97.12 80 ARG B CA 1
ATOM 2857 C C . ARG B 1 80 ? 12.391 19.875 9.078 1 97.12 80 ARG B C 1
ATOM 2859 O O . ARG B 1 80 ? 13.086 20.781 8.578 1 97.12 80 ARG B O 1
ATOM 2866 N N . ARG B 1 81 ? 12.773 19.172 10.109 1 97.94 81 ARG B N 1
ATOM 2867 C CA . ARG B 1 81 ? 14.047 19.344 10.789 1 97.94 81 ARG B CA 1
ATOM 2868 C C . ARG B 1 81 ? 15.172 18.625 10.047 1 97.94 81 ARG B C 1
ATOM 2870 O O . ARG B 1 81 ? 16.312 19.109 10.008 1 97.94 81 ARG B O 1
ATOM 2877 N N . PHE B 1 82 ? 14.891 17.531 9.398 1 98.38 82 PHE B N 1
ATOM 2878 C CA . PHE B 1 82 ? 15.875 16.719 8.695 1 98.38 82 PHE B CA 1
ATOM 2879 C C . PHE B 1 82 ? 15.477 16.531 7.234 1 98.38 82 PHE B C 1
ATOM 2881 O O . PHE B 1 82 ? 15.227 15.406 6.793 1 98.38 82 PHE B O 1
ATOM 2888 N N . PRO B 1 83 ? 15.547 17.594 6.523 1 98.5 83 PRO B N 1
ATOM 2889 C CA . PRO B 1 83 ? 15.055 17.547 5.145 1 98.5 83 PRO B CA 1
ATOM 2890 C C . PRO B 1 83 ? 15.984 16.766 4.215 1 98.5 83 PRO B C 1
ATOM 2892 O O . PRO B 1 83 ? 17.203 16.828 4.367 1 98.5 83 PRO B O 1
ATOM 2895 N N . LEU B 1 84 ? 15.445 16.125 3.242 1 98.5 84 LEU B N 1
ATOM 2896 C CA . LEU B 1 84 ? 16.188 15.375 2.248 1 98.5 84 LEU B CA 1
ATOM 2897 C C . LEU B 1 84 ? 17 16.297 1.35 1 98.5 84 LEU B C 1
ATOM 2899 O O . LEU B 1 84 ? 17.969 15.875 0.721 1 98.5 84 LEU B O 1
ATOM 2903 N N . GLY B 1 85 ? 16.594 17.547 1.271 1 98.62 85 GLY B N 1
ATOM 2904 C CA . GLY B 1 85 ? 17.25 18.5 0.386 1 98.62 85 GLY B CA 1
ATOM 2905 C C . GLY B 1 85 ? 18.359 19.266 1.062 1 98.62 85 GLY B C 1
ATOM 2906 O O . GLY B 1 85 ? 18.984 20.141 0.447 1 98.62 85 GLY B O 1
ATOM 2907 N N . SER B 1 86 ? 18.672 19 2.318 1 98.56 86 SER B N 1
ATOM 2908 C CA . SER B 1 86 ? 19.656 19.766 3.078 1 98.56 86 SER B CA 1
ATOM 2909 C C . SER B 1 86 ? 21.016 19.75 2.395 1 98.56 86 SER B C 1
ATOM 2911 O O . SER B 1 86 ? 21.438 18.703 1.873 1 98.56 86 SER B O 1
ATOM 2913 N N . GLU B 1 87 ? 21.672 20.812 2.451 1 98.06 87 GLU B N 1
ATOM 2914 C CA . GLU B 1 87 ? 23.031 20.891 1.937 1 98.06 87 GLU B CA 1
ATOM 2915 C C . GLU B 1 87 ? 24.031 20.328 2.945 1 98.06 87 GLU B C 1
ATOM 2917 O O . GLU B 1 87 ? 25.188 20.078 2.604 1 98.06 87 GLU B O 1
ATOM 2922 N N . ASP B 1 88 ? 23.641 20.234 4.156 1 98.19 88 ASP B N 1
ATOM 2923 C CA . ASP B 1 88 ? 24.438 19.547 5.168 1 98.19 88 ASP B CA 1
ATOM 2924 C C . ASP B 1 88 ? 24.281 18.031 5.043 1 98.19 88 ASP B C 1
ATOM 2926 O O . ASP B 1 88 ? 23.219 17.484 5.32 1 98.19 88 ASP B O 1
ATOM 2930 N N . ASP B 1 89 ? 25.359 17.359 4.699 1 98.25 89 ASP B N 1
ATOM 2931 C CA . ASP B 1 89 ? 25.344 15.922 4.418 1 98.25 89 ASP B CA 1
ATOM 2932 C C . ASP B 1 89 ? 24.875 15.133 5.641 1 98.25 89 ASP B C 1
ATOM 2934 O O . ASP B 1 89 ? 24.203 14.117 5.504 1 98.25 89 ASP B O 1
ATOM 2938 N N . ALA B 1 90 ? 25.25 15.57 6.762 1 98.5 90 ALA B N 1
ATOM 2939 C CA . ALA B 1 90 ? 24.859 14.859 7.977 1 98.5 90 ALA B CA 1
ATOM 2940 C C . ALA B 1 90 ? 23.359 14.945 8.211 1 98.5 90 ALA B C 1
ATOM 2942 O O . ALA B 1 90 ? 22.719 13.953 8.586 1 98.5 90 ALA B O 1
ATOM 2943 N N . VAL B 1 91 ? 22.828 16.141 8 1 98.38 91 VAL B N 1
ATOM 2944 C CA . VAL B 1 91 ? 21.391 16.344 8.148 1 98.38 91 VAL B CA 1
ATOM 2945 C C . VAL B 1 91 ? 20.641 15.508 7.113 1 98.38 91 VAL B C 1
ATOM 2947 O O . VAL B 1 91 ? 19.656 14.844 7.438 1 98.38 91 VAL B O 1
ATOM 2950 N N . ARG B 1 92 ? 21.109 15.547 5.918 1 98.25 92 ARG B N 1
ATOM 2951 C CA . ARG B 1 92 ? 20.484 14.773 4.844 1 98.25 92 ARG B CA 1
ATOM 2952 C C . ARG B 1 92 ? 20.547 13.281 5.141 1 98.25 92 ARG B C 1
ATOM 2954 O O . ARG B 1 92 ? 19.562 12.562 4.918 1 98.25 92 ARG B O 1
ATOM 2961 N N . ALA B 1 93 ? 21.688 12.789 5.609 1 98.44 93 ALA B N 1
ATOM 2962 C CA . ALA B 1 93 ? 21.844 11.375 5.965 1 98.44 93 ALA B CA 1
ATOM 2963 C C . ALA B 1 93 ? 20.859 10.984 7.062 1 98.44 93 ALA B C 1
ATOM 2965 O O . ALA B 1 93 ? 20.281 9.891 7.031 1 98.44 93 ALA B O 1
ATOM 2966 N N . GLN B 1 94 ? 20.672 11.859 7.992 1 98.5 94 GLN B N 1
ATOM 2967 C CA . GLN B 1 94 ? 19.688 11.617 9.047 1 98.5 94 GLN B CA 1
ATOM 2968 C C . GLN B 1 94 ? 18.266 11.555 8.477 1 98.5 94 GLN B C 1
ATOM 2970 O O . GLN B 1 94 ? 17.453 10.742 8.914 1 98.5 94 GLN B O 1
ATOM 2975 N N . GLY B 1 95 ? 17.969 12.469 7.531 1 98.56 95 GLY B N 1
ATOM 2976 C CA . GLY B 1 95 ? 16.688 12.422 6.852 1 98.56 95 GLY B CA 1
ATOM 2977 C C . GLY B 1 95 ? 16.406 11.086 6.188 1 98.56 95 GLY B C 1
ATOM 2978 O O . GLY B 1 95 ? 15.305 10.539 6.309 1 98.56 95 GLY B O 1
ATOM 2979 N N . LEU B 1 96 ? 17.406 10.555 5.531 1 98.69 96 LEU B N 1
ATOM 2980 C CA . LEU B 1 96 ? 17.266 9.266 4.863 1 98.69 96 LEU B CA 1
ATOM 2981 C C . LEU B 1 96 ? 17.125 8.141 5.883 1 98.69 96 LEU B C 1
ATOM 2983 O O . LEU B 1 96 ? 16.359 7.195 5.664 1 98.69 96 LEU B O 1
ATOM 2987 N N . GLU B 1 97 ? 17.828 8.219 6.98 1 98.69 97 GLU B N 1
ATOM 2988 C CA . GLU B 1 97 ? 17.719 7.227 8.047 1 98.69 97 GLU B CA 1
ATOM 2989 C C . GLU B 1 97 ? 16.312 7.234 8.656 1 98.69 97 GLU B C 1
ATOM 2991 O O . GLU B 1 97 ? 15.75 6.176 8.93 1 98.69 97 GLU B O 1
ATOM 2996 N N . ILE B 1 98 ? 15.797 8.391 8.836 1 98.81 98 ILE B N 1
ATOM 2997 C CA . ILE B 1 98 ? 14.438 8.531 9.344 1 98.81 98 ILE B CA 1
ATOM 2998 C C . ILE B 1 98 ? 13.453 7.871 8.383 1 98.81 98 ILE B C 1
ATOM 3000 O O . ILE B 1 98 ? 12.555 7.141 8.805 1 98.81 98 ILE B O 1
ATOM 3004 N N . MET B 1 99 ? 13.641 8.125 7.102 1 98.75 99 MET B N 1
ATOM 3005 C CA . MET B 1 99 ? 12.789 7.496 6.094 1 98.75 99 MET B CA 1
ATOM 3006 C C . MET B 1 99 ? 12.867 5.977 6.195 1 98.75 99 MET B C 1
ATOM 3008 O O . MET B 1 99 ? 11.836 5.301 6.215 1 98.75 99 MET B O 1
ATOM 3012 N N . ARG B 1 100 ? 14.055 5.469 6.266 1 98.5 100 ARG B N 1
ATOM 3013 C CA . ARG B 1 100 ? 14.25 4.027 6.359 1 98.5 100 ARG B CA 1
ATOM 3014 C C . ARG B 1 100 ? 13.539 3.451 7.578 1 98.5 100 ARG B C 1
ATOM 3016 O O . ARG B 1 100 ? 12.812 2.459 7.469 1 98.5 100 ARG B O 1
ATOM 3023 N N . LYS B 1 101 ? 13.688 4.074 8.711 1 98.81 101 LYS B N 1
ATOM 3024 C CA . LYS B 1 101 ? 13.078 3.607 9.953 1 98.81 101 LYS B CA 1
ATOM 3025 C C . LYS B 1 101 ? 11.562 3.721 9.898 1 98.81 101 LYS B C 1
ATOM 3027 O O . LYS B 1 101 ? 10.852 2.855 10.422 1 98.81 101 LYS B O 1
ATOM 3032 N N . ALA B 1 102 ? 11.086 4.789 9.297 1 98.94 102 ALA B N 1
ATOM 3033 C CA . ALA B 1 102 ? 9.648 4.988 9.188 1 98.94 102 ALA B CA 1
ATOM 3034 C C . ALA B 1 102 ? 9.008 3.895 8.336 1 98.94 102 ALA B C 1
ATOM 3036 O O . ALA B 1 102 ? 7.93 3.393 8.672 1 98.94 102 ALA B O 1
ATOM 3037 N N . ILE B 1 103 ? 9.672 3.57 7.273 1 98.75 103 ILE B N 1
ATOM 3038 C CA . ILE B 1 103 ? 9.172 2.527 6.383 1 98.75 103 ILE B CA 1
ATOM 3039 C C . ILE B 1 103 ? 9.164 1.188 7.113 1 98.75 103 ILE B C 1
ATOM 3041 O O . ILE B 1 103 ? 8.18 0.447 7.055 1 98.75 103 ILE B O 1
ATOM 3045 N N . GLN B 1 104 ? 10.227 0.887 7.844 1 98.31 104 GLN B N 1
ATOM 3046 C CA . GLN B 1 104 ? 10.281 -0.339 8.633 1 98.31 104 GLN B CA 1
ATOM 3047 C C . GLN B 1 104 ? 9.195 -0.344 9.711 1 98.31 104 GLN B C 1
ATOM 3049 O O . GLN B 1 104 ? 8.531 -1.359 9.922 1 98.31 104 GLN B O 1
ATOM 3054 N N . PHE B 1 105 ? 9.07 0.763 10.398 1 98.75 105 PHE B N 1
ATOM 3055 C CA . PHE B 1 105 ? 8.047 0.918 11.422 1 98.75 105 PHE B CA 1
ATOM 3056 C C . PHE B 1 105 ? 6.656 0.662 10.844 1 98.75 105 PHE B C 1
ATOM 3058 O O . PHE B 1 105 ? 5.852 -0.057 11.438 1 98.75 105 PHE B O 1
ATOM 3065 N N . ALA B 1 106 ? 6.387 1.227 9.664 1 98.88 106 ALA B N 1
ATOM 3066 C CA . ALA B 1 106 ? 5.113 1.044 8.977 1 98.88 106 ALA B CA 1
ATOM 3067 C C . ALA B 1 106 ? 4.836 -0.434 8.719 1 98.88 106 ALA B C 1
ATOM 3069 O O . ALA B 1 106 ? 3.734 -0.922 8.984 1 98.88 106 ALA B O 1
ATOM 3070 N N . GLN B 1 107 ? 5.797 -1.16 8.227 1 98.25 107 GLN B N 1
ATOM 3071 C CA . GLN B 1 107 ? 5.637 -2.592 7.988 1 98.25 107 GLN B CA 1
ATOM 3072 C C . GLN B 1 107 ? 5.301 -3.326 9.281 1 98.25 107 GLN B C 1
ATOM 3074 O O . GLN B 1 107 ? 4.441 -4.207 9.297 1 98.25 107 GLN B O 1
ATOM 3079 N N . ASP B 1 108 ? 5.945 -2.936 10.359 1 98.19 108 ASP B N 1
ATOM 3080 C CA . ASP B 1 108 ? 5.855 -3.68 11.609 1 98.19 108 ASP B CA 1
ATOM 3081 C C . ASP B 1 108 ? 4.492 -3.479 12.266 1 98.19 108 ASP B C 1
ATOM 3083 O O . ASP B 1 108 ? 3.98 -4.383 12.93 1 98.19 108 ASP B O 1
ATOM 3087 N N . VAL B 1 109 ? 3.9 -2.293 12.047 1 98.44 109 VAL B N 1
ATOM 3088 C CA . VAL B 1 109 ? 2.719 -2.01 12.859 1 98.44 109 VAL B CA 1
ATOM 3089 C C . VAL B 1 109 ? 1.483 -1.948 11.961 1 98.44 109 VAL B C 1
ATOM 3091 O O . VAL B 1 109 ? 0.368 -1.736 12.445 1 98.44 109 VAL B O 1
ATOM 3094 N N . GLY B 1 110 ? 1.639 -2.055 10.641 1 98.06 110 GLY B N 1
ATOM 3095 C CA . GLY B 1 110 ? 0.5 -2.164 9.742 1 98.06 110 GLY B CA 1
ATOM 3096 C C . GLY B 1 110 ? 0.099 -0.838 9.125 1 98.06 110 GLY B C 1
ATOM 3097 O O . GLY B 1 110 ? -0.983 -0.72 8.547 1 98.06 110 GLY B O 1
ATOM 3098 N N . ILE B 1 111 ? 0.921 0.189 9.289 1 98.88 111 ILE B N 1
ATOM 3099 C CA . ILE B 1 111 ? 0.68 1.463 8.617 1 98.88 111 ILE B CA 1
ATOM 3100 C C . ILE B 1 111 ? 0.797 1.283 7.105 1 98.88 111 ILE B C 1
ATOM 3102 O O . ILE B 1 111 ? 1.756 0.678 6.621 1 98.88 111 ILE B O 1
ATOM 3106 N N . ARG B 1 112 ? -0.151 1.844 6.387 1 98.81 112 ARG B N 1
ATOM 3107 C CA . ARG B 1 112 ? -0.246 1.64 4.945 1 98.81 112 ARG B CA 1
ATOM 3108 C C . ARG B 1 112 ? 0.431 2.775 4.188 1 98.81 112 ARG B C 1
ATOM 3110 O O . ARG B 1 112 ? 1.118 2.539 3.189 1 98.81 112 ARG B O 1
ATOM 3117 N N . VAL B 1 113 ? 0.243 3.998 4.637 1 98.94 113 VAL B N 1
ATOM 3118 C CA . VAL B 1 113 ? 0.654 5.188 3.898 1 98.94 113 VAL B CA 1
ATOM 3119 C C . VAL B 1 113 ? 1.484 6.094 4.801 1 98.94 113 VAL B C 1
ATOM 3121 O O . VAL B 1 113 ? 1.095 6.375 5.938 1 98.94 113 VAL B O 1
ATOM 3124 N N . ILE B 1 114 ? 2.635 6.453 4.352 1 98.94 114 ILE B N 1
ATOM 3125 C CA . ILE B 1 114 ? 3.422 7.504 4.984 1 98.94 114 ILE B CA 1
ATOM 3126 C C . ILE B 1 114 ? 3.234 8.82 4.23 1 98.94 114 ILE B C 1
ATOM 3128 O O . ILE B 1 114 ? 3.586 8.922 3.051 1 98.94 114 ILE B O 1
ATOM 3132 N N . GLN B 1 115 ? 2.633 9.758 4.883 1 98.88 115 GLN B N 1
ATOM 3133 C CA . GLN B 1 115 ? 2.496 11.094 4.305 1 98.88 115 GLN B CA 1
ATOM 3134 C C . GLN B 1 115 ? 3.795 11.883 4.434 1 98.88 115 GLN B C 1
ATOM 3136 O O . GLN B 1 115 ? 4.297 12.086 5.539 1 98.88 115 GLN B O 1
ATOM 3141 N N . LEU B 1 116 ? 4.312 12.336 3.336 1 98.56 116 LEU B N 1
ATOM 3142 C CA . LEU B 1 116 ? 5.582 13.055 3.301 1 98.56 116 LEU B CA 1
ATOM 3143 C C . LEU B 1 116 ? 5.355 14.562 3.215 1 98.56 116 LEU B C 1
ATOM 3145 O O . LEU B 1 116 ? 4.492 15.023 2.463 1 98.56 116 LEU B O 1
ATOM 3149 N N . ALA B 1 117 ? 6.125 15.234 3.943 1 94.94 117 ALA B N 1
ATOM 3150 C CA . ALA B 1 117 ? 6.133 16.688 3.793 1 94.94 117 ALA B CA 1
ATOM 3151 C C . ALA B 1 117 ? 6.98 17.109 2.598 1 94.94 117 ALA B C 1
ATOM 3153 O O . ALA B 1 117 ? 8.172 16.797 2.527 1 94.94 117 ALA B O 1
ATOM 3154 N N . GLY B 1 118 ? 6.441 17.859 1.706 1 94.56 118 GLY B N 1
ATOM 3155 C CA . GLY B 1 118 ? 7.102 18.266 0.477 1 94.56 118 GLY B CA 1
ATOM 3156 C C . GLY B 1 118 ? 8.008 19.469 0.659 1 94.56 118 GLY B C 1
ATOM 3157 O O . GLY B 1 118 ? 7.879 20.469 -0.059 1 94.56 118 GLY B O 1
ATOM 3158 N N . TYR B 1 119 ? 8.859 19.453 1.668 1 96.25 119 TYR B N 1
ATOM 3159 C CA . TYR B 1 119 ? 9.906 20.453 1.876 1 96.25 119 TYR B CA 1
ATOM 3160 C C . TYR B 1 119 ? 11.242 19.969 1.351 1 96.25 119 TYR B C 1
ATOM 3162 O O . TYR B 1 119 ? 11.789 18.969 1.85 1 96.25 119 TYR B O 1
ATOM 3170 N N . ASP B 1 120 ? 11.797 20.719 0.363 1 98.06 120 ASP B N 1
ATOM 3171 C CA . ASP B 1 120 ? 13.203 20.422 0.116 1 98.06 120 ASP B CA 1
ATOM 3172 C C . ASP B 1 120 ? 14.062 20.812 1.31 1 98.06 120 ASP B C 1
ATOM 3174 O O . ASP B 1 120 ? 14.945 20.047 1.726 1 98.06 120 ASP B O 1
ATOM 3178 N N . VAL B 1 121 ? 13.789 21.969 1.78 1 98.19 121 VAL B N 1
ATOM 3179 C CA . VAL B 1 121 ? 14.305 22.484 3.049 1 98.19 121 VAL B CA 1
ATOM 3180 C C . VAL B 1 121 ? 13.25 23.375 3.701 1 98.19 121 VAL B C 1
ATOM 3182 O O . VAL B 1 121 ? 12.336 23.859 3.031 1 98.19 121 VAL B O 1
ATOM 3185 N N . TYR B 1 122 ? 13.422 23.531 5.016 1 96.12 122 TYR B N 1
ATOM 3186 C CA . TYR B 1 122 ? 12.43 24.375 5.688 1 96.12 122 TYR B CA 1
ATOM 3187 C C . TYR B 1 122 ? 13.109 25.5 6.453 1 96.12 122 TYR B C 1
ATOM 3189 O O . TYR B 1 122 ? 12.672 26.656 6.387 1 96.12 122 TYR B O 1
ATOM 3197 N N . TYR B 1 123 ? 14.18 25.25 7.191 1 95.88 123 TYR B N 1
ATOM 3198 C CA . TYR B 1 123 ? 14.828 26.25 8.047 1 95.88 123 TYR B CA 1
ATOM 3199 C C . TYR B 1 123 ? 16.016 26.891 7.336 1 95.88 123 TYR B C 1
ATOM 3201 O O . TYR B 1 123 ? 16.797 27.609 7.953 1 95.88 123 TYR B O 1
ATOM 3209 N N . GLN B 1 124 ? 16.25 26.594 6.121 1 94.88 124 GLN B N 1
ATOM 3210 C CA . GLN B 1 124 ? 17.25 27.219 5.273 1 94.88 124 GLN B CA 1
ATOM 3211 C C . GLN B 1 124 ? 16.656 27.672 3.945 1 94.88 124 GLN B C 1
ATOM 3213 O O . GLN B 1 124 ? 15.531 27.281 3.605 1 94.88 124 GLN B O 1
ATOM 3218 N N . GLN B 1 125 ? 17.422 28.5 3.232 1 96.25 125 GLN B N 1
ATOM 3219 C CA . GLN B 1 125 ? 16.938 29 1.95 1 96.25 125 GLN B CA 1
ATOM 3220 C C . GLN B 1 125 ? 17.031 27.938 0.868 1 96.25 125 GLN B C 1
ATOM 3222 O O . GLN B 1 125 ? 18.078 27.312 0.703 1 96.25 125 GLN B O 1
ATOM 3227 N N . ALA B 1 126 ? 15.938 27.781 0.217 1 97.69 126 ALA B N 1
ATOM 3228 C CA . ALA B 1 126 ? 15.906 26.812 -0.877 1 97.69 126 ALA B CA 1
ATOM 3229 C C . ALA B 1 126 ? 16.703 27.312 -2.078 1 97.69 126 ALA B C 1
ATOM 3231 O O . ALA B 1 126 ? 16.797 28.531 -2.305 1 97.69 126 ALA B O 1
ATOM 3232 N N . ASN B 1 127 ? 17.297 26.438 -2.838 1 97.94 127 ASN B N 1
ATOM 3233 C CA . ASN B 1 127 ? 18 26.719 -4.086 1 97.94 127 ASN B CA 1
ATOM 3234 C C . ASN B 1 127 ? 18 25.5 -5.008 1 97.94 127 ASN B C 1
ATOM 3236 O O . ASN B 1 127 ? 17.328 24.5 -4.734 1 97.94 127 ASN B O 1
ATOM 3240 N N . ASP B 1 128 ? 18.656 25.609 -6.105 1 98 128 ASP B N 1
ATOM 3241 C CA . ASP B 1 128 ? 18.656 24.531 -7.09 1 98 128 ASP B CA 1
ATOM 3242 C C . ASP B 1 128 ? 19.297 23.266 -6.516 1 98 128 ASP B C 1
ATOM 3244 O O . ASP B 1 128 ? 18.828 22.156 -6.801 1 98 128 ASP B O 1
ATOM 3248 N N . GLU B 1 129 ? 20.25 23.5 -5.719 1 98.25 129 GLU B N 1
ATOM 3249 C CA . GLU B 1 129 ? 20.922 22.344 -5.125 1 98.25 129 GLU B CA 1
ATOM 3250 C C . GLU B 1 129 ? 20.016 21.625 -4.141 1 98.25 129 GLU B C 1
ATOM 3252 O O . GLU B 1 129 ? 19.938 20.391 -4.148 1 98.25 129 GLU B O 1
ATOM 3257 N N . THR B 1 130 ? 19.328 22.375 -3.283 1 98.56 130 THR B N 1
ATOM 3258 C CA . THR B 1 130 ? 18.438 21.766 -2.318 1 98.56 130 THR B CA 1
ATOM 3259 C C . THR B 1 130 ? 17.312 21 -3.031 1 98.56 130 THR B C 1
ATOM 3261 O O . THR B 1 130 ? 16.922 19.922 -2.594 1 98.56 130 THR B O 1
ATOM 3264 N N . ARG B 1 131 ? 16.812 21.516 -4.129 1 98.31 131 ARG B N 1
ATOM 3265 C CA . ARG B 1 131 ? 15.773 20.859 -4.902 1 98.31 131 ARG B CA 1
ATOM 3266 C C . ARG B 1 131 ? 16.297 19.578 -5.555 1 98.31 131 ARG B C 1
ATOM 3268 O O . ARG B 1 131 ? 15.594 18.562 -5.59 1 98.31 131 ARG B O 1
ATOM 3275 N N . SER B 1 132 ? 17.516 19.703 -6.098 1 98.38 132 SER B N 1
ATOM 3276 C CA . SER B 1 132 ? 18.141 18.531 -6.699 1 98.38 132 SER B CA 1
ATOM 3277 C C . SER B 1 132 ? 18.328 17.422 -5.668 1 98.38 132 SER B C 1
ATOM 3279 O O . SER B 1 132 ? 18.016 16.266 -5.922 1 98.38 132 SER B O 1
ATOM 3281 N N . ARG B 1 133 ? 18.797 17.766 -4.512 1 98.56 133 ARG B N 1
ATOM 3282 C CA . ARG B 1 133 ? 19.031 16.812 -3.436 1 98.56 133 ARG B CA 1
ATOM 3283 C C . ARG B 1 133 ? 17.719 16.219 -2.939 1 98.56 133 ARG B C 1
ATOM 3285 O O . ARG B 1 133 ? 17.656 15.023 -2.625 1 98.56 133 ARG B O 1
ATOM 3292 N N . PHE B 1 134 ? 16.766 17.047 -2.91 1 98.69 134 PHE B N 1
ATOM 3293 C CA . PHE B 1 134 ? 15.438 16.578 -2.521 1 98.69 134 PHE B CA 1
ATOM 3294 C C . PHE B 1 134 ? 14.93 15.516 -3.49 1 98.69 134 PHE B C 1
ATOM 3296 O O . PHE B 1 134 ? 14.477 14.445 -3.072 1 98.69 134 PHE B O 1
ATOM 3303 N N . ARG B 1 135 ? 15.023 15.734 -4.781 1 98.19 135 ARG B N 1
ATOM 3304 C CA . ARG B 1 135 ? 14.609 14.773 -5.801 1 98.19 135 ARG B CA 1
ATOM 3305 C C . ARG B 1 135 ? 15.359 13.461 -5.656 1 98.19 135 ARG B C 1
ATOM 3307 O O . ARG B 1 135 ? 14.758 12.383 -5.727 1 98.19 135 ARG B O 1
ATOM 3314 N N . ASP B 1 136 ? 16.641 13.547 -5.422 1 98.19 136 ASP B N 1
ATOM 3315 C CA . ASP B 1 136 ? 17.453 12.352 -5.262 1 98.19 136 ASP B CA 1
ATOM 3316 C C . ASP B 1 136 ? 17.047 11.57 -4.012 1 98.19 136 ASP B C 1
ATOM 3318 O O . ASP B 1 136 ? 17 10.344 -4.031 1 98.19 136 ASP B O 1
ATOM 3322 N N . GLY B 1 137 ? 16.828 12.344 -2.934 1 98.25 137 GLY B N 1
ATOM 3323 C CA . GLY B 1 137 ? 16.391 11.711 -1.699 1 98.25 137 GLY B CA 1
ATOM 3324 C C . GLY B 1 137 ? 15.047 11.023 -1.828 1 98.25 137 GLY B C 1
ATOM 3325 O O . GLY B 1 137 ? 14.844 9.945 -1.262 1 98.25 137 GLY B O 1
ATOM 3326 N N . LEU B 1 138 ? 14.164 11.648 -2.574 1 98.56 138 LEU B N 1
ATOM 3327 C CA . LEU B 1 138 ? 12.859 11.039 -2.82 1 98.56 138 LEU B CA 1
ATOM 3328 C C . LEU B 1 138 ? 13.008 9.742 -3.617 1 98.56 138 LEU B C 1
ATOM 3330 O O . LEU B 1 138 ? 12.336 8.75 -3.326 1 98.56 138 LEU B O 1
ATOM 3334 N N . LYS B 1 139 ? 13.867 9.812 -4.625 1 97.94 139 LYS B N 1
ATOM 3335 C CA . LYS B 1 139 ? 14.109 8.609 -5.414 1 97.94 139 LYS B CA 1
ATOM 3336 C C . LYS B 1 139 ? 14.609 7.461 -4.535 1 97.94 139 LYS B C 1
ATOM 3338 O O . LYS B 1 139 ? 14.102 6.344 -4.621 1 97.94 139 LYS B O 1
ATOM 3343 N N . GLU B 1 140 ? 15.57 7.699 -3.65 1 97.81 140 GLU B N 1
ATOM 3344 C CA . GLU B 1 140 ? 16.078 6.691 -2.723 1 97.81 140 GLU B CA 1
ATOM 3345 C C . GLU B 1 140 ? 14.984 6.191 -1.789 1 97.81 140 GLU B C 1
ATOM 3347 O O . GLU B 1 140 ? 14.914 5 -1.488 1 97.81 140 GLU B O 1
ATOM 3352 N N . SER B 1 141 ? 14.164 7.109 -1.357 1 98.56 141 SER B N 1
ATOM 3353 C CA . SER B 1 141 ? 13.062 6.766 -0.467 1 98.56 141 SER B CA 1
ATOM 3354 C C . SER B 1 141 ? 12.062 5.84 -1.152 1 98.56 141 SER B C 1
ATOM 3356 O O . SER B 1 141 ? 11.609 4.855 -0.56 1 98.56 141 SER B O 1
ATOM 3358 N N . VAL B 1 142 ? 11.75 6.133 -2.371 1 98.31 142 VAL B N 1
ATOM 3359 C CA . VAL B 1 142 ? 10.781 5.344 -3.127 1 98.31 142 VAL B CA 1
ATOM 3360 C C . VAL B 1 142 ? 11.352 3.957 -3.406 1 98.31 142 VAL B C 1
ATOM 3362 O O . VAL B 1 142 ? 10.617 2.965 -3.396 1 98.31 142 VAL B O 1
ATOM 3365 N N . ASP B 1 143 ? 12.688 3.867 -3.625 1 97.25 143 ASP B N 1
ATOM 3366 C CA . ASP B 1 143 ? 13.336 2.566 -3.77 1 97.25 143 ASP B CA 1
ATOM 3367 C C . ASP B 1 143 ? 13.156 1.72 -2.514 1 97.25 143 ASP B C 1
ATOM 3369 O O . ASP B 1 143 ? 12.773 0.55 -2.596 1 97.25 143 ASP B O 1
ATOM 3373 N N . MET B 1 144 ? 13.352 2.324 -1.347 1 97.94 144 MET B N 1
ATOM 3374 C CA . MET B 1 144 ? 13.164 1.618 -0.082 1 97.94 144 MET B CA 1
ATOM 3375 C C . MET B 1 144 ? 11.711 1.215 0.104 1 97.94 144 MET B C 1
ATOM 3377 O O . MET B 1 144 ? 11.414 0.091 0.518 1 97.94 144 MET B O 1
ATOM 3381 N N . ALA B 1 145 ? 10.852 2.141 -0.232 1 98.5 145 ALA B N 1
ATOM 3382 C CA . ALA B 1 145 ? 9.414 1.894 -0.089 1 98.5 145 ALA B CA 1
ATOM 3383 C C . ALA B 1 145 ? 8.961 0.757 -1.001 1 98.5 145 ALA B C 1
ATOM 3385 O O . ALA B 1 145 ? 8.102 -0.039 -0.628 1 98.5 145 ALA B O 1
ATOM 3386 N N . SER B 1 146 ? 9.531 0.688 -2.176 1 97.94 146 SER B N 1
ATOM 3387 C CA . SER B 1 146 ? 9.203 -0.357 -3.139 1 97.94 146 SER B CA 1
ATOM 3388 C C . SER B 1 146 ? 9.531 -1.74 -2.592 1 97.94 146 SER B C 1
ATOM 3390 O O . SER B 1 146 ? 8.727 -2.668 -2.697 1 97.94 146 SER B O 1
ATOM 3392 N N . ARG B 1 147 ? 10.68 -1.854 -1.935 1 97.38 147 ARG B N 1
ATOM 3393 C CA . ARG B 1 147 ? 11.102 -3.117 -1.336 1 97.38 147 ARG B CA 1
ATOM 3394 C C . ARG B 1 147 ? 10.164 -3.525 -0.205 1 97.38 147 ARG B C 1
ATOM 3396 O O . ARG B 1 147 ? 9.875 -4.711 -0.03 1 97.38 147 ARG B O 1
ATOM 3403 N N . ALA B 1 148 ? 9.672 -2.516 0.474 1 98.12 148 ALA B N 1
ATOM 3404 C CA . ALA B 1 148 ? 8.852 -2.746 1.656 1 98.12 148 ALA B CA 1
ATOM 3405 C C . ALA B 1 148 ? 7.367 -2.783 1.292 1 98.12 148 ALA B C 1
ATOM 3407 O O . ALA B 1 148 ? 6.531 -3.193 2.102 1 98.12 148 ALA B O 1
ATOM 3408 N N . GLN B 1 149 ? 7.074 -2.309 0.102 1 98.62 149 GLN B N 1
ATOM 3409 C CA . GLN B 1 149 ? 5.699 -2.189 -0.37 1 98.62 149 GLN B CA 1
ATOM 3410 C C . GLN B 1 149 ? 4.875 -1.299 0.556 1 98.62 149 GLN B C 1
ATOM 3412 O O . GLN B 1 149 ? 3.773 -1.672 0.964 1 98.62 149 GLN B O 1
ATOM 3417 N N . VAL B 1 150 ? 5.398 -0.186 0.922 1 98.81 150 VAL B N 1
ATOM 3418 C CA . VAL B 1 150 ? 4.742 0.867 1.691 1 98.81 150 VAL B CA 1
ATOM 3419 C C . VAL B 1 150 ? 4.543 2.1 0.814 1 98.81 150 VAL B C 1
ATOM 3421 O O . VAL B 1 150 ? 5.465 2.533 0.119 1 98.81 150 VAL B O 1
ATOM 3424 N N . THR B 1 151 ? 3.355 2.645 0.811 1 98.94 151 THR B N 1
ATOM 3425 C CA . THR B 1 151 ? 3.064 3.797 -0.034 1 98.94 151 THR B CA 1
ATOM 3426 C C . THR B 1 151 ? 3.578 5.082 0.609 1 98.94 151 THR B C 1
ATOM 3428 O O . THR B 1 151 ? 3.293 5.355 1.776 1 98.94 151 THR B O 1
ATOM 3431 N N . LEU B 1 152 ? 4.422 5.789 -0.102 1 98.94 152 LEU B N 1
ATOM 3432 C CA . LEU B 1 152 ? 4.742 7.172 0.227 1 98.94 152 LEU B CA 1
ATOM 3433 C C . LEU B 1 152 ? 3.818 8.133 -0.514 1 98.94 152 LEU B C 1
ATOM 3435 O O . LEU B 1 152 ? 3.596 7.984 -1.717 1 98.94 152 LEU B O 1
ATOM 3439 N N . ALA B 1 153 ? 3.221 9.062 0.182 1 98.94 153 ALA B N 1
ATOM 3440 C CA . ALA B 1 153 ? 2.295 10 -0.456 1 98.94 153 ALA B CA 1
ATOM 3441 C C . ALA B 1 153 ? 2.664 11.445 -0.136 1 98.94 153 ALA B C 1
ATOM 3443 O O . ALA B 1 153 ? 2.826 11.805 1.031 1 98.94 153 ALA B O 1
ATOM 3444 N N . MET B 1 154 ? 2.773 12.273 -1.131 1 98.81 154 MET B N 1
ATOM 3445 C CA . MET B 1 154 ? 3.229 13.656 -1.011 1 98.81 154 MET B CA 1
ATOM 3446 C C . MET B 1 154 ? 2.084 14.57 -0.597 1 98.81 154 MET B C 1
ATOM 3448 O O . MET B 1 154 ? 1.049 14.617 -1.265 1 98.81 154 MET B O 1
ATOM 3452 N N . GLU B 1 155 ? 2.305 15.25 0.46 1 98.69 155 GLU B N 1
ATOM 3453 C CA . GLU B 1 155 ? 1.313 16.234 0.909 1 98.69 155 GLU B CA 1
ATOM 3454 C C . GLU B 1 155 ? 1.424 17.531 0.121 1 98.69 155 GLU B C 1
ATOM 3456 O O . GLU B 1 155 ? 2.527 17.969 -0.2 1 98.69 155 GLU B O 1
ATOM 3461 N N . ILE B 1 156 ? 0.324 18.141 -0.204 1 98.44 156 ILE B N 1
ATOM 3462 C CA . ILE B 1 156 ? 0.345 19.531 -0.626 1 98.44 156 ILE B CA 1
ATOM 3463 C C . ILE B 1 156 ? 0.612 20.438 0.579 1 98.44 156 ILE B C 1
ATOM 3465 O O . ILE B 1 156 ? -0.107 20.375 1.579 1 98.44 156 ILE B O 1
ATOM 3469 N N . MET B 1 157 ? 1.608 21.25 0.461 1 97.5 157 MET B N 1
ATOM 3470 C CA . MET B 1 157 ? 2.197 21.875 1.637 1 97.5 157 MET B CA 1
ATOM 3471 C C . MET B 1 157 ? 1.843 23.359 1.692 1 97.5 157 MET B C 1
ATOM 3473 O O . MET B 1 157 ? 1.311 23.922 0.727 1 97.5 157 MET B O 1
ATOM 3477 N N . ASP B 1 158 ? 2.123 24 2.816 1 97.19 158 ASP B N 1
ATOM 3478 C CA . ASP B 1 158 ? 2.18 25.438 3.016 1 97.19 158 ASP B CA 1
ATOM 3479 C C . ASP B 1 158 ? 3.502 26.016 2.508 1 97.19 158 ASP B C 1
ATOM 3481 O O . ASP B 1 158 ? 4.086 26.891 3.139 1 97.19 158 ASP B O 1
ATOM 3485 N N . TYR B 1 159 ? 4.07 25.406 1.565 1 95.06 159 TYR B N 1
ATOM 3486 C CA . TYR B 1 159 ? 5.402 25.656 1.026 1 95.06 159 TYR B CA 1
ATOM 3487 C C . TYR B 1 159 ? 5.375 25.703 -0.497 1 95.06 159 TYR B C 1
ATOM 3489 O O . TYR B 1 159 ? 4.734 24.875 -1.141 1 95.06 159 TYR B O 1
ATOM 3497 N N . PRO B 1 160 ? 6.043 26.688 -1.115 1 95.38 160 PRO B N 1
ATOM 3498 C CA . PRO B 1 160 ? 5.891 26.953 -2.547 1 95.38 160 PRO B CA 1
ATOM 3499 C C . PRO B 1 160 ? 6.289 25.75 -3.412 1 95.38 160 PRO B C 1
ATOM 3501 O O . PRO B 1 160 ? 5.68 25.516 -4.461 1 95.38 160 PRO B O 1
ATOM 3504 N N . LEU B 1 161 ? 7.25 25.016 -3.064 1 97.12 161 LEU B N 1
ATOM 3505 C CA . LEU B 1 161 ? 7.738 23.906 -3.881 1 97.12 161 LEU B CA 1
ATOM 3506 C C . LEU B 1 161 ? 6.633 22.891 -4.137 1 97.12 161 LEU B C 1
ATOM 3508 O O . LEU B 1 161 ? 6.562 22.297 -5.219 1 97.12 161 LEU B O 1
ATOM 3512 N N . MET B 1 162 ? 5.805 22.688 -3.133 1 98.31 162 MET B N 1
ATOM 3513 C CA . MET B 1 162 ? 4.793 21.625 -3.184 1 98.31 162 MET B CA 1
ATOM 3514 C C . MET B 1 162 ? 3.426 22.172 -2.781 1 98.31 162 MET B C 1
ATOM 3516 O O . MET B 1 162 ? 2.756 21.594 -1.92 1 98.31 162 MET B O 1
ATOM 3520 N N . ASN B 1 163 ? 2.984 23.203 -3.482 1 98.44 163 ASN B N 1
ATOM 3521 C CA . ASN B 1 163 ? 1.776 23.906 -3.078 1 98.44 163 ASN B CA 1
ATOM 3522 C C . ASN B 1 163 ? 0.603 23.594 -4 1 98.44 163 ASN B C 1
ATOM 3524 O O . ASN B 1 163 ? -0.413 24.281 -3.982 1 98.44 163 ASN B O 1
ATOM 3528 N N . SER B 1 164 ? 0.742 22.562 -4.844 1 98.75 164 SER B N 1
ATOM 3529 C CA . SER B 1 164 ? -0.35 22.141 -5.719 1 98.75 164 SER B CA 1
ATOM 3530 C C . SER B 1 164 ? -0.245 20.672 -6.074 1 98.75 164 SER B C 1
ATOM 3532 O O . SER B 1 164 ? 0.828 20.078 -5.961 1 98.75 164 SER B O 1
ATOM 3534 N N . ILE B 1 165 ? -1.358 20.109 -6.477 1 98.81 165 ILE B N 1
ATOM 3535 C CA . ILE B 1 165 ? -1.396 18.719 -6.91 1 98.81 165 ILE B CA 1
ATOM 3536 C C . ILE B 1 165 ? -0.607 18.562 -8.203 1 98.81 165 ILE B C 1
ATOM 3538 O O . ILE B 1 165 ? 0.12 17.578 -8.383 1 98.81 165 ILE B O 1
ATOM 3542 N N . SER B 1 166 ? -0.67 19.562 -9.039 1 98.62 166 SER B N 1
ATOM 3543 C CA . SER B 1 166 ? 0.048 19.531 -10.305 1 98.62 166 SER B CA 1
ATOM 3544 C C . SER B 1 166 ? 1.552 19.406 -10.086 1 98.62 166 SER B C 1
ATOM 3546 O O . SER B 1 166 ? 2.227 18.641 -10.789 1 98.62 166 SER B O 1
ATOM 3548 N N . LYS B 1 167 ? 2.051 20.156 -9.164 1 98.44 167 LYS B N 1
ATOM 3549 C CA . LYS B 1 167 ? 3.477 20.062 -8.859 1 98.44 167 LYS B CA 1
ATOM 3550 C C . LYS B 1 167 ? 3.832 18.703 -8.297 1 98.44 167 LYS B C 1
ATOM 3552 O O . LYS B 1 167 ? 4.855 18.109 -8.664 1 98.44 167 LYS B O 1
ATOM 3557 N N . ALA B 1 168 ? 2.994 18.188 -7.398 1 98.62 168 ALA B N 1
ATOM 3558 C CA . ALA B 1 168 ? 3.213 16.859 -6.844 1 98.62 168 ALA B CA 1
ATOM 3559 C C . ALA B 1 168 ? 3.168 15.797 -7.934 1 98.62 168 ALA B C 1
ATOM 3561 O O . ALA B 1 168 ? 3.949 14.844 -7.91 1 98.62 168 ALA B O 1
ATOM 3562 N N . LEU B 1 169 ? 2.246 15.992 -8.891 1 98.62 169 LEU B N 1
ATOM 3563 C CA . LEU B 1 169 ? 2.145 15.062 -10.016 1 98.62 169 LEU B CA 1
ATOM 3564 C C . LEU B 1 169 ? 3.422 15.078 -10.844 1 98.62 169 LEU B C 1
ATOM 3566 O O . LEU B 1 169 ? 3.822 14.047 -11.391 1 98.62 169 LEU B O 1
ATOM 3570 N N . GLY B 1 170 ? 4.047 16.234 -10.992 1 98.44 170 GLY B N 1
ATOM 3571 C CA . GLY B 1 170 ? 5.344 16.281 -11.648 1 98.44 170 GLY B CA 1
ATOM 3572 C C . GLY B 1 170 ? 6.352 15.32 -11.062 1 98.44 170 GLY B C 1
ATOM 3573 O O . GLY B 1 170 ? 7.043 14.609 -11.797 1 98.44 170 GLY B O 1
ATOM 3574 N N . TYR B 1 171 ? 6.391 15.305 -9.727 1 98.25 171 TYR B N 1
ATOM 3575 C CA . TYR B 1 171 ? 7.285 14.375 -9.047 1 98.25 171 TYR B CA 1
ATOM 3576 C C . TYR B 1 171 ? 6.824 12.938 -9.227 1 98.25 171 TYR B C 1
ATOM 3578 O O . TYR B 1 171 ? 7.645 12.031 -9.422 1 98.25 171 TYR B O 1
ATOM 3586 N N . ALA B 1 172 ? 5.5 12.695 -9.141 1 98.25 172 ALA B N 1
ATOM 3587 C CA . ALA B 1 172 ? 4.969 11.352 -9.32 1 98.25 172 ALA B CA 1
ATOM 3588 C C . ALA B 1 172 ? 5.332 10.797 -10.703 1 98.25 172 ALA B C 1
ATOM 3590 O O . ALA B 1 172 ? 5.73 9.641 -10.828 1 98.25 172 ALA B O 1
ATOM 3591 N N . HIS B 1 173 ? 5.215 11.641 -11.688 1 97.19 173 HIS B N 1
ATOM 3592 C CA . HIS B 1 173 ? 5.543 11.234 -13.047 1 97.19 173 HIS B CA 1
ATOM 3593 C C . HIS B 1 173 ? 7.043 10.992 -13.203 1 97.19 173 HIS B C 1
ATOM 3595 O O . HIS B 1 173 ? 7.457 10.039 -13.859 1 97.19 173 HIS B O 1
ATOM 3601 N N . TYR B 1 174 ? 7.812 11.852 -12.609 1 97.44 174 TYR B N 1
ATOM 3602 C CA . TYR B 1 174 ? 9.266 11.727 -12.664 1 97.44 174 TYR B CA 1
ATOM 3603 C C . TYR B 1 174 ? 9.727 10.414 -12.039 1 97.44 174 TYR B C 1
ATOM 3605 O O . TYR B 1 174 ? 10.539 9.695 -12.625 1 97.44 174 TYR B O 1
ATOM 3613 N N . LEU B 1 175 ? 9.195 10.125 -10.883 1 97.88 175 LEU B N 1
ATOM 3614 C CA . LEU B 1 175 ? 9.602 8.922 -10.164 1 97.88 175 LEU B CA 1
ATOM 3615 C C . LEU B 1 175 ? 9.023 7.676 -10.828 1 97.88 175 LEU B C 1
ATOM 3617 O O . LEU B 1 175 ? 9.648 6.609 -10.797 1 97.88 175 LEU B O 1
ATOM 3621 N N . ASN B 1 176 ? 7.801 7.758 -11.406 1 97.56 176 ASN B N 1
ATOM 3622 C CA . ASN B 1 176 ? 7.129 6.703 -12.156 1 97.56 176 ASN B CA 1
ATOM 3623 C C . ASN B 1 176 ? 7.141 5.383 -11.391 1 97.56 176 ASN B C 1
ATOM 3625 O O . ASN B 1 176 ? 7.57 4.355 -11.922 1 97.56 176 ASN B O 1
ATOM 3629 N N . ASN B 1 177 ? 6.699 5.402 -10.234 1 98.19 177 ASN B N 1
ATOM 3630 C CA . ASN B 1 177 ? 6.699 4.277 -9.297 1 98.19 177 ASN B CA 1
ATOM 3631 C C . ASN B 1 177 ? 5.355 4.137 -8.594 1 98.19 177 ASN B C 1
ATOM 3633 O O . ASN B 1 177 ? 4.777 5.129 -8.148 1 98.19 177 ASN B O 1
ATOM 3637 N N . PRO B 1 178 ? 4.855 2.918 -8.508 1 98.19 178 PRO B N 1
ATOM 3638 C CA . PRO B 1 178 ? 3.516 2.74 -7.941 1 98.19 178 PRO B CA 1
ATOM 3639 C C . PRO B 1 178 ? 3.457 3.047 -6.449 1 98.19 178 PRO B C 1
ATOM 3641 O O . PRO B 1 178 ? 2.369 3.186 -5.883 1 98.19 178 PRO B O 1
ATOM 3644 N N . TRP B 1 179 ? 4.562 3.143 -5.766 1 98.75 179 TRP B N 1
ATOM 3645 C CA . TRP B 1 179 ? 4.582 3.301 -4.316 1 98.75 179 TRP B CA 1
ATOM 3646 C C . TRP B 1 179 ? 4.793 4.762 -3.932 1 98.75 179 TRP B C 1
ATOM 3648 O O . TRP B 1 179 ? 5.031 5.074 -2.762 1 98.75 179 TRP B O 1
ATOM 3658 N N . PHE B 1 180 ? 4.738 5.695 -4.898 1 98.81 180 PHE B N 1
ATOM 3659 C CA . PHE B 1 180 ? 4.707 7.129 -4.648 1 98.81 180 PHE B CA 1
ATOM 3660 C C . PHE B 1 180 ? 3.42 7.746 -5.184 1 98.81 180 PHE B C 1
ATOM 3662 O O . PHE B 1 180 ? 3.164 7.711 -6.391 1 98.81 180 PHE B O 1
ATOM 3669 N N . GLN B 1 181 ? 2.625 8.297 -4.305 1 98.88 181 GLN B N 1
ATOM 3670 C CA . GLN B 1 181 ? 1.312 8.836 -4.652 1 98.88 181 GLN B CA 1
ATOM 3671 C C . GLN B 1 181 ? 1.085 10.195 -3.998 1 98.88 181 GLN B C 1
ATOM 3673 O O . GLN B 1 181 ? 2.041 10.914 -3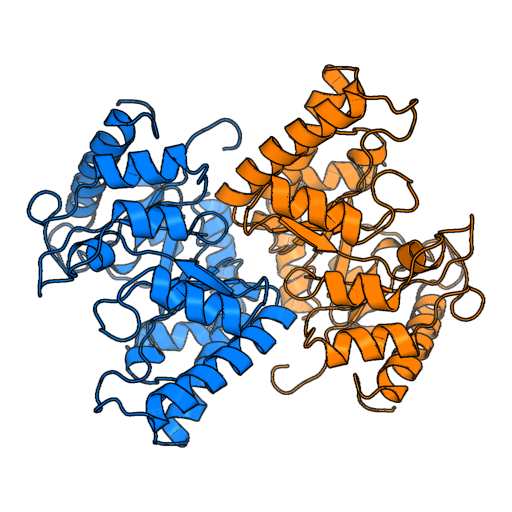.689 1 98.88 181 GLN B O 1
ATOM 3678 N N . LEU B 1 182 ? -0.186 10.648 -3.971 1 98.88 182 LEU B N 1
ATOM 3679 C CA . LEU B 1 182 ? -0.483 12 -3.498 1 98.88 182 LEU B CA 1
ATOM 3680 C C . LEU B 1 182 ? -1.403 11.961 -2.283 1 98.88 182 LEU B C 1
ATOM 3682 O O . LEU B 1 182 ? -2.295 11.109 -2.201 1 98.88 182 LEU B O 1
ATOM 3686 N N . TYR B 1 183 ? -1.188 12.828 -1.401 1 98.88 183 TYR B N 1
ATOM 3687 C CA . TYR B 1 183 ? -1.952 13.055 -0.179 1 98.88 183 TYR B CA 1
ATOM 3688 C C . TYR B 1 183 ? -2.34 14.516 -0.036 1 98.88 183 TYR B C 1
ATOM 3690 O O . TYR B 1 183 ? -1.795 15.234 0.809 1 98.88 183 TYR B O 1
ATOM 3698 N N . PRO B 1 184 ? -3.357 14.977 -0.817 1 98.75 184 PRO B N 1
ATOM 3699 C CA . PRO B 1 184 ? -3.691 16.406 -0.783 1 98.75 184 PRO B CA 1
ATOM 3700 C C . PRO B 1 184 ? -4.215 16.859 0.578 1 98.75 184 PRO B C 1
ATOM 3702 O O . PRO B 1 184 ? -4.91 16.094 1.259 1 98.75 184 PRO B O 1
ATOM 3705 N N . ASP B 1 185 ? -3.85 18 0.952 1 98.81 185 ASP B N 1
ATOM 3706 C CA . ASP B 1 185 ? -4.48 18.797 2 1 98.81 185 ASP B CA 1
ATOM 3707 C C . ASP B 1 185 ? -5.348 19.906 1.401 1 98.81 185 ASP B C 1
ATOM 3709 O O . ASP B 1 185 ? -4.828 20.891 0.865 1 98.81 185 ASP B O 1
ATOM 3713 N N . ILE B 1 186 ? -6.617 19.781 1.516 1 98.75 186 ILE B N 1
ATOM 3714 C CA . ILE B 1 186 ? -7.492 20.703 0.794 1 98.75 186 ILE B CA 1
ATOM 3715 C C . ILE B 1 186 ? -7.402 22.094 1.413 1 98.75 186 ILE B C 1
ATOM 3717 O O . ILE B 1 186 ? -7.703 23.094 0.756 1 98.75 186 ILE B O 1
ATOM 3721 N N . GLY B 1 187 ? -7.062 22.188 2.705 1 98.75 187 GLY B N 1
ATOM 3722 C CA . GLY B 1 187 ? -6.777 23.5 3.281 1 98.75 187 GLY B CA 1
ATOM 3723 C C . GLY B 1 187 ? -5.59 24.188 2.637 1 98.75 187 GLY B C 1
ATOM 3724 O O . GLY B 1 187 ? -5.715 25.312 2.139 1 98.75 187 GLY B O 1
ATOM 3725 N N . ASN B 1 188 ? -4.441 23.5 2.576 1 98.69 188 ASN B N 1
ATOM 3726 C CA . ASN B 1 188 ? -3.258 24.062 1.927 1 98.69 188 ASN B CA 1
ATOM 3727 C C . ASN B 1 188 ? -3.518 24.359 0.454 1 98.69 188 ASN B C 1
ATOM 3729 O O . ASN B 1 188 ? -3.154 25.422 -0.039 1 98.69 188 ASN B O 1
ATOM 3733 N N . LEU B 1 189 ? -4.137 23.453 -0.166 1 98.75 189 LEU B N 1
ATOM 3734 C CA . LEU B 1 189 ? -4.441 23.625 -1.584 1 98.75 189 LEU B CA 1
ATOM 3735 C C . LEU B 1 189 ? -5.246 24.891 -1.824 1 98.75 189 LEU B C 1
ATOM 3737 O O . LEU B 1 189 ? -4.988 25.625 -2.785 1 98.75 189 LEU B O 1
ATOM 3741 N N . SER B 1 190 ? -6.18 25.203 -0.966 1 98.69 190 SER B N 1
ATOM 3742 C CA . SER B 1 190 ? -7.121 26.297 -1.122 1 98.69 190 SER B CA 1
ATOM 3743 C C . SER B 1 190 ? -6.496 27.625 -0.708 1 98.69 190 SER B C 1
ATOM 3745 O O . SER B 1 190 ? -6.914 28.688 -1.173 1 98.69 190 SER B O 1
ATOM 3747 N N . ALA B 1 191 ? -5.52 27.547 0.171 1 98.5 191 ALA B N 1
ATOM 3748 C CA . ALA B 1 191 ? -4.957 28.781 0.728 1 98.5 191 ALA B CA 1
ATOM 3749 C C . ALA B 1 191 ? -3.963 29.406 -0.24 1 98.5 191 ALA B C 1
ATOM 3751 O O . ALA B 1 191 ? -3.566 30.562 -0.064 1 98.5 191 ALA B O 1
ATOM 3752 N N . TRP B 1 192 ? -3.521 28.625 -1.221 1 98.12 192 TRP B N 1
ATOM 3753 C CA . TRP B 1 192 ? -2.699 29.156 -2.301 1 98.12 192 TRP B CA 1
ATOM 3754 C C . TRP B 1 192 ? -3.566 29.656 -3.447 1 98.12 192 TRP B C 1
ATOM 3756 O O . TRP B 1 192 ? -4.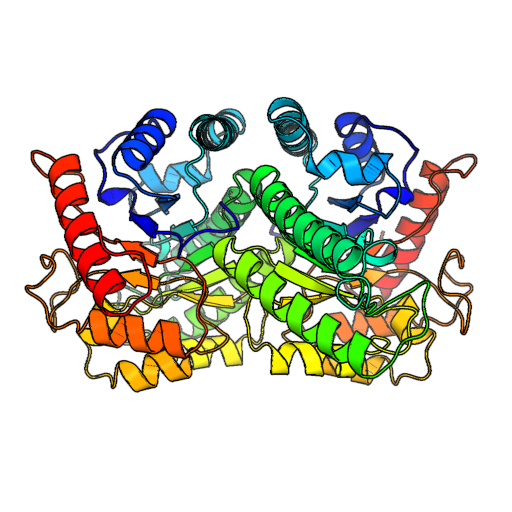797 29.609 -3.373 1 98.12 192 TRP B O 1
ATOM 3766 N N . ASP B 1 193 ? -2.957 30.266 -4.477 1 96.75 193 ASP B N 1
ATOM 3767 C CA . ASP B 1 193 ? -3.676 30.75 -5.652 1 96.75 193 ASP B CA 1
ATOM 3768 C C . ASP B 1 193 ? -3.865 29.641 -6.68 1 96.75 193 ASP B C 1
ATOM 3770 O O . ASP B 1 193 ? -3.418 29.75 -7.82 1 96.75 193 ASP B O 1
ATOM 3774 N N . ASN B 1 194 ? -4.551 28.531 -6.262 1 98.12 194 ASN B N 1
ATOM 3775 C CA . ASN B 1 194 ? -4.805 27.391 -7.133 1 98.12 194 ASN B CA 1
ATOM 3776 C C . ASN B 1 194 ? -6.258 27.359 -7.605 1 98.12 194 ASN B C 1
ATOM 3778 O O . ASN B 1 194 ? -7.148 27.859 -6.918 1 98.12 194 ASN B O 1
ATOM 3782 N N . ASP B 1 195 ? -6.52 26.891 -8.82 1 98.56 195 ASP B N 1
ATOM 3783 C CA . ASP B 1 195 ? -7.828 26.344 -9.18 1 98.56 195 ASP B CA 1
ATOM 3784 C C . ASP B 1 195 ? -8.07 25 -8.516 1 98.56 195 ASP B C 1
ATOM 3786 O O . ASP B 1 195 ? -7.715 23.953 -9.062 1 98.56 195 ASP B O 1
ATOM 3790 N N . VAL B 1 196 ? -8.641 25.031 -7.32 1 98.69 196 VAL B N 1
ATOM 3791 C CA . VAL B 1 196 ? -8.719 23.875 -6.43 1 98.69 196 VAL B CA 1
ATOM 3792 C C . VAL B 1 196 ? -9.438 22.719 -7.133 1 98.69 196 VAL B C 1
ATOM 3794 O O . VAL B 1 196 ? -8.992 21.578 -7.062 1 98.69 196 VAL B O 1
ATOM 3797 N N . GLN B 1 197 ? -10.523 22.984 -7.805 1 98.5 197 GLN B N 1
ATOM 3798 C CA . GLN B 1 197 ? -11.289 21.953 -8.484 1 98.5 197 GLN B CA 1
ATOM 3799 C C . GLN B 1 197 ? -10.469 21.297 -9.602 1 98.5 197 GLN B C 1
ATOM 3801 O O . GLN B 1 197 ? -10.469 20.078 -9.734 1 98.5 197 GLN B O 1
ATOM 3806 N N . MET B 1 198 ? -9.789 22.094 -10.391 1 98.38 198 MET B N 1
ATOM 3807 C CA . MET B 1 198 ? -8.938 21.562 -11.445 1 98.38 198 MET B CA 1
ATOM 3808 C C . MET B 1 198 ? -7.812 20.719 -10.867 1 98.38 198 MET B C 1
ATOM 3810 O O . MET B 1 198 ? -7.465 19.672 -11.414 1 98.38 198 MET B O 1
ATOM 3814 N N . GLU B 1 199 ? -7.234 21.234 -9.758 1 98.81 199 GLU B N 1
ATOM 3815 C CA . GLU B 1 199 ? -6.148 20.5 -9.109 1 98.81 199 GLU B CA 1
ATOM 3816 C C . GLU B 1 199 ? -6.625 19.141 -8.609 1 98.81 199 GLU B C 1
ATOM 3818 O O . GLU B 1 199 ? -5.945 18.141 -8.805 1 98.81 199 GLU B O 1
ATOM 3823 N N . LEU B 1 200 ? -7.785 19.094 -7.953 1 98.81 200 LEU B N 1
ATOM 3824 C CA . LEU B 1 200 ? -8.336 17.844 -7.473 1 98.81 200 LEU B CA 1
ATOM 3825 C C . LEU B 1 200 ? -8.609 16.891 -8.633 1 98.81 200 LEU B C 1
ATOM 3827 O O . LEU B 1 200 ? -8.328 15.688 -8.539 1 98.81 200 LEU B O 1
ATOM 3831 N N . GLN B 1 201 ? -9.086 17.406 -9.727 1 98.31 201 GLN B N 1
ATOM 3832 C CA . GLN B 1 201 ? -9.336 16.594 -10.914 1 98.31 201 GLN B CA 1
ATOM 3833 C C . GLN B 1 201 ? -8.031 16.047 -11.492 1 98.31 201 GLN B C 1
ATOM 3835 O O . GLN B 1 201 ? -7.973 14.906 -11.938 1 98.31 201 GLN B O 1
ATOM 3840 N N . ALA B 1 202 ? -7.043 16.859 -11.445 1 98.19 202 ALA B N 1
ATOM 3841 C CA . ALA B 1 202 ? -5.746 16.453 -11.977 1 98.19 202 ALA B CA 1
ATOM 3842 C C . ALA B 1 202 ? -5.184 15.266 -11.195 1 98.19 202 ALA B C 1
ATOM 3844 O O . ALA B 1 202 ? -4.402 14.477 -11.727 1 98.19 202 ALA B O 1
ATOM 3845 N N . GLY B 1 203 ? -5.586 15.156 -9.961 1 98.38 203 GLY B N 1
ATOM 3846 C CA . GLY B 1 203 ? -5.035 14.141 -9.078 1 98.38 203 GLY B CA 1
ATOM 3847 C C . GLY B 1 203 ? -5.723 12.797 -9.219 1 98.38 203 GLY B C 1
ATOM 3848 O O . GLY B 1 203 ? -5.328 11.82 -8.578 1 98.38 203 GLY B O 1
ATOM 3849 N N . ILE B 1 204 ? -6.766 12.766 -10.117 1 97.75 204 ILE B N 1
ATOM 3850 C CA . ILE B 1 204 ? -7.516 11.531 -10.305 1 97.75 204 ILE B CA 1
ATOM 3851 C C . ILE B 1 204 ? -6.559 10.383 -10.617 1 97.75 204 ILE B C 1
ATOM 3853 O O . ILE B 1 204 ? -5.656 10.531 -11.445 1 97.75 204 ILE B O 1
ATOM 3857 N N . GLY B 1 205 ? -6.719 9.281 -9.891 1 97.38 205 GLY B N 1
ATOM 3858 C CA . GLY B 1 205 ? -5.906 8.094 -10.109 1 97.38 205 GLY B CA 1
ATOM 3859 C C . GLY B 1 205 ? -4.648 8.07 -9.258 1 97.38 205 GLY B C 1
ATOM 3860 O O . GLY B 1 205 ? -3.902 7.09 -9.273 1 97.38 205 GLY B O 1
ATOM 3861 N N . HIS B 1 206 ? -4.43 9.164 -8.414 1 98.56 206 HIS B N 1
ATOM 3862 C CA . HIS B 1 206 ? -3.174 9.227 -7.668 1 98.56 206 HIS B CA 1
ATOM 3863 C C . HIS B 1 206 ? -3.42 9.562 -6.203 1 98.56 206 HIS B C 1
ATOM 3865 O O . HIS B 1 206 ? -2.516 9.438 -5.371 1 98.56 206 HIS B O 1
ATOM 3871 N N . ILE B 1 207 ? -4.602 9.945 -5.824 1 98.81 207 ILE B N 1
ATOM 3872 C CA . ILE B 1 207 ? -4.883 10.406 -4.469 1 98.81 207 ILE B CA 1
ATOM 3873 C C . ILE B 1 207 ? -5.195 9.211 -3.574 1 98.81 207 ILE B C 1
ATOM 3875 O O . ILE B 1 207 ? -6.113 8.438 -3.857 1 98.81 207 ILE B O 1
ATOM 3879 N N . VAL B 1 208 ? -4.441 9.07 -2.484 1 98.75 208 VAL B N 1
ATOM 3880 C CA . VAL B 1 208 ? -4.613 7.875 -1.659 1 98.75 208 VAL B CA 1
ATOM 3881 C C . VAL B 1 208 ? -5.242 8.258 -0.321 1 98.75 208 VAL B C 1
ATOM 3883 O O . VAL B 1 208 ? -5.707 7.395 0.423 1 98.75 208 VAL B O 1
ATOM 3886 N N . ALA B 1 209 ? -5.262 9.508 0.02 1 98.75 209 ALA B N 1
ATOM 3887 C CA . ALA B 1 209 ? -5.867 10.078 1.218 1 98.75 209 ALA B CA 1
ATOM 3888 C C . ALA B 1 209 ? -6.016 11.594 1.089 1 98.75 209 ALA B C 1
ATOM 3890 O O . ALA B 1 209 ? -5.398 12.211 0.215 1 98.75 209 ALA B O 1
ATOM 3891 N N . VAL B 1 210 ? -6.848 12.195 1.938 1 98.88 210 VAL B N 1
ATOM 3892 C CA . VAL B 1 210 ? -7.074 13.633 1.883 1 98.88 210 VAL B CA 1
ATOM 3893 C C . VAL B 1 210 ? -7.09 14.211 3.297 1 98.88 210 VAL B C 1
ATOM 3895 O O . VAL B 1 210 ? -7.812 13.711 4.168 1 98.88 210 VAL B O 1
ATOM 3898 N N . HIS B 1 211 ? -6.285 15.195 3.566 1 98.88 211 HIS B N 1
ATOM 3899 C CA . HIS B 1 211 ? -6.383 15.977 4.793 1 98.88 211 HIS B CA 1
ATOM 3900 C C . HIS B 1 211 ? -7.48 17.031 4.688 1 98.88 211 HIS B C 1
ATOM 3902 O O . HIS B 1 211 ? -7.531 17.797 3.719 1 98.88 211 HIS B O 1
ATOM 3908 N N . VAL B 1 212 ? -8.297 17.078 5.664 1 98.81 212 VAL B N 1
ATOM 3909 C CA . VAL B 1 212 ? -9.391 18.047 5.762 1 98.81 212 VAL B CA 1
ATOM 3910 C C . VAL B 1 212 ? -9.109 19.047 6.875 1 98.81 212 VAL B C 1
ATOM 3912 O O . VAL B 1 212 ? -9.148 18.703 8.055 1 98.81 212 VAL B O 1
ATOM 3915 N N . LYS B 1 213 ? -8.789 20.141 6.523 1 98.62 213 LYS B N 1
ATOM 3916 C CA . LYS B 1 213 ? -8.602 21.25 7.445 1 98.62 213 LYS B CA 1
ATOM 3917 C C . LYS B 1 213 ? -8.945 22.578 6.781 1 98.62 213 LYS B C 1
ATOM 3919 O O . LYS B 1 213 ? -8.992 22.672 5.551 1 98.62 213 LYS B O 1
ATOM 3924 N N . ASP B 1 214 ? -9.289 23.609 7.559 1 98.62 214 ASP B N 1
ATOM 3925 C CA . ASP B 1 214 ? -9.523 24.938 7.008 1 98.62 214 ASP B CA 1
ATOM 3926 C C . ASP B 1 214 ? -8.242 25.781 7.031 1 98.62 214 ASP B C 1
ATOM 3928 O O . ASP B 1 214 ? -7.281 25.422 7.715 1 98.62 214 ASP B O 1
ATOM 3932 N N . ALA B 1 215 ? -8.219 26.688 6.16 1 98.62 215 ALA B N 1
ATOM 3933 C CA . ALA B 1 215 ? -7.035 27.547 6.035 1 98.62 215 ALA B CA 1
ATOM 3934 C C . ALA B 1 215 ? -7.383 28.875 5.379 1 98.62 215 ALA B C 1
ATOM 3936 O O . ALA B 1 215 ? -8.492 29.047 4.867 1 98.62 215 ALA B O 1
ATOM 3937 N N . LYS B 1 216 ? -6.5 29.859 5.516 1 97.62 216 LYS B N 1
ATOM 3938 C CA . LYS B 1 216 ? -6.516 31.156 4.848 1 97.62 216 LYS B CA 1
ATOM 3939 C C . LYS B 1 216 ? -5.16 31.469 4.223 1 97.62 216 LYS B C 1
ATOM 3941 O O . LYS B 1 216 ? -4.141 30.906 4.629 1 97.62 216 LYS B O 1
ATOM 3946 N N . PRO B 1 217 ? -5.258 32.344 3.139 1 97.25 217 PRO B N 1
ATOM 3947 C CA . PRO B 1 217 ? -3.945 32.719 2.609 1 97.25 217 PRO B CA 1
ATOM 3948 C C . PRO B 1 217 ? -2.984 33.188 3.697 1 97.25 217 PRO B C 1
ATOM 3950 O O . PRO B 1 217 ? -3.312 34.094 4.461 1 97.25 217 PRO B O 1
ATOM 3953 N N . GLY B 1 218 ? -1.897 32.469 3.783 1 96.81 218 GLY B N 1
ATOM 3954 C CA . GLY B 1 218 ? -0.874 32.844 4.746 1 96.81 218 GLY B CA 1
ATOM 3955 C C . GLY B 1 218 ? -1.091 32.25 6.117 1 96.81 218 GLY B C 1
ATOM 3956 O O . GLY B 1 218 ? -0.226 32.344 6.988 1 96.81 218 GLY B O 1
ATOM 3957 N N . VAL B 1 219 ? -2.221 31.656 6.402 1 98.06 219 VAL B N 1
ATOM 3958 C CA . VAL B 1 219 ? -2.523 31 7.668 1 98.06 219 VAL B CA 1
ATOM 3959 C C . VAL B 1 219 ? -2.939 29.547 7.414 1 98.06 219 VAL B C 1
ATOM 3961 O O . VAL B 1 219 ? -4.121 29.266 7.191 1 98.06 219 VAL B O 1
ATOM 3964 N N . PHE B 1 220 ? -2.062 28.641 7.57 1 96.94 220 PHE B N 1
ATOM 3965 C CA . PHE B 1 220 ? -2.254 27.281 7.082 1 96.94 220 PHE B CA 1
ATOM 3966 C C . PHE B 1 220 ? -2.623 26.344 8.219 1 96.94 220 PHE B C 1
ATOM 3968 O O . PHE B 1 220 ? -2.994 25.203 7.988 1 96.94 220 PHE B O 1
ATOM 3975 N N . LYS B 1 221 ? -2.529 26.812 9.461 1 95.19 221 LYS B N 1
ATOM 3976 C CA . LYS B 1 221 ? -2.84 25.969 10.609 1 95.19 221 LYS B CA 1
ATOM 3977 C C . LYS B 1 221 ? -3.787 26.672 11.578 1 95.19 221 LYS B C 1
ATOM 3979 O O . LYS B 1 221 ? -3.787 27.906 11.656 1 95.19 221 LYS B O 1
ATOM 3984 N N . ASN B 1 222 ? -4.547 25.922 12.234 1 95.12 222 ASN B N 1
ATOM 3985 C CA . ASN B 1 222 ? -5.355 26.359 13.367 1 95.12 222 ASN B CA 1
ATOM 3986 C C . ASN B 1 222 ? -6.414 27.375 12.945 1 95.12 222 ASN B C 1
ATOM 3988 O O . ASN B 1 222 ? -6.68 28.344 13.656 1 95.12 222 ASN B O 1
ATOM 3992 N N . VAL B 1 223 ? -6.844 27.312 11.766 1 97.25 223 VAL B N 1
ATOM 3993 C CA . VAL B 1 223 ? -8.031 28.047 11.336 1 97.25 223 VAL B CA 1
ATOM 3994 C C . VAL B 1 223 ? -9.281 27.234 11.664 1 97.25 223 VAL B C 1
ATOM 3996 O O . VAL B 1 223 ? -9.422 26.094 11.227 1 97.25 223 VAL B O 1
ATOM 3999 N N . PRO B 1 224 ? -10.133 27.781 12.523 1 96.25 224 PRO B N 1
ATOM 4000 C CA . PRO B 1 224 ? -11.352 27.031 12.836 1 96.25 224 PRO B CA 1
ATOM 4001 C C . PRO B 1 224 ? -12.18 26.703 11.594 1 96.25 224 PRO B C 1
ATOM 4003 O O . PRO B 1 224 ? -12.266 27.516 10.672 1 96.25 224 PRO B O 1
ATOM 4006 N N . PHE B 1 225 ? -12.766 25.547 11.617 1 97.94 225 PHE B N 1
ATOM 4007 C CA . PHE B 1 225 ? -13.602 25.125 10.5 1 97.94 225 PHE B CA 1
ATOM 4008 C C . PHE B 1 225 ? -14.711 26.141 10.242 1 97.94 225 PHE B C 1
ATOM 4010 O O . PHE B 1 225 ? -15.398 26.562 11.172 1 97.94 225 PHE B O 1
ATOM 4017 N N . GLY B 1 226 ? -14.859 26.547 9.023 1 97.12 226 GLY B N 1
ATOM 4018 C CA . GLY B 1 226 ? -15.883 27.5 8.641 1 97.12 226 GLY B CA 1
ATOM 4019 C C . GLY B 1 226 ? -15.391 28.922 8.617 1 97.12 226 GLY B C 1
ATOM 4020 O O . GLY B 1 226 ? -16.094 29.828 8.133 1 97.12 226 GLY B O 1
ATOM 4021 N N . GLU B 1 227 ? -14.227 29.141 9.055 1 97.88 227 GLU B N 1
ATOM 4022 C CA . GLU B 1 227 ? -13.711 30.5 9.141 1 97.88 227 GLU B CA 1
ATOM 4023 C C . GLU B 1 227 ? -12.633 30.75 8.094 1 97.88 227 GLU B C 1
ATOM 4025 O O . GLU B 1 227 ? -12.078 31.844 8.016 1 97.88 227 GLU B O 1
ATOM 4030 N N . GLY B 1 228 ? -12.281 29.719 7.344 1 98.38 228 GLY B N 1
ATOM 4031 C CA . GLY B 1 228 ? -11.266 29.844 6.309 1 98.38 228 GLY B CA 1
ATOM 4032 C C . GLY B 1 228 ? -11.852 30 4.918 1 98.38 228 GLY B C 1
ATOM 4033 O O . GLY B 1 228 ? -12.961 30.5 4.75 1 98.38 228 GLY B O 1
ATOM 4034 N N . VAL B 1 229 ? -11.078 29.656 3.9 1 98.5 229 VAL B N 1
ATOM 4035 C CA . VAL B 1 229 ? -11.453 29.938 2.52 1 98.5 229 VAL B CA 1
ATOM 4036 C C . VAL B 1 229 ? -11.805 28.641 1.802 1 98.5 229 VAL B C 1
ATOM 4038 O O . VAL B 1 229 ? -12.164 28.656 0.623 1 98.5 229 VAL B O 1
ATOM 4041 N N . VAL B 1 230 ? -11.688 27.531 2.479 1 98.75 230 VAL B N 1
ATOM 4042 C CA . VAL B 1 230 ? -11.891 26.234 1.827 1 98.75 230 VAL B CA 1
ATOM 4043 C C . VAL B 1 230 ? -13.375 26.047 1.496 1 98.75 230 VAL B C 1
ATOM 4045 O O . VAL B 1 230 ? -14.234 26.203 2.365 1 98.75 230 VAL B O 1
ATOM 4048 N N . ASP B 1 231 ? -13.672 25.766 0.273 1 98.62 231 ASP B N 1
ATOM 4049 C CA . ASP B 1 231 ? -15.008 25.328 -0.11 1 98.62 231 ASP B CA 1
ATOM 4050 C C . ASP B 1 231 ? -15.156 23.812 0.06 1 98.62 231 ASP B C 1
ATOM 4052 O O . ASP B 1 231 ? -15.07 23.062 -0.914 1 98.62 231 ASP B O 1
ATOM 4056 N N . PHE B 1 232 ? -15.43 23.391 1.241 1 98.75 232 PHE B N 1
ATOM 4057 C CA . PHE B 1 232 ? -15.414 21.984 1.624 1 98.75 232 PHE B CA 1
ATOM 4058 C C . PHE B 1 232 ? -16.406 21.188 0.778 1 98.75 232 PHE B C 1
ATOM 4060 O O . PHE B 1 232 ? -16.047 20.141 0.236 1 98.75 232 PHE B O 1
ATOM 4067 N N . GLU B 1 233 ? -17.609 21.656 0.677 1 98.5 233 GLU B N 1
ATOM 4068 C CA . GLU B 1 233 ? -18.641 20.906 -0.061 1 98.5 233 GLU B CA 1
ATOM 4069 C C . GLU B 1 233 ? -18.219 20.703 -1.516 1 98.5 233 GLU B C 1
ATOM 4071 O O . GLU B 1 233 ? -18.391 19.609 -2.062 1 98.5 233 GLU B O 1
ATOM 4076 N N . ARG B 1 234 ? -17.703 21.719 -2.107 1 98.56 234 ARG B N 1
ATOM 4077 C CA . ARG B 1 234 ? -17.266 21.609 -3.496 1 98.56 234 ARG B CA 1
ATOM 4078 C C . ARG B 1 234 ? -16.094 20.641 -3.625 1 98.56 234 ARG B C 1
ATOM 4080 O O . ARG B 1 234 ? -16.031 19.859 -4.578 1 98.56 234 ARG B O 1
ATOM 4087 N N . CYS B 1 235 ? -15.117 20.719 -2.664 1 98.81 235 CYS B N 1
ATOM 4088 C CA . CYS B 1 235 ? -14 19.781 -2.66 1 98.81 235 CYS B CA 1
ATOM 4089 C C . CYS B 1 235 ? -14.5 18.344 -2.549 1 98.81 235 CYS B C 1
ATOM 4091 O O . CYS B 1 235 ? -14.102 17.484 -3.33 1 98.81 235 CYS B O 1
ATOM 4093 N N . PHE B 1 236 ? -15.406 18.109 -1.627 1 98.38 236 PHE B N 1
ATOM 4094 C CA . PHE B 1 236 ? -15.961 16.766 -1.415 1 98.38 236 PHE B CA 1
ATOM 4095 C C . PHE B 1 236 ? -16.719 16.297 -2.65 1 98.38 236 PHE B C 1
ATOM 4097 O O . PHE B 1 236 ? -16.578 15.133 -3.059 1 98.38 236 PHE B O 1
ATOM 4104 N N . ALA B 1 237 ? -17.453 17.156 -3.234 1 98 237 ALA B N 1
ATOM 4105 C CA . ALA B 1 237 ? -18.203 16.812 -4.438 1 98 237 ALA B CA 1
ATOM 4106 C C . ALA B 1 237 ? -17.266 16.438 -5.582 1 98 237 ALA B C 1
ATOM 4108 O O . ALA B 1 237 ? -17.516 15.453 -6.289 1 98 237 ALA B O 1
ATOM 4109 N N . THR B 1 238 ? -16.219 17.234 -5.742 1 98.5 238 THR B N 1
ATOM 4110 C CA . THR B 1 238 ? -15.25 16.953 -6.797 1 98.5 238 THR B CA 1
ATOM 4111 C C . 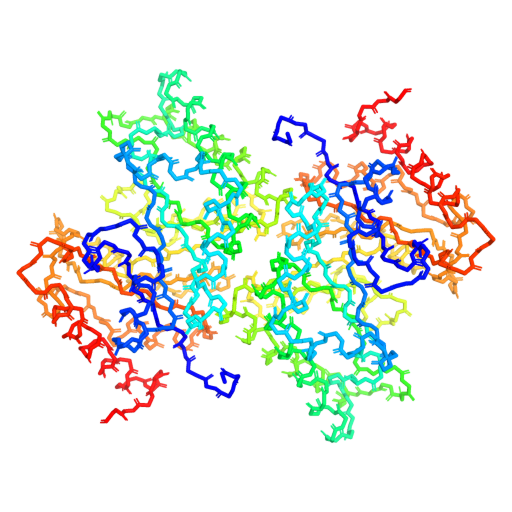THR B 1 238 ? -14.586 15.602 -6.59 1 98.5 238 THR B C 1
ATOM 4113 O O . THR B 1 238 ? -14.477 14.805 -7.527 1 98.5 238 THR B O 1
ATOM 4116 N N . LEU B 1 239 ? -14.188 15.312 -5.363 1 98.12 239 LEU B N 1
ATOM 4117 C CA . LEU B 1 239 ? -13.562 14.039 -5.039 1 98.12 239 LEU B CA 1
ATOM 4118 C C . LEU B 1 239 ? -14.531 12.883 -5.266 1 98.12 239 LEU B C 1
ATOM 4120 O O . LEU B 1 239 ? -14.172 11.875 -5.883 1 98.12 239 LEU B O 1
ATOM 4124 N N . ARG B 1 240 ? -15.742 13.047 -4.82 1 95.81 240 ARG B N 1
ATOM 4125 C CA . ARG B 1 240 ? -16.75 12.016 -5.008 1 95.81 240 ARG B CA 1
ATOM 4126 C C . ARG B 1 240 ? -17 11.75 -6.492 1 95.81 240 ARG B C 1
ATOM 4128 O O . ARG B 1 240 ? -17.016 10.594 -6.926 1 95.81 240 ARG B O 1
ATOM 4135 N N . GLN B 1 241 ? -17.109 12.781 -7.277 1 95.62 241 GLN B N 1
ATOM 4136 C CA . GLN B 1 241 ? -17.406 12.68 -8.703 1 95.62 241 GLN B CA 1
ATOM 4137 C C . GLN B 1 241 ? -16.234 12.055 -9.461 1 95.62 241 GLN B C 1
ATOM 4139 O O . GLN B 1 241 ? -16.422 11.438 -10.508 1 95.62 241 GLN B O 1
ATOM 4144 N N . SER B 1 242 ? -15.078 12.266 -8.883 1 95.88 242 SER B N 1
ATOM 4145 C CA . SER B 1 242 ? -13.875 11.734 -9.516 1 95.88 242 SER B CA 1
ATOM 4146 C C . SER B 1 242 ? -13.703 10.25 -9.227 1 95.88 242 SER B C 1
ATOM 4148 O O . SER B 1 242 ? -12.82 9.602 -9.781 1 95.88 242 SER B O 1
ATOM 4150 N N . GLY B 1 243 ? -14.539 9.672 -8.383 1 94.12 243 GLY B N 1
ATOM 4151 C CA . GLY B 1 243 ? -14.469 8.25 -8.055 1 94.12 243 GLY B CA 1
ATOM 4152 C C . GLY B 1 243 ? -13.57 7.953 -6.871 1 94.12 243 GLY B C 1
ATOM 4153 O O . GLY B 1 243 ? -13.266 6.793 -6.594 1 94.12 243 GLY B O 1
ATOM 4154 N N . TYR B 1 244 ? -13.156 8.992 -6.148 1 97.38 244 TYR B N 1
ATOM 4155 C CA . TYR B 1 244 ? -12.32 8.781 -4.969 1 97.38 244 TYR B CA 1
ATOM 4156 C C . TYR B 1 244 ? -13.094 8.086 -3.863 1 97.38 244 TYR B C 1
ATOM 4158 O O . TYR B 1 244 ? -14.188 8.523 -3.494 1 97.38 244 TYR B O 1
ATOM 4166 N N . CYS B 1 245 ? -12.469 6.98 -3.334 1 95.38 245 CYS B N 1
ATOM 4167 C CA . CYS B 1 245 ? -13.125 6.199 -2.295 1 95.38 245 CYS B CA 1
ATOM 4168 C C . CYS B 1 245 ? -12.234 6.059 -1.069 1 95.38 245 CYS B C 1
ATOM 4170 O O . CYS B 1 245 ? -12.531 5.273 -0.167 1 95.38 245 CYS B O 1
ATOM 4172 N N . GLY B 1 246 ? -11.133 6.762 -1.01 1 97.44 246 GLY B N 1
ATOM 4173 C CA . GLY B 1 246 ? -10.172 6.613 0.073 1 97.44 246 GLY B CA 1
ATOM 4174 C C . GLY B 1 246 ? -10.555 7.387 1.32 1 97.44 246 GLY B C 1
ATOM 4175 O O . GLY B 1 246 ? -11.672 7.914 1.415 1 97.44 246 GLY B O 1
ATOM 4176 N N . PRO B 1 247 ? -9.688 7.461 2.281 1 98.44 247 PRO B N 1
ATOM 4177 C CA . PRO B 1 247 ? -9.984 8.07 3.58 1 98.44 247 PRO B CA 1
ATOM 4178 C C . PRO B 1 247 ? -9.891 9.594 3.557 1 98.44 247 PRO B C 1
ATOM 4180 O O . PRO B 1 247 ? -9.164 10.156 2.732 1 98.44 247 PRO B O 1
ATOM 4183 N N . TYR B 1 248 ? -10.703 10.18 4.418 1 98.69 248 TYR B N 1
ATOM 4184 C CA . TYR B 1 248 ? -10.594 11.586 4.781 1 98.69 248 TYR B CA 1
ATOM 4185 C C . TYR B 1 248 ? -10.094 11.742 6.215 1 98.69 248 TYR B C 1
ATOM 4187 O O . TYR B 1 248 ? -10.508 11 7.105 1 98.69 248 TYR B O 1
ATOM 4195 N N . LEU B 1 249 ? -9.188 12.602 6.453 1 98.81 249 LEU B N 1
ATOM 4196 C CA . LEU B 1 249 ? -8.57 12.805 7.758 1 98.81 249 LEU B CA 1
ATOM 4197 C C . LEU B 1 249 ? -8.75 14.242 8.227 1 98.81 249 LEU B C 1
ATOM 4199 O O . LEU B 1 249 ? -8.312 15.18 7.547 1 98.81 249 LEU B O 1
ATOM 4203 N N . ILE B 1 250 ? -9.422 14.406 9.305 1 98.81 250 ILE B N 1
ATOM 4204 C CA . ILE B 1 250 ? -9.5 15.734 9.914 1 98.81 250 ILE B CA 1
ATOM 4205 C C . ILE B 1 250 ? -8.164 16.078 10.562 1 98.81 250 ILE B C 1
ATOM 4207 O O . ILE B 1 250 ? -7.691 15.359 11.445 1 98.81 250 ILE B O 1
ATOM 4211 N N . GLU B 1 251 ? -7.621 17.094 10.086 1 98.69 251 GLU B N 1
ATOM 4212 C CA . GLU B 1 251 ? -6.352 17.578 10.633 1 98.69 251 GLU B CA 1
ATOM 4213 C C . GLU B 1 251 ? -6.559 18.828 11.484 1 98.69 251 GLU B C 1
ATOM 4215 O O . GLU B 1 251 ? -7.066 19.844 10.992 1 98.69 251 GLU B O 1
ATOM 4220 N N . MET B 1 252 ? -6.238 18.75 12.688 1 97.69 252 MET B N 1
ATOM 4221 C CA . MET B 1 252 ? -6.324 19.875 13.633 1 97.69 252 MET B CA 1
ATOM 4222 C C . MET B 1 252 ? -5.363 19.656 14.805 1 97.69 252 MET B C 1
ATOM 4224 O O . MET B 1 252 ? -4.766 18.594 14.938 1 97.69 252 MET B O 1
ATOM 4228 N N . TRP B 1 253 ? -5.129 20.672 15.578 1 95.75 253 TRP B N 1
ATOM 4229 C CA . TRP B 1 253 ? -4.141 20.656 16.656 1 95.75 253 TRP B CA 1
ATOM 4230 C C . TRP B 1 253 ? -4.762 21.109 17.969 1 95.75 253 TRP B C 1
ATOM 4232 O O . TRP B 1 253 ? -4.383 22.141 18.516 1 95.75 253 TRP B O 1
ATOM 4242 N N . SER B 1 254 ? -5.543 20.312 18.453 1 93.44 254 SER B N 1
ATOM 4243 C CA . SER B 1 254 ? -6.27 20.719 19.656 1 93.44 254 SER B CA 1
ATOM 4244 C C . SER B 1 254 ? -5.762 19.969 20.891 1 93.44 254 SER B C 1
ATOM 4246 O O . SER B 1 254 ? -6.438 19.922 21.906 1 93.44 254 SER B O 1
ATOM 4248 N N . GLU B 1 255 ? -4.59 19.328 20.766 1 90.12 255 GLU B N 1
ATOM 4249 C CA . GLU B 1 255 ? -4.117 18.453 21.828 1 90.12 255 GLU B CA 1
ATOM 4250 C C . GLU B 1 255 ? -3.879 19.219 23.125 1 90.12 255 GLU B C 1
ATOM 4252 O O . GLU B 1 255 ? -3.934 18.641 24.219 1 90.12 255 GLU B O 1
ATOM 4257 N N . THR B 1 256 ? -3.762 20.578 23.031 1 87.69 256 THR B N 1
ATOM 4258 C CA . THR B 1 256 ? -3.48 21.359 24.219 1 87.69 256 THR B CA 1
ATOM 4259 C C . THR B 1 256 ? -4.688 22.203 24.609 1 87.69 256 THR B C 1
ATOM 4261 O O . THR B 1 256 ? -4.594 23.062 25.5 1 87.69 256 THR B O 1
ATOM 4264 N N . ALA B 1 257 ? -5.773 22.047 23.938 1 90.81 257 ALA B N 1
ATOM 4265 C CA . ALA B 1 257 ? -7.004 22.766 24.281 1 90.81 257 ALA B CA 1
ATOM 4266 C C . ALA B 1 257 ? -7.523 22.312 25.641 1 90.81 257 ALA B C 1
ATOM 4268 O O . ALA B 1 257 ? -7.121 21.266 26.156 1 90.81 257 ALA B O 1
ATOM 4269 N N . GLU B 1 258 ? -8.383 23.094 26.234 1 93.19 258 GLU B N 1
ATOM 4270 C CA . GLU B 1 258 ? -8.984 22.766 27.516 1 93.19 258 GLU B CA 1
ATOM 4271 C C . GLU B 1 258 ? -9.766 21.453 27.438 1 93.19 258 GLU B C 1
ATOM 4273 O O . GLU B 1 258 ? -9.719 20.625 28.359 1 93.19 258 GLU B O 1
ATOM 4278 N N . ASN B 1 259 ? -10.445 21.266 26.391 1 96.12 259 ASN B N 1
ATOM 4279 C CA . ASN B 1 259 ? -11.219 20.047 26.141 1 96.12 259 ASN B CA 1
ATOM 4280 C C . ASN B 1 259 ? -11.039 19.562 24.703 1 96.12 259 ASN B C 1
ATOM 4282 O O . ASN B 1 259 ? -11.93 19.734 23.875 1 96.12 259 ASN B O 1
ATOM 4286 N N . PRO B 1 260 ? -9.914 18.875 24.516 1 96.19 260 PRO B N 1
ATOM 4287 C CA . PRO B 1 260 ? -9.609 18.438 23.156 1 96.19 260 PRO B CA 1
ATOM 4288 C C . PRO B 1 260 ? -10.719 17.562 22.547 1 96.19 260 PRO B C 1
ATOM 4290 O O . PRO B 1 260 ? -11.07 17.734 21.375 1 96.19 260 PRO B O 1
ATOM 4293 N N . ALA B 1 261 ? -11.281 16.703 23.344 1 96.88 261 ALA B N 1
ATOM 4294 C CA . ALA B 1 261 ? -12.328 15.805 22.844 1 96.88 261 ALA B CA 1
ATOM 4295 C C . ALA B 1 261 ? -13.531 16.594 22.344 1 96.88 261 ALA B C 1
ATOM 4297 O O . ALA B 1 261 ? -14.117 16.25 21.312 1 96.88 261 ALA B O 1
ATOM 4298 N N . ALA B 1 262 ? -13.883 17.625 23.031 1 97.19 262 ALA B N 1
ATOM 4299 C CA . ALA B 1 262 ? -15.023 18.453 22.641 1 97.19 262 ALA B CA 1
ATOM 4300 C C . ALA B 1 262 ? -14.742 19.188 21.328 1 97.19 262 ALA B C 1
ATOM 4302 O O . ALA B 1 262 ? -15.633 19.328 20.484 1 97.19 262 ALA B O 1
ATOM 4303 N N . GLU B 1 263 ? -13.516 19.672 21.234 1 97.31 263 GLU B N 1
ATOM 4304 C CA . GLU B 1 263 ? -13.125 20.359 20 1 97.31 263 GLU B CA 1
ATOM 4305 C C . GLU B 1 263 ? -13.172 19.406 18.812 1 97.31 263 GLU B C 1
ATOM 4307 O O . GLU B 1 263 ? -13.633 19.781 17.734 1 97.31 263 GLU B O 1
ATOM 4312 N N . VAL B 1 264 ? -12.719 18.234 19.031 1 98.25 264 VAL B N 1
ATOM 4313 C CA . VAL B 1 264 ? -12.695 17.219 17.984 1 98.25 264 VAL B CA 1
ATOM 4314 C C . VAL B 1 264 ? -14.117 16.844 17.594 1 98.25 264 VAL B C 1
ATOM 4316 O O . VAL B 1 264 ? -14.43 16.719 16.406 1 98.25 264 VAL B O 1
ATOM 4319 N N . ALA B 1 265 ? -14.953 16.656 18.547 1 98.19 265 ALA B N 1
ATOM 4320 C CA . ALA B 1 265 ? -16.344 16.312 18.281 1 98.19 265 ALA B CA 1
ATOM 4321 C C . ALA B 1 265 ? -17.031 17.391 17.438 1 98.19 265 ALA B C 1
ATOM 4323 O O . ALA B 1 265 ? -17.766 17.078 16.5 1 98.19 265 ALA B O 1
ATOM 4324 N N . LYS B 1 266 ? -16.766 18.609 17.828 1 97.69 266 LYS B N 1
ATOM 4325 C CA . LYS B 1 266 ? -17.344 19.719 17.078 1 97.69 266 LYS B CA 1
ATOM 4326 C C . LYS B 1 266 ? -16.859 19.734 15.633 1 97.69 266 LYS B C 1
ATOM 4328 O O . LYS B 1 266 ? -17.641 19.906 14.703 1 97.69 266 LYS B O 1
ATOM 4333 N N . ALA B 1 267 ? -15.602 19.547 15.453 1 98 267 ALA B N 1
ATOM 4334 C CA . ALA B 1 267 ? -15.016 19.516 14.117 1 98 267 ALA B CA 1
ATOM 4335 C C . ALA B 1 267 ? -15.586 18.359 13.305 1 98 267 ALA B C 1
ATOM 4337 O O . ALA B 1 267 ? -15.93 18.516 12.133 1 98 267 ALA B O 1
ATOM 4338 N N . ARG B 1 268 ? -15.641 17.188 13.906 1 97.94 268 ARG B N 1
ATOM 4339 C CA . ARG B 1 268 ? -16.188 16 13.258 1 97.94 268 ARG B CA 1
ATOM 4340 C C . ARG B 1 268 ? -17.594 16.25 12.742 1 97.94 268 ARG B C 1
ATOM 4342 O O . ARG B 1 268 ? -17.906 15.969 11.586 1 97.94 268 ARG B O 1
ATOM 4349 N N . ASP B 1 269 ? -18.422 16.797 13.617 1 98 269 ASP B N 1
ATOM 4350 C CA . ASP B 1 269 ? -19.812 17.047 13.25 1 98 269 ASP B CA 1
ATOM 4351 C C . ASP B 1 269 ? -19.922 18.062 12.117 1 98 269 ASP B C 1
ATOM 4353 O O . ASP B 1 269 ? -20.734 17.906 11.203 1 98 269 ASP B O 1
ATOM 4357 N N . TRP B 1 270 ? -19.125 19.031 12.242 1 98.19 270 TRP B N 1
ATOM 4358 C CA . TRP B 1 270 ? -19.109 20.062 11.203 1 98.19 270 TRP B CA 1
ATOM 4359 C C . TRP B 1 270 ? -18.719 19.484 9.859 1 98.19 270 TRP B C 1
ATOM 4361 O O . TRP B 1 270 ? -19.375 19.719 8.844 1 98.19 270 TRP B O 1
ATOM 4371 N N . VAL B 1 271 ? -17.688 18.672 9.812 1 98.12 271 VAL B N 1
ATOM 4372 C CA . VAL B 1 271 ? -17.172 18.062 8.594 1 98.12 271 VAL B CA 1
ATOM 4373 C C . VAL B 1 271 ? -18.188 17.078 8.039 1 98.12 271 VAL B C 1
ATOM 4375 O O . VAL B 1 271 ? -18.484 17.078 6.84 1 98.12 271 VAL B O 1
ATOM 4378 N N . LYS B 1 272 ? -18.75 16.281 8.898 1 97.25 272 LYS B N 1
ATOM 4379 C CA . LYS B 1 272 ? -19.719 15.281 8.477 1 97.25 272 LYS B CA 1
ATOM 4380 C C . LYS B 1 272 ? -20.953 15.922 7.859 1 97.25 272 LYS B C 1
ATOM 4382 O O . LYS B 1 272 ? -21.547 15.375 6.934 1 97.25 272 LYS B O 1
ATOM 4387 N N . ALA B 1 273 ? -21.328 17.062 8.406 1 97.69 273 ALA B N 1
ATOM 4388 C CA . ALA B 1 273 ? -22.469 17.781 7.844 1 97.69 273 ALA B CA 1
ATOM 4389 C C . ALA B 1 273 ? -22.188 18.203 6.402 1 97.69 273 ALA B C 1
ATOM 4391 O O . ALA B 1 273 ? -23.078 18.109 5.543 1 97.69 273 ALA B O 1
ATOM 4392 N N . ARG B 1 274 ? -21.031 18.672 6.113 1 97.88 274 ARG B N 1
ATOM 4393 C CA . ARG B 1 274 ? -20.656 19.062 4.758 1 97.88 274 ARG B CA 1
ATOM 4394 C C . ARG B 1 274 ? -20.547 17.844 3.844 1 97.88 274 ARG B C 1
ATOM 4396 O O . ARG B 1 274 ? -20.938 17.906 2.678 1 97.88 274 ARG B O 1
ATOM 4403 N N . MET B 1 275 ? -20 16.75 4.375 1 97.12 275 MET B N 1
ATOM 4404 C CA . MET B 1 275 ? -19.922 15.508 3.602 1 97.12 275 MET B CA 1
ATOM 4405 C C . MET B 1 275 ? -21.328 15.008 3.24 1 97.12 275 MET B C 1
ATOM 4407 O O . MET B 1 275 ? -21.547 14.562 2.115 1 97.12 275 MET B O 1
ATOM 4411 N N . ALA B 1 276 ? -22.156 15.094 4.203 1 96.31 276 ALA B N 1
ATOM 4412 C CA . ALA B 1 276 ? -23.531 14.633 4 1 96.31 276 ALA B CA 1
ATOM 4413 C C . ALA B 1 276 ? -24.25 15.477 2.943 1 96.31 276 ALA B C 1
ATOM 4415 O O . ALA B 1 276 ? -25.031 14.953 2.154 1 96.31 276 ALA B O 1
ATOM 4416 N N . SER B 1 277 ? -23.984 16.719 2.961 1 96.38 277 SER B N 1
ATOM 4417 C CA . SER B 1 277 ? -24.656 17.641 2.049 1 96.38 277 SER B CA 1
ATOM 4418 C C . SER B 1 277 ? -24.359 17.297 0.594 1 96.38 277 SER B C 1
ATOM 4420 O O . SER B 1 277 ? -25.125 17.641 -0.304 1 96.38 277 SER B O 1
ATOM 4422 N N . VAL B 1 278 ? -23.234 16.609 0.374 1 95.69 278 VAL B N 1
ATOM 4423 C CA . VAL B 1 278 ? -22.891 16.266 -1.001 1 95.69 278 VAL B CA 1
ATOM 4424 C C . VAL B 1 278 ? -23.047 14.758 -1.216 1 95.69 278 VAL B C 1
ATOM 4426 O O . VAL B 1 278 ? -22.578 14.219 -2.221 1 95.69 278 VAL B O 1
ATOM 4429 N N . GLY B 1 279 ? -23.531 14.008 -0.251 1 92.38 279 GLY B N 1
ATOM 4430 C CA . GLY B 1 279 ? -23.922 12.617 -0.406 1 92.38 279 GLY B CA 1
ATOM 4431 C C . GLY B 1 279 ? -22.781 11.648 -0.104 1 92.38 279 GLY B C 1
ATOM 4432 O O . GLY B 1 279 ? -22.828 10.492 -0.519 1 92.38 279 GLY B O 1
ATOM 4433 N N . LEU B 1 280 ? -21.766 12.109 0.518 1 92.56 280 LEU B N 1
ATOM 4434 C CA . LEU B 1 280 ? -20.641 11.234 0.84 1 92.56 280 LEU B CA 1
ATOM 4435 C C . LEU B 1 280 ? -20.969 10.344 2.031 1 92.56 280 LEU B C 1
ATOM 4437 O O . LEU B 1 280 ? -20.5 9.203 2.107 1 92.56 280 LEU B O 1
ATOM 4441 N N . VAL B 1 281 ? -21.703 10.93 3.006 1 90.06 281 VAL B N 1
ATOM 4442 C CA . VAL B 1 281 ? -22.125 10.164 4.176 1 90.06 281 VAL B CA 1
ATOM 4443 C C . VAL B 1 281 ? -23.625 10.367 4.41 1 90.06 281 VAL B C 1
ATOM 4445 O O . VAL B 1 281 ? -24.234 11.266 3.832 1 90.06 281 VAL B O 1
ATOM 4448 N N . GLU B 1 282 ? -24.109 9.469 5.152 1 82.06 282 GLU B N 1
ATOM 4449 C CA . GLU B 1 282 ? -25.516 9.625 5.488 1 82.06 282 GLU B CA 1
ATOM 4450 C C . GLU B 1 282 ? -25.734 10.805 6.43 1 82.06 282 GLU B C 1
ATOM 4452 O O . GLU B 1 282 ? -24.906 11.086 7.293 1 82.06 282 GLU B O 1
ATOM 4457 N N . ALA B 1 283 ? -26.812 11.602 6.199 1 75 283 ALA B N 1
ATOM 4458 C CA . ALA B 1 283 ? -27.172 12.711 7.082 1 75 283 ALA B CA 1
ATOM 4459 C C . ALA B 1 283 ? -27.484 12.211 8.484 1 75 283 ALA B C 1
ATOM 4461 O O . ALA B 1 283 ? -28.078 11.141 8.656 1 75 283 ALA B O 1
ATOM 4462 N N . VAL B 1 284 ? -26.953 12.805 9.477 1 60.09 284 VAL B N 1
ATOM 4463 C CA . VAL B 1 284 ? -27.328 12.492 10.852 1 60.09 284 VAL B CA 1
ATOM 4464 C C . VAL B 1 284 ? -28.703 13.07 11.164 1 60.09 284 VAL B C 1
ATOM 4466 O O . VAL B 1 284 ? -29.031 14.18 10.734 1 60.09 284 VAL B O 1
#

Foldseek 3Di:
DVVDFFAEEEEQQLAADDDQLLVSLQLRVVLPHQEYEAEQALDPVSLCLLVDDLVSLVSLLVSCVVNNYYHQEYENRSCQQQPQLDPPPVSNVVVLVSLLSVLVSCLSNVHAEYEDEPDLYHPDDDDPSSVVSNLVSVLSSLVSCVVSVHAYAYEQDLDPCRQALVSLVVSCVVSVHPRYAHEYELQSNQQDPDPSLVRLLVRQPGYAEYEYDHYHNVGRADDDPPRHRGPLLSNLLSCVVSVNRHHYYYYHRCNPPPCSSVSSSVNVLVNVCSNCVNPNHPDD/DVVDFFAEEEEQQLAADDDQLLVSLQLCVVLPHQEYEAEQALDPVSLCLLVDDLVSLVSLLVSCVVNNYYHQEYENRSCQQQPQLDPPPVSNVVVLVSLLSVLVSCLSNVHAEYEDEPDLYHPDDDDPSSVVSNLVSVLSSLVSCVVSVHAYAYEQYLDPCRQALVSLVVSCVVSVHPRYAHEYELQSNQQDPDPSLVRLLVRQPGYAEYEYDHYHNVGRADQDPPRHRGPLLSNLLSCVVSVNRHHYYYYHRCNPPPDSSVSSSVNVLVNVCSNCVNPRHPDD

Radius of gyration: 23.15 Å; Cα contacts (8 Å, |Δi|>4): 1190; chains: 2; bounding box: 55×69×55 Å